Protein 3LE2 (pdb70)

Solvent-accessible surface area: 17818 Å² total; per-residue (Å²): 137,55,94,79,60,152,83,0,11,26,74,16,15,26,36,4,0,42,3,1,44,56,0,34,106,93,38,75,103,43,34,15,0,1,0,0,3,8,3,0,16,15,0,0,7,3,0,0,19,0,4,37,41,63,0,65,78,60,0,14,79,27,1,63,17,48,42,28,102,60,2,21,56,19,6,33,113,54,8,33,55,2,14,47,58,2,48,99,84,38,10,4,66,3,9,52,1,10,2,1,6,0,1,125,63,10,37,2,69,90,78,8,78,90,45,1,107,79,22,18,149,7,33,25,63,85,8,22,1,103,94,114,12,121,111,4,15,55,100,0,18,68,45,0,72,167,86,0,102,41,69,2,81,76,6,1,70,166,72,30,7,77,61,143,8,65,0,0,3,1,3,0,0,33,9,96,23,49,10,68,91,97,13,75,126,92,81,26,115,116,21,85,0,40,24,51,67,51,90,116,39,69,0,39,10,0,24,15,190,112,46,18,64,6,32,58,70,128,38,6,51,0,0,3,11,33,7,51,56,42,146,14,186,28,43,2,5,0,12,0,3,8,4,89,54,71,109,12,7,62,105,11,4,66,84,0,38,85,55,111,16,3,14,70,104,26,50,6,172,191,87,44,83,11,148,78,2,64,0,0,67,7,148,18,59,26,36,34,47,0,11,106,10,0,88,55,40,42,2,63,17,1,24,40,23,155,64,2,0,57,72,0,4,88,48,99,140,74,0,141,110,8,29,4,39,20,0,6,1,39,0,26,4,54,2,25,15,100,8,13,143,94,73,99,103,102,99,24,108,112,148,119,153,24,142,160,110,174,60,132,96,37,34,0,38,0,32,12,0,0,0,1,0,0,15,0,53,104,30,28,8,5,0,0,1,1,6,0,0,11,10,87,151

Structure (mmCIF, N/CA/C/O backbone):
data_3LE2
#
_entry.id   3LE2
#
_cell.length_a   54.196
_cell.length_b   54.196
_cell.length_c   299.342
_cell.angle_alpha   90.00
_cell.angle_beta   90.00
_cell.angle_gamma   90.00
#
_symmetry.space_group_name_H-M   'P 43 2 2'
#
loop_
_entity.id
_entity.type
_entity.pdbx_description
1 polymer Serpin-ZX
2 non-polymer 'SULFATE ION'
3 non-polymer 'ACETATE ION'
4 non-polymer GLYCEROL
5 water water
#
loop_
_atom_site.group_PDB
_atom_site.id
_atom_site.type_symbol
_atom_site.label_atom_id
_atom_site.label_alt_id
_atom_site.label_comp_id
_atom_site.label_asym_id
_atom_site.label_entity_id
_atom_site.label_seq_id
_atom_site.pdbx_PDB_ins_code
_atom_site.Cartn_x
_atom_site.Cartn_y
_atom_site.Cartn_z
_atom_site.occupancy
_atom_site.B_iso_or_equiv
_atom_site.auth_seq_id
_atom_site.auth_comp_id
_atom_site.auth_asym_id
_atom_site.auth_atom_id
_atom_site.pdbx_PDB_model_num
ATOM 1 N N . ALA A 1 1 ? 10.931 8.792 38.387 1.00 72.08 -1 ALA A N 1
ATOM 2 C CA . ALA A 1 1 ? 10.611 8.164 39.666 1.00 74.07 -1 ALA A CA 1
ATOM 3 C C . ALA A 1 1 ? 11.492 6.938 39.962 1.00 80.55 -1 ALA A C 1
ATOM 4 O O . ALA A 1 1 ? 12.707 7.060 40.141 1.00 72.93 -1 ALA A O 1
ATOM 6 N N . GLY A 1 2 ? 10.866 5.765 40.008 1.00 75.44 0 GLY A N 1
ATOM 7 C CA . GLY A 1 2 ? 11.527 4.515 40.355 1.00 69.84 0 GLY A CA 1
ATOM 8 C C . GLY A 1 2 ? 10.417 3.498 40.551 1.00 70.52 0 GLY A C 1
ATOM 9 O O . GLY A 1 2 ? 9.403 3.811 41.174 1.00 64.55 0 GLY A O 1
ATOM 10 N N . MET A 1 3 ? 10.578 2.290 40.016 1.00 74.40 1 MET A N 1
ATOM 11 C CA . MET A 1 3 ? 9.439 1.376 39.935 1.00 64.20 1 MET A CA 1
ATOM 12 C C . MET A 1 3 ? 9.807 -0.061 39.546 1.00 56.54 1 MET A C 1
ATOM 13 O O . MET A 1 3 ? 10.789 -0.296 38.842 1.00 55.79 1 MET A O 1
ATOM 18 N N . ASP A 1 4 ? 9.003 -1.017 40.004 1.00 49.15 2 ASP A N 1
ATOM 19 C CA . ASP A 1 4 ? 9.289 -2.430 39.782 1.00 53.32 2 ASP A CA 1
ATOM 20 C C . ASP A 1 4 ? 8.978 -2.850 38.353 1.00 48.28 2 ASP A C 1
ATOM 21 O O . ASP A 1 4 ? 7.971 -2.438 37.777 1.00 47.95 2 ASP A O 1
ATOM 26 N N . VAL A 1 5 ? 9.836 -3.691 37.794 1.00 46.93 3 VAL A N 1
ATOM 27 C CA . VAL A 1 5 ? 9.640 -4.172 36.433 1.00 48.63 3 VAL A CA 1
ATOM 28 C C . VAL A 1 5 ? 8.258 -4.830 36.262 1.00 46.61 3 VAL A C 1
ATOM 29 O O . VAL A 1 5 ? 7.613 -4.679 35.223 1.00 36.77 3 VAL A O 1
ATOM 33 N N . ARG A 1 6 ? 7.788 -5.522 37.293 1.00 42.65 4 ARG A N 1
ATOM 34 C CA . ARG A 1 6 ? 6.467 -6.130 37.235 1.00 41.79 4 ARG A CA 1
ATOM 35 C C . ARG A 1 6 ? 5.381 -5.096 36.983 1.00 42.47 4 ARG A C 1
ATOM 36 O O . ARG A 1 6 ? 4.458 -5.348 36.216 1.00 39.57 4 ARG A O 1
ATOM 44 N N . GLU A 1 7 ? 5.467 -3.945 37.646 1.00 41.37 5 GLU A N 1
ATOM 45 C CA . GLU A 1 7 ? 4.428 -2.936 37.479 1.00 42.67 5 GLU A CA 1
ATOM 46 C C . GLU A 1 7 ? 4.583 -2.217 36.152 1.00 35.72 5 GLU A C 1
ATOM 47 O O . GLU A 1 7 ? 3.583 -1.879 35.517 1.00 36.84 5 GLU A O 1
ATOM 53 N N . SER A 1 8 ? 5.832 -2.013 35.728 1.00 36.26 6 SER A N 1
ATOM 54 C CA . SER A 1 8 ? 6.125 -1.473 34.393 1.00 40.76 6 SER A CA 1
ATOM 55 C C . SER A 1 8 ? 5.442 -2.309 33.318 1.00 27.24 6 SER A C 1
ATOM 56 O O . SER A 1 8 ? 4.703 -1.789 32.484 1.00 30.34 6 SER A O 1
ATOM 59 N N . ILE A 1 9 ? 5.689 -3.614 33.359 1.00 31.64 7 ILE A N 1
ATOM 60 C CA . ILE A 1 9 ? 5.102 -4.553 32.413 1.00 34.33 7 ILE A CA 1
ATOM 61 C C . ILE A 1 9 ? 3.588 -4.533 32.489 1.00 30.39 7 ILE A C 1
ATOM 62 O O . ILE A 1 9 ? 2.904 -4.584 31.467 1.00 36.40 7 ILE A O 1
ATOM 67 N N . SER A 1 10 ? 3.063 -4.457 33.703 1.00 30.24 8 SER A N 1
ATOM 68 C CA . SER A 1 10 ? 1.620 -4.428 33.890 1.00 33.22 8 SER A CA 1
ATOM 69 C C . SER A 1 10 ? 1.020 -3.140 33.317 1.00 33.01 8 SER A C 1
ATOM 70 O O . SER A 1 10 ? -0.013 -3.173 32.650 1.00 31.91 8 SER A O 1
ATOM 73 N N . LEU A 1 11 ? 1.663 -2.005 33.569 1.00 31.07 9 LEU A N 1
ATOM 74 C CA . LEU A 1 11 ? 1.218 -0.758 32.951 1.00 35.65 9 LEU A CA 1
ATOM 75 C C . LEU A 1 11 ? 1.333 -0.795 31.418 1.00 28.52 9 LEU A C 1
ATOM 76 O O . LEU A 1 11 ? 0.400 -0.404 30.722 1.00 32.55 9 LEU A O 1
ATOM 81 N N . GLN A 1 12 ? 2.467 -1.278 30.902 1.00 29.32 10 GLN A N 1
ATOM 82 C CA . GLN A 1 12 ? 2.675 -1.376 29.454 1.00 29.12 10 GLN A CA 1
ATOM 83 C C . GLN A 1 12 ? 1.587 -2.177 28.767 1.00 26.78 10 GLN A C 1
ATOM 84 O O . GLN A 1 12 ? 1.091 -1.780 27.715 1.00 30.40 10 GLN A O 1
ATOM 90 N N . ASN A 1 13 ? 1.233 -3.315 29.349 1.00 25.48 11 ASN A N 1
ATOM 91 C CA . ASN A 1 13 ? 0.274 -4.201 28.707 1.00 25.78 11 ASN A CA 1
ATOM 92 C C . ASN A 1 13 ? -1.096 -3.557 28.582 1.00 28.35 11 ASN A C 1
ATOM 93 O O . ASN A 1 13 ? -1.828 -3.832 27.632 1.00 25.54 11 ASN A O 1
ATOM 98 N N A GLN A 1 14 ? -1.429 -2.687 29.530 0.49 29.46 12 GLN A N 1
ATOM 99 N N B GLN A 1 14 ? -1.448 -2.704 29.547 0.51 29.46 12 GLN A N 1
ATOM 100 C CA A GLN A 1 14 ? -2.712 -1.994 29.509 0.49 28.42 12 GLN A CA 1
ATOM 101 C CA B GLN A 1 14 ? -2.719 -1.979 29.490 0.51 28.43 12 GLN A CA 1
ATOM 102 C C A GLN A 1 14 ? -2.729 -0.938 28.395 0.49 27.66 12 GLN A C 1
ATOM 103 C C B GLN A 1 14 ? -2.708 -0.969 28.349 0.51 27.63 12 GLN A C 1
ATOM 104 O O A GLN A 1 14 ? -3.706 -0.809 27.659 0.49 28.49 12 GLN A O 1
ATOM 105 O O B GLN A 1 14 ? -3.649 -0.883 27.564 0.51 28.49 12 GLN A O 1
ATOM 116 N N . VAL A 1 15 ? -1.643 -0.182 28.285 1.00 29.15 13 VAL A N 1
ATOM 117 C CA . VAL A 1 15 ? -1.458 0.766 27.192 1.00 25.39 13 VAL A CA 1
ATOM 118 C C . VAL A 1 15 ? -1.470 0.016 25.857 1.00 30.28 13 VAL A C 1
ATOM 119 O O . VAL A 1 15 ? -2.036 0.486 24.862 1.00 31.26 13 VAL A O 1
ATOM 123 N N . SER A 1 16 ? -0.860 -1.166 25.845 1.00 27.17 14 SER A N 1
ATOM 124 C CA . SER A 1 16 ? -0.833 -1.996 24.639 1.00 29.65 14 SER A CA 1
ATOM 125 C C . SER A 1 16 ? -2.245 -2.380 24.164 1.00 26.07 14 SER A C 1
ATOM 126 O O . SER A 1 16 ? -2.513 -2.423 22.966 1.00 28.42 14 SER A O 1
ATOM 129 N N . MET A 1 17 ? -3.148 -2.663 25.097 1.00 27.26 15 MET A N 1
ATOM 130 C CA . MET A 1 17 ? -4.528 -2.977 24.717 1.00 27.44 15 MET A CA 1
ATOM 131 C C . MET A 1 17 ? -5.212 -1.765 24.101 1.00 29.54 15 MET A C 1
ATOM 132 O O . MET A 1 17 ? -6.009 -1.892 23.173 1.00 29.78 15 MET A O 1
ATOM 137 N N . ASN A 1 18 ? -4.906 -0.581 24.617 1.00 30.35 16 ASN A N 1
ATOM 138 C CA . ASN A 1 18 ? -5.464 0.627 24.029 1.00 31.13 16 ASN A CA 1
ATOM 139 C C . ASN A 1 18 ? -4.865 0.871 22.633 1.00 26.05 16 ASN A C 1
ATOM 140 O O . ASN A 1 18 ? -5.560 1.259 21.700 1.00 30.88 16 ASN A O 1
ATOM 145 N N . LEU A 1 19 ? -3.567 0.631 22.495 1.00 30.90 17 LEU A N 1
ATOM 146 C CA . LEU A 1 19 ? -2.939 0.652 21.179 1.00 32.14 17 LEU A CA 1
ATOM 147 C C . LEU A 1 19 ? -3.687 -0.305 20.246 1.00 29.53 17 LEU A C 1
ATOM 148 O O . LEU A 1 19 ? -4.070 0.077 19.140 1.00 36.18 17 LEU A O 1
ATOM 153 N N . ALA A 1 20 ? -3.934 -1.532 20.699 1.00 26.65 18 ALA A N 1
ATOM 154 C CA . ALA A 1 20 ? -4.694 -2.487 19.884 1.00 29.71 18 ALA A CA 1
ATOM 155 C C . ALA A 1 20 ? -6.069 -1.941 19.495 1.00 30.60 18 ALA A C 1
ATOM 156 O O . ALA A 1 20 ? -6.543 -2.162 18.385 1.00 31.16 18 ALA A O 1
ATOM 158 N N A LYS A 1 21 ? -6.712 -1.234 20.419 0.57 30.92 19 LYS A N 1
ATOM 159 N N B LYS A 1 21 ? -6.698 -1.229 20.423 0.43 30.91 19 LYS A N 1
ATOM 160 C CA A LYS A 1 21 ? -8.008 -0.614 20.148 0.57 29.24 19 LYS A CA 1
ATOM 161 C CA B LYS A 1 21 ? -7.991 -0.601 20.182 0.43 29.28 19 LYS A CA 1
ATOM 162 C C A LYS A 1 21 ? -7.868 0.389 19.016 0.57 30.50 19 LYS A C 1
ATOM 163 C C B LYS A 1 21 ? -7.879 0.400 19.044 0.43 30.52 19 LYS A C 1
ATOM 164 O O A LYS A 1 21 ? -8.652 0.381 18.066 0.57 31.30 19 LYS A O 1
ATOM 165 O O B LYS A 1 21 ? -8.690 0.399 18.117 0.43 31.32 19 LYS A O 1
ATOM 176 N N . HIS A 1 22 ? -6.865 1.255 19.116 1.00 32.40 20 HIS A N 1
ATOM 177 C CA . HIS A 1 22 ? -6.641 2.265 18.078 1.00 31.83 20 HIS A CA 1
ATOM 178 C C . HIS A 1 22 ? -6.267 1.661 16.724 1.00 28.76 20 HIS A C 1
ATOM 179 O O . HIS A 1 22 ? -6.680 2.174 15.701 1.00 32.19 20 HIS A O 1
ATOM 186 N N . VAL A 1 23 ? -5.476 0.592 16.713 1.00 29.42 21 VAL A N 1
ATOM 187 C CA . VAL A 1 23 ? -5.169 -0.080 15.452 1.00 28.08 21 VAL A CA 1
ATOM 188 C C . VAL A 1 23 ? -6.448 -0.625 14.824 1.00 31.28 21 VAL A C 1
ATOM 189 O O . VAL A 1 23 ? -6.720 -0.401 13.646 1.00 31.30 21 VAL A O 1
ATOM 193 N N . ILE A 1 24 ? -7.248 -1.319 15.620 1.00 31.10 22 ILE A N 1
ATOM 194 C CA . ILE A 1 24 ? -8.512 -1.847 15.133 1.00 27.42 22 ILE A CA 1
ATOM 195 C C . ILE A 1 24 ? -9.413 -0.758 14.555 1.00 28.88 22 ILE A C 1
ATOM 196 O O . ILE A 1 24 ? -10.180 -1.005 13.625 1.00 34.55 22 ILE A O 1
ATOM 201 N N . THR A 1 25 ? -9.324 0.448 15.098 1.00 33.92 23 THR A N 1
ATOM 202 C CA . THR A 1 25 ? -10.149 1.555 14.614 1.00 36.35 23 THR A CA 1
ATOM 203 C C . THR A 1 25 ? -9.797 1.921 13.167 1.00 33.81 23 THR A C 1
ATOM 204 O O . THR A 1 25 ? -10.648 2.380 12.420 1.00 35.05 23 THR A O 1
ATOM 208 N N . THR A 1 26 ? -8.547 1.677 12.779 1.00 29.46 24 THR A N 1
ATOM 209 C CA . THR A 1 26 ? -8.048 2.043 11.451 1.00 35.49 24 THR A CA 1
ATOM 210 C C . THR A 1 26 ? -8.288 0.982 10.372 1.00 33.81 24 THR A C 1
ATOM 211 O O . THR A 1 26 ? -7.952 1.199 9.211 1.00 34.74 24 THR A O 1
ATOM 215 N N . VAL A 1 27 ? -8.827 -0.178 10.739 1.00 31.54 25 VAL A N 1
ATOM 216 C CA . VAL A 1 27 ? -9.085 -1.196 9.723 1.00 32.42 25 VAL A CA 1
ATOM 217 C C . VAL A 1 27 ? -10.582 -1.382 9.528 1.00 33.34 25 VAL A C 1
ATOM 218 O O . VAL A 1 27 ? -11.381 -0.883 10.321 1.00 32.37 25 VAL A O 1
ATOM 222 N N . SER A 1 28 ? -10.960 -2.068 8.456 1.00 24.67 26 SER A N 1
ATOM 223 C CA . SER A 1 28 ? -12.372 -2.295 8.179 1.00 33.32 26 SER A CA 1
ATOM 224 C C . SER A 1 28 ? -13.011 -3.245 9.195 1.00 31.09 26 SER A C 1
ATOM 225 O O . SER A 1 28 ? -12.325 -4.005 9.885 1.00 34.10 26 SER A O 1
ATOM 228 N N . GLN A 1 29 ? -14.337 -3.216 9.246 1.00 36.38 27 GLN A N 1
ATOM 229 C CA . GLN A 1 29 ? -15.107 -4.001 10.200 1.00 37.00 27 GLN A CA 1
ATOM 230 C C . GLN A 1 29 ? -14.652 -5.453 10.304 1.00 34.29 27 GLN A C 1
ATOM 231 O O . GLN A 1 29 ? -14.513 -6.001 11.402 1.00 33.96 27 GLN A O 1
ATOM 237 N N . ASN A 1 30 ? -14.437 -6.073 9.154 1.00 31.16 28 ASN A N 1
ATOM 238 C CA . ASN A 1 30 ? -14.146 -7.496 9.093 1.00 30.67 28 ASN A CA 1
ATOM 239 C C . ASN A 1 30 ? -12.670 -7.807 8.868 1.00 24.36 28 ASN A C 1
ATOM 240 O O . ASN A 1 30 ? -12.333 -8.887 8.402 1.00 27.66 28 ASN A O 1
ATOM 245 N N . SER A 1 31 ? -11.795 -6.864 9.216 1.00 25.06 29 SER A N 1
ATOM 246 C CA . SER A 1 31 ? -10.348 -7.055 9.059 1.00 30.43 29 SER A CA 1
ATOM 247 C C . SER A 1 31 ? -9.707 -7.640 10.309 1.00 24.28 29 SER A C 1
ATOM 248 O O . SER A 1 31 ? -9.714 -7.013 11.357 1.00 31.51 29 SER A O 1
ATOM 251 N N . ASN A 1 32 ? -9.123 -8.825 10.184 1.00 25.01 30 ASN A N 1
ATOM 252 C CA . ASN A 1 32 ? -8.354 -9.412 11.265 1.00 29.78 30 ASN A CA 1
ATOM 253 C C . ASN A 1 32 ? -7.164 -8.524 11.589 1.00 34.99 30 ASN A C 1
ATOM 254 O O . ASN A 1 32 ? -6.658 -7.826 10.705 1.00 32.69 30 ASN A O 1
ATOM 259 N N . VAL A 1 33 ? -6.727 -8.553 12.848 1.00 26.02 31 VAL A N 1
ATOM 260 C CA . VAL A 1 33 ? -5.540 -7.824 13.281 1.00 26.71 31 VAL A CA 1
ATOM 261 C C . VAL A 1 33 ? -4.608 -8.745 14.083 1.00 32.21 31 VAL A C 1
ATOM 262 O O . VAL A 1 33 ? -5.074 -9.569 14.866 1.00 28.30 31 VAL A O 1
ATOM 266 N N . ILE A 1 34 ? -3.300 -8.608 13.887 1.00 28.54 32 ILE A N 1
ATOM 267 C CA . ILE A 1 34 ? -2.315 -9.212 14.796 1.00 22.43 32 ILE A CA 1
ATOM 268 C C . ILE A 1 34 ? -1.098 -8.295 14.791 1.00 25.99 32 ILE A C 1
ATOM 269 O O . ILE A 1 34 ? -0.691 -7.841 13.731 1.00 24.93 32 ILE A O 1
ATOM 274 N N . PHE A 1 35 ? -0.544 -7.988 15.967 1.00 30.40 33 PHE A N 1
ATOM 275 C CA . PHE A 1 35 ? 0.688 -7.196 16.032 1.00 26.03 33 PHE A CA 1
ATOM 276 C C . PHE A 1 35 ? 1.432 -7.454 17.333 1.00 28.08 33 PHE A C 1
ATOM 277 O O . PHE A 1 35 ? 0.852 -7.938 18.284 1.00 28.34 33 PHE A O 1
ATOM 285 N N . SER A 1 36 ? 2.717 -7.123 17.373 1.00 25.51 34 SER A N 1
ATOM 286 C CA . SER A 1 36 ? 3.513 -7.354 18.566 1.00 29.87 34 SER A CA 1
ATOM 287 C C . SER A 1 36 ? 3.829 -6.060 19.325 1.00 33.51 34 SER A C 1
ATOM 288 O O . SER A 1 36 ? 4.664 -5.265 18.893 1.00 31.75 34 SER A O 1
ATOM 291 N N . PRO A 1 37 ? 3.162 -5.851 20.467 1.00 26.83 35 PRO A N 1
ATOM 292 C CA . PRO A 1 37 ? 3.375 -4.669 21.314 1.00 24.43 35 PRO A CA 1
ATOM 293 C C . PRO A 1 37 ? 4.814 -4.615 21.829 1.00 28.01 35 PRO A C 1
ATOM 294 O O . PRO A 1 37 ? 5.399 -3.543 21.916 1.00 36.65 35 PRO A O 1
ATOM 298 N N . ALA A 1 38 ? 5.369 -5.770 22.180 1.00 23.60 36 ALA A N 1
ATOM 299 C CA . ALA A 1 38 ? 6.760 -5.864 22.585 1.00 22.18 36 ALA A CA 1
ATOM 300 C C . ALA A 1 38 ? 7.692 -5.297 21.529 1.00 29.62 36 ALA A C 1
ATOM 301 O O . ALA A 1 38 ? 8.572 -4.499 21.845 1.00 33.82 36 ALA A O 1
ATOM 303 N N . SER A 1 39 ? 7.497 -5.706 20.274 1.00 30.41 37 SER A N 1
ATOM 304 C CA . SER A 1 39 ? 8.311 -5.204 19.165 1.00 32.04 37 SER A CA 1
ATOM 305 C C . SER A 1 39 ? 8.115 -3.711 18.945 1.00 29.62 37 SER A C 1
ATOM 306 O O . SER A 1 39 ? 9.061 -2.987 18.619 1.00 30.67 37 SER A O 1
ATOM 309 N N . ILE A 1 40 ? 6.881 -3.250 19.077 1.00 24.84 38 ILE A N 1
ATOM 310 C CA . ILE A 1 40 ? 6.630 -1.828 18.914 1.00 30.14 38 ILE A CA 1
ATOM 311 C C . ILE A 1 40 ? 7.411 -1.075 19.984 1.00 30.41 38 ILE A C 1
ATOM 312 O O . ILE A 1 40 ? 8.053 -0.058 19.708 1.00 33.52 38 ILE A O 1
ATOM 317 N N . ASN A 1 41 ? 7.336 -1.579 21.212 1.00 27.82 39 ASN A N 1
ATOM 318 C CA . ASN A 1 41 ? 7.967 -0.920 22.357 1.00 30.00 39 ASN A CA 1
ATOM 319 C C . ASN A 1 41 ? 9.485 -0.984 22.286 1.00 30.54 39 ASN A C 1
ATOM 320 O O . ASN A 1 41 ? 10.169 -0.094 22.800 1.00 30.15 39 ASN A O 1
ATOM 325 N N . VAL A 1 42 ? 9.998 -2.028 21.631 1.00 30.19 40 VAL A N 1
ATOM 326 C CA . VAL A 1 42 ? 11.427 -2.120 21.304 1.00 33.63 40 VAL A CA 1
ATOM 327 C C . VAL A 1 42 ? 11.871 -0.987 20.362 1.00 35.04 40 VAL A C 1
ATOM 328 O O . VAL A 1 42 ? 12.930 -0.395 20.549 1.00 34.45 40 VAL A O 1
ATOM 332 N N . VAL A 1 43 ? 11.055 -0.684 19.357 1.00 33.42 41 VAL A N 1
ATOM 333 C CA . VAL A 1 43 ? 11.341 0.450 18.480 1.00 37.07 41 VAL A CA 1
ATOM 334 C C . VAL A 1 43 ? 11.309 1.789 19.232 1.00 35.64 41 VAL A C 1
ATOM 335 O O . VAL A 1 43 ? 12.219 2.617 19.089 1.00 28.96 41 VAL A O 1
ATOM 339 N N . LEU A 1 44 ? 10.256 1.997 20.023 1.00 34.02 42 LEU A N 1
ATOM 340 C CA . LEU A 1 44 ? 10.108 3.228 20.798 1.00 33.66 42 LEU A CA 1
ATOM 341 C C . LEU A 1 44 ? 11.264 3.418 21.789 1.00 30.83 42 LEU A C 1
ATOM 342 O O . LEU A 1 44 ? 11.715 4.543 22.005 1.00 32.47 42 LEU A O 1
ATOM 347 N N . SER A 1 45 ? 11.757 2.318 22.360 1.00 35.00 43 SER A N 1
ATOM 348 C CA . SER A 1 45 ? 12.957 2.360 23.209 1.00 35.20 43 SER A CA 1
ATOM 349 C C . SER A 1 45 ? 14.202 2.810 22.422 1.00 42.91 43 SER A C 1
ATOM 350 O O . SER A 1 45 ? 15.003 3.605 22.910 1.00 38.39 43 SER A O 1
ATOM 353 N N . ILE A 1 46 ? 14.360 2.291 21.208 1.00 36.89 44 ILE A N 1
ATOM 354 C CA . ILE A 1 46 ? 15.422 2.735 20.314 1.00 34.26 44 ILE A CA 1
ATOM 355 C C . ILE A 1 46 ? 15.322 4.235 20.001 1.00 35.31 44 ILE A C 1
ATOM 356 O O . ILE A 1 46 ? 16.316 4.949 19.993 1.00 37.21 44 ILE A O 1
ATOM 361 N N . ILE A 1 47 ? 14.108 4.715 19.772 1.00 38.62 45 ILE A N 1
ATOM 362 C CA . ILE A 1 47 ? 13.899 6.124 19.472 1.00 39.00 45 ILE A CA 1
ATOM 363 C C . ILE A 1 47 ? 14.164 7.011 20.684 1.00 44.26 45 ILE A C 1
ATOM 364 O O . ILE A 1 47 ? 14.741 8.093 20.569 1.00 40.43 45 ILE A O 1
ATOM 369 N N . ALA A 1 48 ? 13.724 6.560 21.850 1.00 37.60 46 ALA A N 1
ATOM 370 C CA . ALA A 1 48 ? 13.959 7.323 23.057 1.00 40.66 46 ALA A CA 1
ATOM 371 C C . ALA A 1 48 ? 15.458 7.524 23.222 1.00 45.70 46 ALA A C 1
ATOM 372 O O . ALA A 1 48 ? 15.913 8.610 23.587 1.00 44.47 46 ALA A O 1
ATOM 374 N N . ALA A 1 49 ? 16.219 6.475 22.922 1.00 40.34 47 ALA A N 1
ATOM 375 C CA . ALA A 1 49 ? 17.657 6.468 23.156 1.00 35.49 47 ALA A CA 1
ATOM 376 C C . ALA A 1 49 ? 18.394 7.476 22.274 1.00 44.02 47 ALA A C 1
ATOM 377 O O . ALA A 1 49 ? 19.490 7.920 22.612 1.00 42.76 47 ALA A O 1
ATOM 379 N N . GLY A 1 50 ? 17.794 7.829 21.143 1.00 39.63 48 GLY A N 1
ATOM 380 C CA . GLY A 1 50 ? 18.394 8.785 20.230 1.00 44.94 48 GLY A CA 1
ATOM 381 C C . GLY A 1 50 ? 17.784 10.168 20.365 1.00 45.01 48 GLY A C 1
ATOM 382 O O . GLY A 1 50 ? 17.962 11.021 19.510 1.00 46.20 48 GLY A O 1
ATOM 383 N N . SER A 1 51 ? 17.055 10.390 21.451 1.00 40.29 49 SER A N 1
ATOM 384 C CA . SER A 1 51 ? 16.352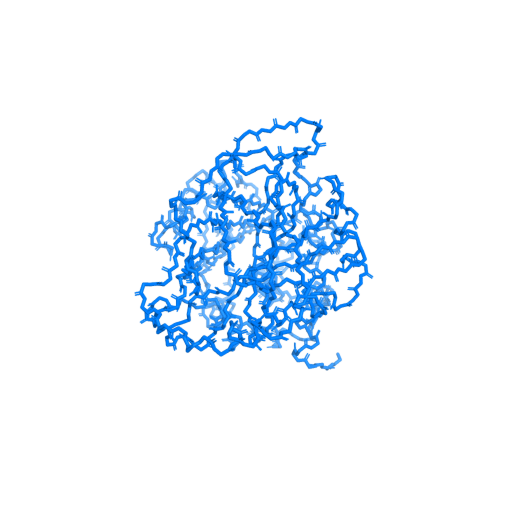 11.652 21.639 1.00 52.32 49 SER A CA 1
ATOM 385 C C . SER A 1 51 ? 16.672 12.291 22.986 1.00 45.91 49 SER A C 1
ATOM 386 O O . SER A 1 51 ? 17.439 11.749 23.794 1.00 46.70 49 SER A O 1
ATOM 389 N N . ALA A 1 52 ? 16.073 13.449 23.222 1.00 48.16 50 ALA A N 1
ATOM 390 C CA . ALA A 1 52 ? 16.156 14.078 24.533 1.00 57.16 50 ALA A CA 1
ATOM 391 C C . ALA A 1 52 ? 15.092 15.149 24.720 1.00 51.62 50 ALA A C 1
ATOM 392 O O . ALA A 1 52 ? 14.295 15.436 23.819 1.00 51.11 50 ALA A O 1
ATOM 394 N N . GLY A 1 53 ? 15.084 15.742 25.904 1.00 49.89 51 GLY A N 1
ATOM 395 C CA . GLY A 1 53 ? 14.141 16.801 26.188 1.00 50.83 51 GLY A CA 1
ATOM 396 C C . GLY A 1 53 ? 12.735 16.252 26.244 1.00 45.26 51 GLY A C 1
ATOM 397 O O . GLY A 1 53 ? 12.526 15.106 26.629 1.00 45.77 51 GLY A O 1
ATOM 398 N N . ALA A 1 54 ? 11.774 17.076 25.845 1.00 44.91 52 ALA A N 1
ATOM 399 C CA . ALA A 1 54 ? 10.367 16.727 25.947 1.00 46.50 52 ALA A CA 1
ATOM 400 C C . ALA A 1 54 ? 10.036 15.482 25.127 1.00 49.92 52 ALA A C 1
ATOM 401 O O . ALA A 1 54 ? 9.019 14.828 25.364 1.00 45.82 52 ALA A O 1
ATOM 403 N N . THR A 1 55 ? 10.898 15.151 24.172 1.00 45.89 53 THR A N 1
ATOM 404 C CA . THR A 1 55 ? 10.688 13.962 23.362 1.00 46.40 53 THR A CA 1
ATOM 405 C C . THR A 1 55 ? 11.073 12.708 24.135 1.00 44.62 53 THR A C 1
ATOM 406 O O . THR A 1 55 ? 10.264 11.778 24.266 1.00 44.60 53 THR A O 1
ATOM 410 N N . LYS A 1 56 ? 12.297 12.673 24.650 1.00 39.03 54 LYS A N 1
ATOM 411 C CA . LYS A 1 56 ? 12.693 11.550 25.486 1.00 46.50 54 LYS A CA 1
ATOM 412 C C . LYS A 1 56 ? 11.632 11.327 26.575 1.00 51.29 54 LYS A C 1
ATOM 413 O O . LYS A 1 56 ? 11.175 10.199 26.803 1.00 43.49 54 LYS A O 1
ATOM 419 N N . ASP A 1 57 ? 11.217 12.415 27.222 1.00 48.23 55 ASP A N 1
ATOM 420 C CA . ASP A 1 57 ? 10.276 12.329 28.335 1.00 46.27 55 ASP A CA 1
ATOM 421 C C . ASP A 1 57 ? 8.924 11.789 27.920 1.00 42.64 55 ASP A C 1
ATOM 422 O O . ASP A 1 57 ? 8.315 10.996 28.639 1.00 48.06 55 ASP A O 1
ATOM 427 N N . GLN A 1 58 ? 8.450 12.217 26.760 1.00 39.34 56 GLN A N 1
ATOM 428 C CA . GLN A 1 58 ? 7.138 11.786 26.306 1.00 42.13 56 GLN A CA 1
ATOM 429 C C . GLN A 1 58 ? 7.127 10.292 26.013 1.00 38.43 56 GLN A C 1
ATOM 430 O O . GLN A 1 58 ? 6.130 9.610 26.248 1.00 48.59 56 GLN A O 1
ATOM 436 N N . ILE A 1 59 ? 8.245 9.782 25.517 1.00 39.47 57 ILE A N 1
ATOM 437 C CA . ILE A 1 59 ? 8.343 8.365 25.206 1.00 43.95 57 ILE A CA 1
ATOM 438 C C . ILE A 1 59 ? 8.553 7.590 26.503 1.00 42.73 57 ILE A C 1
ATOM 439 O O . ILE A 1 59 ? 7.925 6.555 26.730 1.00 40.49 57 ILE A O 1
ATOM 444 N N . LEU A 1 60 ? 9.427 8.110 27.361 1.00 45.13 58 LEU A N 1
ATOM 445 C CA . LEU A 1 60 ? 9.684 7.485 28.656 1.00 49.98 58 LEU A CA 1
ATOM 446 C C . LEU A 1 60 ? 8.386 7.234 29.420 1.00 47.91 58 LEU A C 1
ATOM 447 O O . LEU A 1 60 ? 8.202 6.171 30.012 1.00 48.12 58 LEU A O 1
ATOM 452 N N . SER A 1 61 ? 7.492 8.218 29.408 1.00 50.12 59 SER A N 1
ATOM 453 C CA . SER A 1 61 ? 6.232 8.105 30.132 1.00 47.41 59 SER A CA 1
ATOM 454 C C . SER A 1 61 ? 5.276 7.156 29.421 1.00 47.53 59 SER A C 1
ATOM 455 O O . SER A 1 61 ? 4.463 6.490 30.061 1.00 41.14 59 SER A O 1
ATOM 458 N N . PHE A 1 62 ? 5.382 7.083 28.097 1.00 44.99 60 PHE A N 1
ATOM 459 C CA . PHE A 1 62 ? 4.531 6.183 27.334 1.00 40.66 60 PHE A CA 1
ATOM 460 C C . PHE A 1 62 ? 4.894 4.734 27.634 1.00 39.62 60 PHE A C 1
ATOM 461 O O . PHE A 1 62 ? 4.038 3.848 27.639 1.00 41.28 60 PHE A O 1
ATOM 469 N N . LEU A 1 63 ? 6.174 4.508 27.899 1.00 34.69 61 LEU A N 1
ATOM 470 C CA . LEU A 1 63 ? 6.704 3.161 28.013 1.00 30.55 61 LEU A CA 1
ATOM 471 C C . LEU A 1 63 ? 6.814 2.690 29.453 1.00 36.47 61 LEU A C 1
ATOM 472 O O . LEU A 1 63 ? 7.153 1.530 29.698 1.00 40.65 61 LEU A O 1
ATOM 477 N N . LYS A 1 64 ? 6.557 3.606 30.394 1.00 43.37 62 LYS A N 1
ATOM 478 C CA . LYS A 1 64 ? 6.446 3.307 31.838 1.00 40.60 62 LYS A CA 1
ATOM 479 C C . LYS A 1 64 ? 7.776 2.976 32.500 1.00 35.14 62 LYS A C 1
ATOM 480 O O . LYS A 1 64 ? 7.844 2.123 33.383 1.00 45.29 62 LYS A O 1
ATOM 486 N N . PHE A 1 65 ? 8.833 3.639 32.054 1.00 40.30 63 PHE A N 1
ATOM 487 C CA . PHE A 1 65 ? 10.148 3.483 32.658 1.00 38.77 63 PHE A CA 1
ATOM 488 C C . PHE A 1 65 ? 10.706 4.874 32.817 1.00 44.55 63 PHE A C 1
ATOM 489 O O . PHE A 1 65 ? 10.367 5.767 32.042 1.00 50.48 63 PHE A O 1
ATOM 497 N N . SER A 1 66 ? 11.565 5.056 33.813 1.00 59.48 64 SER A N 1
ATOM 498 C CA . SER A 1 66 ? 12.039 6.388 34.184 1.00 64.06 64 SER A CA 1
ATOM 499 C C . SER A 1 66 ? 13.206 6.916 33.351 1.00 55.22 64 SER A C 1
ATOM 500 O O . SER A 1 66 ? 13.331 8.126 33.168 1.00 60.43 64 SER A O 1
ATOM 503 N N . SER A 1 67 ? 14.059 6.024 32.852 1.00 57.60 65 SER A N 1
ATOM 504 C CA . SER A 1 67 ? 15.222 6.457 32.073 1.00 53.67 65 SER A CA 1
ATOM 505 C C . SER A 1 67 ? 15.488 5.593 30.846 1.00 54.27 65 SER A C 1
ATOM 506 O O . SER A 1 67 ? 15.016 4.454 30.748 1.00 50.16 65 SER A O 1
ATOM 509 N N . THR A 1 68 ? 16.261 6.149 29.916 1.00 53.23 66 THR A N 1
ATOM 510 C CA . THR A 1 68 ? 16.705 5.409 28.745 1.00 51.42 66 THR A CA 1
ATOM 511 C C . THR A 1 68 ? 17.528 4.191 29.151 1.00 51.47 66 THR A C 1
ATOM 512 O O . THR A 1 68 ? 17.514 3.166 28.468 1.00 50.38 66 THR A O 1
ATOM 516 N N . ASP A 1 69 ? 18.253 4.308 30.259 1.00 54.11 67 ASP A N 1
ATOM 517 C CA . ASP A 1 69 ? 19.013 3.177 30.777 1.00 53.66 67 ASP A CA 1
ATOM 518 C C . ASP A 1 69 ? 18.094 2.033 31.191 1.00 50.59 67 ASP A C 1
ATOM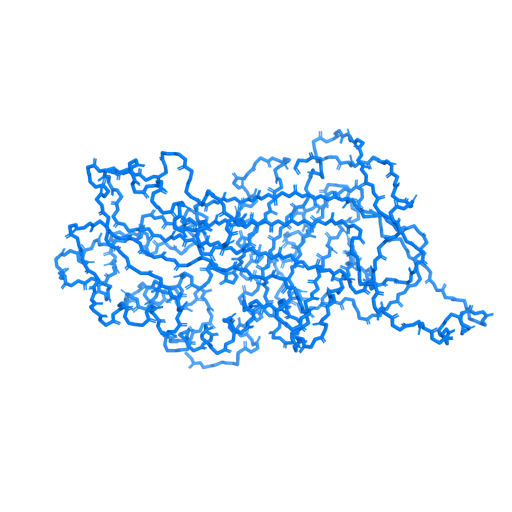 519 O O . ASP A 1 69 ? 18.372 0.869 30.906 1.00 53.70 67 ASP A O 1
ATOM 524 N N . GLN A 1 70 ? 17.002 2.369 31.867 1.00 43.92 68 GLN A N 1
ATOM 525 C CA . GLN A 1 70 ? 16.022 1.372 32.255 1.00 51.55 68 GLN A CA 1
ATOM 526 C C . GLN A 1 70 ? 15.448 0.707 31.009 1.00 49.92 68 GLN A C 1
ATOM 527 O O . GLN A 1 70 ? 15.367 -0.519 30.939 1.00 42.49 68 GLN A O 1
ATOM 533 N N . LEU A 1 71 ? 15.056 1.505 30.019 1.00 38.02 69 LEU A N 1
ATOM 534 C CA . LEU A 1 71 ? 14.542 0.914 28.792 1.00 38.81 69 LEU A CA 1
ATOM 535 C C . LEU A 1 71 ? 15.555 -0.036 28.197 1.00 38.83 69 LEU A C 1
ATOM 536 O O . LEU A 1 71 ? 15.233 -1.197 27.931 1.00 39.84 69 LEU A O 1
ATOM 541 N N . ASN A 1 72 ? 16.777 0.463 27.994 1.00 41.62 70 ASN A N 1
ATOM 542 C CA . ASN A 1 72 ? 17.840 -0.306 27.342 1.00 40.74 70 ASN A CA 1
ATOM 543 C C . ASN A 1 72 ? 18.006 -1.696 27.954 1.00 42.58 70 ASN A C 1
ATOM 544 O O . ASN A 1 72 ? 18.077 -2.695 27.238 1.00 40.96 70 ASN A O 1
ATOM 549 N N . SER A 1 73 ? 18.042 -1.739 29.286 1.00 41.07 71 SER A N 1
ATOM 550 C CA . SER A 1 73 ? 18.240 -2.968 30.039 1.00 40.38 71 SER A CA 1
ATOM 551 C C . SER A 1 73 ? 17.040 -3.891 29.976 1.00 38.02 71 SER A C 1
ATOM 552 O O . SER A 1 73 ? 17.192 -5.103 29.848 1.00 40.97 71 SER A O 1
ATOM 555 N N . PHE A 1 74 ? 15.849 -3.323 30.129 1.00 35.97 72 PHE A N 1
ATOM 556 C CA . PHE A 1 74 ? 14.628 -4.115 30.076 1.00 38.59 72 PHE A CA 1
ATOM 557 C C . PHE A 1 74 ? 14.595 -4.830 28.729 1.00 37.96 72 PHE A C 1
ATOM 558 O O . PHE A 1 74 ? 14.220 -5.997 28.631 1.00 41.64 72 PHE A O 1
ATOM 566 N N . SER A 1 75 ? 15.032 -4.132 27.692 1.00 38.19 73 SER A N 1
ATOM 567 C CA . SER A 1 75 ? 15.080 -4.729 26.372 1.00 45.70 73 SER A CA 1
ATOM 568 C C . SER A 1 75 ? 16.069 -5.896 26.309 1.00 46.53 73 SER A C 1
ATOM 569 O O . SER A 1 75 ? 15.689 -7.021 25.979 1.00 42.89 73 SER A O 1
ATOM 572 N N . SER A 1 76 ? 17.330 -5.637 26.645 1.00 43.64 74 SER A N 1
ATOM 573 C CA . SER A 1 76 ? 18.371 -6.653 26.478 1.00 50.19 74 SER A CA 1
ATOM 574 C C . SER A 1 76 ? 18.302 -7.792 27.489 1.00 46.51 74 SER A C 1
ATOM 575 O O . SER A 1 76 ? 18.669 -8.930 27.182 1.00 48.08 74 SER A O 1
ATOM 578 N N . GLU A 1 77 ? 17.844 -7.487 28.698 1.00 46.52 75 GLU A N 1
ATOM 579 C CA . GLU A 1 77 ? 17.807 -8.491 29.755 1.00 45.37 75 GLU A CA 1
ATOM 580 C C . GLU A 1 77 ? 16.525 -9.316 29.689 1.00 46.91 75 GLU A C 1
ATOM 581 O O . GLU A 1 77 ? 16.550 -10.533 29.870 1.00 40.62 75 GLU A O 1
ATOM 587 N N . ILE A 1 78 ? 15.403 -8.649 29.434 1.00 41.99 76 ILE A N 1
ATOM 588 C CA . ILE A 1 78 ? 14.103 -9.314 29.479 1.00 38.44 76 ILE A CA 1
ATOM 589 C C . ILE A 1 78 ? 13.483 -9.559 28.099 1.00 36.82 76 ILE A C 1
ATOM 590 O O . ILE A 1 78 ? 13.258 -10.703 27.715 1.00 38.01 76 ILE A O 1
ATOM 595 N N . VAL A 1 79 ? 13.217 -8.495 27.345 1.00 39.10 77 VAL A N 1
ATOM 596 C CA . VAL A 1 79 ? 12.493 -8.649 26.079 1.00 40.36 77 VAL A CA 1
ATOM 597 C C . VAL A 1 79 ? 13.203 -9.562 25.065 1.00 36.08 77 VAL A C 1
ATOM 598 O O . VAL A 1 79 ? 12.576 -10.429 24.463 1.00 36.02 77 VAL A O 1
ATOM 602 N N A SER A 1 80 ? 14.508 -9.373 24.897 0.31 39.03 78 SER A N 1
ATOM 603 N N B SER A 1 80 ? 14.503 -9.371 24.876 0.69 39.01 78 SER A N 1
ATOM 604 C CA A SER A 1 80 ? 15.276 -10.198 23.969 0.31 40.30 78 SER A CA 1
ATOM 605 C CA B SER A 1 80 ? 15.242 -10.220 23.946 0.69 40.31 78 SER A CA 1
ATOM 606 C C A SER A 1 80 ? 15.275 -11.672 24.372 0.31 39.73 78 SER A C 1
ATOM 607 C C B SER A 1 80 ? 15.225 -11.687 24.372 0.69 39.75 78 SER A C 1
ATOM 608 O O A SER A 1 80 ? 15.273 -12.553 23.514 0.31 43.71 78 SER A O 1
ATOM 609 O O B SER A 1 80 ? 15.161 -12.580 23.533 0.69 43.98 78 SER A O 1
ATOM 614 N N . ALA A 1 81 ? 15.280 -11.943 25.672 1.00 36.87 79 ALA A N 1
ATOM 615 C CA . ALA A 1 81 ? 15.233 -13.322 26.146 1.00 38.28 79 ALA A CA 1
ATOM 616 C C . ALA A 1 81 ? 13.857 -13.906 25.844 1.00 34.66 79 ALA A C 1
ATOM 617 O O . ALA A 1 81 ? 13.714 -15.104 25.593 1.00 34.41 79 ALA A O 1
ATOM 619 N N . VAL A 1 82 ? 12.844 -13.049 25.889 1.00 34.19 80 VAL A N 1
ATOM 620 C CA . VAL A 1 82 ? 11.475 -13.468 25.631 1.00 30.36 80 VAL A CA 1
ATOM 621 C C . VAL A 1 82 ? 11.279 -13.662 24.124 1.00 34.01 80 VAL A C 1
ATOM 622 O O . VAL A 1 82 ? 10.548 -14.545 23.691 1.00 31.89 80 VAL A O 1
ATOM 626 N N . LEU A 1 83 ? 11.962 -12.844 23.333 1.00 33.24 81 LEU A N 1
ATOM 627 C CA . LEU A 1 83 ? 11.800 -12.863 21.886 1.00 36.66 81 LEU A CA 1
ATOM 628 C C . LEU A 1 83 ? 12.753 -13.833 21.193 1.00 36.61 81 LEU A C 1
ATOM 629 O O . LEU A 1 83 ? 12.651 -14.036 19.997 1.00 32.54 81 LEU A O 1
ATOM 634 N N . ALA A 1 84 ? 13.666 -14.426 21.957 1.00 37.50 82 ALA A N 1
ATOM 635 C CA . ALA A 1 84 ? 14.633 -15.376 21.424 1.00 35.36 82 ALA A CA 1
ATOM 636 C C . ALA A 1 84 ? 13.928 -16.597 20.864 1.00 30.92 82 ALA A C 1
ATOM 637 O O . ALA A 1 84 ? 12.872 -16.981 21.348 1.00 36.22 82 ALA A O 1
ATOM 639 N N . ASP A 1 85 ? 14.521 -17.211 19.848 1.00 27.33 83 ASP A N 1
ATOM 640 C CA . ASP A 1 85 ? 13.996 -18.451 19.293 1.00 31.29 83 ASP A CA 1
ATOM 641 C C . ASP A 1 85 ? 14.084 -19.571 20.332 1.00 40.31 83 ASP A C 1
ATOM 642 O O . ASP A 1 85 ? 15.072 -19.692 21.060 1.00 39.92 83 ASP A O 1
ATOM 647 N N . GLY A 1 86 ? 13.054 -20.395 20.409 1.00 36.07 84 GLY A N 1
ATOM 648 C CA . GLY A 1 86 ? 13.068 -21.457 21.388 1.00 32.30 84 GLY A CA 1
ATOM 649 C C . GLY A 1 86 ? 13.192 -22.814 20.745 1.00 44.12 84 GLY A C 1
ATOM 650 O O . GLY A 1 86 ? 13.290 -23.822 21.438 1.00 48.05 84 GLY A O 1
ATOM 651 N N . SER A 1 87 ? 13.194 -22.843 19.416 1.00 45.08 85 SER A N 1
ATOM 652 C CA . SER A 1 87 ? 13.160 -24.106 18.693 1.00 47.79 85 SER A CA 1
ATOM 653 C C . SER A 1 87 ? 14.387 -24.977 18.967 1.00 45.89 85 SER A C 1
ATOM 654 O O . SER A 1 87 ? 14.269 -26.197 19.075 1.00 48.57 85 SER A O 1
ATOM 657 N N . ALA A 1 88 ? 15.558 -24.358 19.079 1.00 42.65 86 ALA A N 1
ATOM 658 C CA . ALA A 1 88 ? 16.769 -25.107 19.401 1.00 43.48 86 ALA A CA 1
ATOM 659 C C . ALA A 1 88 ? 16.561 -25.954 20.653 1.00 49.68 86 ALA A C 1
ATOM 660 O O . ALA A 1 88 ? 17.184 -26.999 20.823 1.00 49.61 86 ALA A O 1
ATOM 662 N N . ASN A 1 89 ? 15.673 -25.502 21.529 1.00 52.43 87 ASN A N 1
ATOM 663 C CA . ASN A 1 89 ? 15.428 -26.200 22.783 1.00 50.40 87 ASN A CA 1
ATOM 664 C C . ASN A 1 89 ? 14.063 -26.874 22.872 1.00 48.81 87 ASN A C 1
ATOM 665 O O . ASN A 1 89 ? 13.663 -27.317 23.945 1.00 47.45 87 ASN A O 1
ATOM 670 N N . GLY A 1 90 ? 13.351 -26.934 21.750 1.00 43.23 88 GLY A N 1
ATOM 671 C CA . GLY A 1 90 ? 12.080 -27.639 21.678 1.00 41.46 88 GLY A CA 1
ATOM 672 C C . GLY A 1 90 ? 10.877 -26.768 21.952 1.00 43.91 88 GLY A C 1
ATOM 673 O O . GLY A 1 90 ? 9.743 -27.242 21.954 1.00 45.38 88 GLY A O 1
ATOM 674 N N . GLY A 1 91 ? 11.129 -25.489 22.200 1.00 47.75 89 GLY A N 1
ATOM 675 C CA . GLY A 1 91 ? 10.060 -24.529 22.388 1.00 47.78 89 GLY A CA 1
ATOM 676 C C . GLY A 1 91 ? 9.676 -23.906 21.062 1.00 42.71 89 GLY A C 1
ATOM 677 O O . GLY A 1 91 ? 10.144 -24.331 20.014 1.00 42.20 89 GLY A O 1
ATOM 678 N N . PRO A 1 92 ? 8.827 -22.877 21.101 1.00 47.52 90 PRO A N 1
ATOM 679 C CA . PRO A 1 92 ? 8.315 -22.327 19.845 1.00 44.83 90 PRO A CA 1
ATOM 680 C C . PRO A 1 92 ? 9.421 -21.730 18.987 1.00 37.99 90 PRO A C 1
ATOM 681 O O . PRO A 1 92 ? 10.535 -21.467 19.439 1.00 36.48 90 PRO A O 1
ATOM 685 N N . LYS A 1 93 ? 9.096 -21.534 17.726 1.00 37.14 91 LYS A N 1
ATOM 686 C CA . LYS A 1 93 ? 10.006 -20.914 16.800 1.00 33.35 91 LYS A CA 1
ATOM 687 C C . LYS A 1 93 ? 9.664 -19.441 16.802 1.00 33.64 91 LYS A C 1
ATOM 688 O O . LYS A 1 93 ? 8.503 -19.070 16.618 1.00 30.33 91 LYS A O 1
ATOM 694 N N . LEU A 1 94 ? 10.673 -18.613 17.038 1.00 31.35 92 LEU A N 1
ATOM 695 C CA . LEU A 1 94 ? 10.531 -17.167 16.963 1.00 29.95 92 LEU A CA 1
ATOM 696 C C . LEU A 1 94 ? 11.658 -16.642 16.119 1.00 36.75 92 LEU A C 1
ATOM 697 O O . LEU A 1 94 ? 12.784 -17.138 16.190 1.00 29.23 92 LEU A O 1
ATOM 702 N N . SER A 1 95 ? 11.349 -15.620 15.329 1.00 36.61 93 SER A N 1
ATOM 703 C CA . SER A 1 95 ? 12.346 -14.962 14.514 1.00 34.25 93 SER A CA 1
ATOM 704 C C . SER A 1 95 ? 12.037 -13.467 14.486 1.00 38.30 93 SER A C 1
ATOM 705 O O . SER A 1 95 ? 10.886 -13.064 14.290 1.00 37.52 93 SER A O 1
ATOM 708 N N . VAL A 1 96 ? 13.065 -12.654 14.693 1.00 38.55 94 VAL A N 1
ATOM 709 C CA . VAL A 1 96 ? 12.905 -11.213 14.835 1.00 36.36 94 VAL A CA 1
ATOM 710 C C . VAL A 1 96 ? 13.662 -10.455 13.749 1.00 43.73 94 VAL A C 1
ATOM 711 O O . VAL A 1 96 ? 14.784 -10.812 13.393 1.00 43.77 94 VAL A O 1
ATOM 715 N N . ALA A 1 97 ? 13.039 -9.411 13.221 1.00 41.40 95 ALA A N 1
ATOM 716 C CA . ALA A 1 97 ? 13.708 -8.507 12.302 1.00 36.37 95 ALA A CA 1
ATOM 717 C C . ALA A 1 97 ? 13.597 -7.104 12.873 1.00 34.96 95 ALA A C 1
ATOM 718 O O . ALA A 1 97 ? 12.501 -6.613 13.140 1.00 33.40 95 ALA A O 1
ATOM 720 N N . ASN A 1 98 ? 14.738 -6.456 13.040 1.00 29.98 96 ASN A N 1
ATOM 721 C CA . ASN A 1 98 ? 14.762 -5.173 13.704 1.00 35.04 96 ASN A CA 1
ATOM 722 C C . ASN A 1 98 ? 15.835 -4.235 13.148 1.00 27.47 96 ASN A C 1
ATOM 723 O O . ASN A 1 98 ? 17.037 -4.492 13.270 1.00 32.89 96 ASN A O 1
ATOM 728 N N . GLY A 1 99 ? 15.406 -3.146 12.523 1.00 30.24 97 GLY A N 1
ATOM 729 C CA . GLY A 1 99 ? 16.357 -2.283 11.843 1.00 26.85 97 GLY A CA 1
ATOM 730 C C . GLY A 1 99 ? 15.911 -0.849 11.651 1.00 32.14 97 GLY A C 1
ATOM 731 O O . GLY A 1 99 ? 14.715 -0.542 11.686 1.00 30.83 97 GLY A O 1
ATOM 732 N N . ALA A 1 100 ? 16.891 0.031 11.453 1.00 30.62 98 ALA A N 1
ATOM 733 C CA . ALA A 1 100 ? 16.630 1.429 11.155 1.00 31.38 98 ALA A CA 1
ATOM 734 C C . ALA A 1 100 ? 17.386 1.865 9.901 1.00 28.14 98 ALA A C 1
ATOM 735 O O . ALA A 1 100 ? 18.538 1.505 9.698 1.00 31.00 98 ALA A O 1
ATOM 737 N N . TRP A 1 101 ? 16.721 2.641 9.061 1.00 34.45 99 TRP A N 1
ATOM 738 C CA . TRP A 1 101 ? 17.340 3.192 7.867 1.00 34.01 99 TRP A CA 1
ATOM 739 C C . TRP A 1 101 ? 17.134 4.693 7.860 1.00 27.53 99 TRP A C 1
ATOM 740 O O . TRP A 1 101 ? 16.052 5.192 8.170 1.00 29.74 99 TRP A O 1
ATOM 751 N N . ILE A 1 102 ? 18.164 5.417 7.469 1.00 31.73 100 ILE A N 1
ATOM 752 C CA . ILE A 1 102 ? 18.066 6.865 7.416 1.00 38.85 100 ILE A CA 1
ATOM 753 C C . ILE A 1 102 ? 18.501 7.354 6.039 1.00 40.47 100 ILE A C 1
ATOM 754 O O . ILE A 1 102 ? 19.360 6.736 5.401 1.00 42.53 100 ILE A O 1
ATOM 759 N N . ASP A 1 103 ? 17.917 8.444 5.553 1.00 38.08 101 ASP A N 1
ATOM 760 C CA . ASP A 1 103 ? 18.388 8.962 4.276 1.00 47.90 101 ASP A CA 1
ATOM 761 C C . ASP A 1 103 ? 19.879 9.259 4.351 1.00 52.67 101 ASP A C 1
ATOM 762 O O . ASP A 1 103 ? 20.346 9.871 5.317 1.00 46.08 101 ASP A O 1
ATOM 767 N N . LYS A 1 104 ? 20.615 8.839 3.320 1.00 46.61 102 LYS A N 1
ATOM 768 C CA . LYS A 1 104 ? 22.074 8.911 3.332 1.00 49.21 102 LYS A CA 1
ATOM 769 C C . LYS A 1 104 ? 22.618 10.344 3.398 1.00 48.75 102 LYS A C 1
ATOM 770 O O . LYS A 1 104 ? 23.818 10.545 3.564 1.00 45.81 102 LYS A O 1
ATOM 776 N N . SER A 1 105 ? 21.739 11.334 3.268 1.00 46.76 103 SER A N 1
ATOM 777 C CA . SER A 1 105 ? 22.116 12.713 3.546 1.00 44.63 103 SER A CA 1
ATOM 778 C C . SER A 1 105 ? 22.403 12.874 5.045 1.00 55.57 103 SER A C 1
ATOM 779 O O . SER A 1 105 ? 22.822 13.936 5.510 1.00 55.80 103 SER A O 1
ATOM 782 N N . LEU A 1 106 ? 22.170 11.805 5.797 1.00 48.38 104 LEU A N 1
ATOM 783 C CA . LEU A 1 106 ? 22.423 11.807 7.223 1.00 41.35 104 LEU A CA 1
ATOM 784 C C . LEU A 1 106 ? 23.290 10.615 7.582 1.00 52.44 104 LEU A C 1
ATOM 785 O O . LEU A 1 106 ? 23.622 9.787 6.730 1.00 52.83 104 LEU A O 1
ATOM 790 N N . SER A 1 107 ? 23.666 10.550 8.853 1.00 51.53 105 SER A N 1
ATOM 791 C CA . SER A 1 107 ? 24.466 9.459 9.378 1.00 56.35 105 SER A CA 1
ATOM 792 C C . SER A 1 107 ? 24.246 9.385 10.884 1.00 52.22 105 SER A C 1
ATOM 793 O O . SER A 1 107 ? 24.115 10.412 11.546 1.00 58.57 105 SER A O 1
ATOM 796 N N . PHE A 1 108 ? 24.176 8.169 11.414 1.00 52.42 106 PHE A N 1
ATOM 797 C CA . PHE A 1 108 ? 23.957 7.969 12.836 1.00 55.78 106 PHE A CA 1
ATOM 798 C C . PHE A 1 108 ? 25.248 8.259 13.561 1.00 54.00 106 PHE A C 1
ATOM 799 O O . PHE A 1 108 ? 26.322 8.064 13.001 1.00 59.21 106 PHE A O 1
ATOM 807 N N . LYS A 1 109 ? 25.145 8.737 14.797 1.00 57.14 107 LYS A N 1
ATOM 808 C CA . LYS A 1 109 ? 26.308 8.824 15.663 1.00 55.17 107 LYS A CA 1
ATOM 809 C C . LYS A 1 109 ? 26.816 7.415 15.835 1.00 58.21 107 LYS A C 1
ATOM 810 O O . LYS A 1 109 ? 26.045 6.525 16.180 1.00 56.01 107 LYS A O 1
ATOM 816 N N . PRO A 1 110 ? 28.116 7.203 15.599 1.00 64.28 108 PRO A N 1
ATOM 817 C CA . PRO A 1 110 ? 28.717 5.877 15.770 1.00 58.67 108 PRO A CA 1
ATOM 818 C C . PRO A 1 110 ? 28.252 5.225 17.062 1.00 58.84 108 PRO A C 1
ATOM 819 O O . PRO A 1 110 ? 27.967 4.026 17.080 1.00 58.85 108 PRO A O 1
ATOM 823 N N . SER A 1 111 ? 28.174 6.021 18.125 1.00 59.30 109 SER A N 1
ATOM 824 C CA . SER A 1 111 ? 27.767 5.537 19.438 1.00 56.15 109 SER A CA 1
ATOM 825 C C . SER A 1 111 ? 26.350 4.965 19.421 1.00 58.39 109 SER A C 1
ATOM 826 O O . SER A 1 111 ? 26.102 3.881 19.951 1.00 55.95 109 SER A O 1
ATOM 829 N N . PHE A 1 112 ? 25.427 5.707 18.815 1.00 57.30 110 PHE A N 1
ATOM 830 C CA . PHE A 1 112 ? 24.059 5.242 18.609 1.00 49.57 110 PHE A CA 1
ATOM 831 C C . PHE A 1 112 ? 24.040 3.895 17.871 1.00 52.46 110 PHE A C 1
ATOM 832 O O . PHE A 1 112 ? 23.269 2.998 18.221 1.00 50.61 110 PHE A O 1
ATOM 840 N N . LYS A 1 113 ? 24.910 3.751 16.872 1.00 50.73 111 LYS A N 1
ATOM 841 C CA . LYS A 1 113 ? 24.998 2.525 16.073 1.00 53.25 111 LYS A CA 1
ATOM 842 C C . LYS A 1 113 ? 25.404 1.311 16.896 1.00 60.29 111 LYS A C 1
ATOM 843 O O . LYS A 1 113 ? 25.019 0.178 16.583 1.00 49.42 111 LYS A O 1
ATOM 849 N N . GLN A 1 114 ? 26.207 1.549 17.930 1.00 57.25 112 GLN A N 1
ATOM 850 C CA . GLN A 1 114 ? 26.694 0.476 18.785 1.00 62.62 112 GLN A CA 1
ATOM 851 C C . GLN A 1 114 ? 25.610 0.069 19.778 1.00 59.25 112 GLN A C 1
ATOM 852 O O . GLN A 1 114 ? 25.354 -1.116 19.996 1.00 57.59 112 GLN A O 1
ATOM 858 N N . LEU A 1 115 ? 24.977 1.065 20.382 1.00 57.57 113 LEU A N 1
ATOM 859 C CA . LEU A 1 115 ? 23.855 0.824 21.274 1.00 59.24 113 LEU A CA 1
ATOM 860 C C . LEU A 1 115 ? 22.816 -0.059 20.575 1.00 58.61 113 LEU A C 1
ATOM 861 O O . LEU A 1 115 ? 22.357 -1.061 21.134 1.00 47.98 113 LEU A O 1
ATOM 866 N N . LEU A 1 116 ? 22.466 0.304 19.342 1.00 53.51 114 LEU A N 1
ATOM 867 C CA . LEU A 1 116 ? 21.518 -0.491 18.569 1.00 53.88 114 LEU A CA 1
ATOM 868 C C . LEU A 1 116 ? 22.003 -1.924 18.425 1.00 56.96 114 LEU A C 1
ATOM 869 O O . LEU A 1 116 ? 21.215 -2.863 18.510 1.00 56.10 114 LEU A O 1
ATOM 874 N N . GLU A 1 117 ? 23.306 -2.080 18.212 1.00 63.04 115 GLU A N 1
ATOM 875 C CA . GLU A 1 117 ? 23.908 -3.392 17.993 1.00 58.86 115 GLU A CA 1
ATOM 876 C C . GLU A 1 117 ? 23.941 -4.234 19.270 1.00 61.05 115 GLU A C 1
ATOM 877 O O . GLU A 1 117 ? 23.775 -5.455 19.220 1.00 58.66 115 GLU A O 1
ATOM 883 N N . ASP A 1 118 ? 24.129 -3.572 20.411 1.00 63.87 116 ASP A N 1
ATOM 884 C CA . ASP A 1 118 ? 24.385 -4.261 21.680 1.00 60.40 116 ASP A CA 1
ATOM 885 C C . ASP A 1 118 ? 23.137 -4.541 22.524 1.00 60.67 116 ASP A C 1
ATOM 886 O O . ASP A 1 118 ? 22.867 -5.687 22.909 1.00 54.31 116 ASP A O 1
ATOM 891 N N . SER A 1 119 ? 22.390 -3.492 22.838 1.00 50.98 117 SER A N 1
ATOM 892 C CA . SER A 1 119 ? 21.196 -3.667 23.658 1.00 55.32 117 SER A CA 1
ATOM 893 C C . SER A 1 119 ? 20.018 -4.210 22.846 1.00 56.28 117 SER A C 1
ATOM 894 O O . SER A 1 119 ? 19.073 -4.759 23.406 1.00 56.86 117 SER A O 1
ATOM 897 N N . TYR A 1 120 ? 20.081 -4.076 21.525 1.00 56.70 118 TYR A N 1
ATOM 898 C CA . TYR A 1 120 ? 18.896 -4.294 20.705 1.00 49.41 118 TYR A CA 1
ATOM 899 C C . TYR A 1 120 ? 19.080 -5.298 19.577 1.00 48.16 118 TYR A C 1
ATOM 900 O O . TYR A 1 120 ? 18.096 -5.783 19.018 1.00 51.05 118 TYR A O 1
ATOM 909 N N . LYS A 1 121 ? 20.331 -5.612 19.250 1.00 49.16 119 LYS A N 1
ATOM 910 C CA . LYS A 1 121 ? 20.622 -6.509 18.137 1.00 50.24 119 LYS A CA 1
ATOM 911 C C . LYS A 1 121 ? 19.912 -6.012 16.882 1.00 52.91 119 LYS A C 1
ATOM 912 O O . LYS A 1 121 ? 19.285 -6.778 16.147 1.00 63.43 119 LYS A O 1
ATOM 918 N N . ALA A 1 122 ? 20.035 -4.710 16.651 1.00 39.69 120 ALA A N 1
ATOM 919 C CA . ALA A 1 122 ? 19.281 -4.017 15.624 1.00 42.73 120 ALA A CA 1
ATOM 920 C C . ALA A 1 122 ? 20.236 -3.403 14.617 1.00 42.14 120 ALA A C 1
ATOM 921 O O . ALA A 1 122 ? 21.233 -2.793 14.992 1.00 45.40 120 ALA A O 1
ATOM 923 N N . ALA A 1 123 ? 19.938 -3.583 13.338 1.00 41.82 121 ALA A N 1
ATOM 924 C CA . ALA A 1 123 ? 20.771 -3.038 12.275 1.00 38.86 121 ALA A CA 1
ATOM 925 C C . ALA A 1 123 ? 20.513 -1.552 12.137 1.00 38.43 121 ALA A C 1
ATOM 926 O O . ALA A 1 123 ? 19.449 -1.069 12.488 1.00 42.62 121 ALA A O 1
ATOM 928 N N . SER A 1 124 ? 21.484 -0.821 11.618 1.00 35.51 122 SER A N 1
ATOM 929 C CA . SER A 1 124 ? 21.252 0.575 11.273 1.00 40.48 122 SER A CA 1
ATOM 930 C C . SER A 1 124 ? 21.998 0.842 9.989 1.00 46.29 122 SER A C 1
ATOM 931 O O . SER A 1 124 ? 23.157 0.451 9.851 1.00 53.12 122 SER A O 1
ATOM 934 N N . ASN A 1 125 ? 21.325 1.487 9.043 1.00 44.35 123 ASN A N 1
ATOM 935 C CA . ASN A 1 125 ? 21.885 1.694 7.721 1.00 35.35 123 ASN A CA 1
ATOM 936 C C . ASN A 1 125 ? 21.444 3.012 7.124 1.00 39.70 123 ASN A C 1
ATOM 937 O O . ASN A 1 125 ? 20.448 3.599 7.549 1.00 39.12 123 ASN A O 1
ATOM 942 N N . GLN A 1 126 ? 22.199 3.476 6.137 1.00 39.57 124 GLN A N 1
ATOM 943 C CA . GLN A 1 126 ? 21.768 4.600 5.324 1.00 44.40 124 GLN A CA 1
ATOM 944 C C . GLN A 1 126 ? 21.163 4.083 4.031 1.00 39.45 124 GLN A C 1
ATOM 945 O O . GLN A 1 126 ? 21.472 2.983 3.584 1.00 36.70 124 GLN A O 1
ATOM 951 N N . ALA A 1 127 ? 20.303 4.886 3.429 1.00 39.31 125 ALA A N 1
ATOM 952 C CA . ALA A 1 127 ? 19.665 4.501 2.188 1.00 39.88 125 ALA A CA 1
ATOM 953 C C . ALA A 1 127 ? 19.458 5.741 1.342 1.00 40.79 125 ALA A C 1
ATOM 954 O O . ALA A 1 127 ? 19.447 6.860 1.854 1.00 42.97 125 ALA A O 1
ATOM 956 N N . ASP A 1 128 ? 19.303 5.535 0.043 1.00 39.66 126 ASP A N 1
ATOM 957 C CA . ASP A 1 128 ? 19.106 6.629 -0.883 1.00 37.87 126 ASP A CA 1
ATOM 958 C C . ASP A 1 128 ? 17.617 6.845 -1.106 1.00 45.00 126 ASP A C 1
ATOM 959 O O . ASP A 1 128 ? 17.127 6.655 -2.217 1.00 43.97 126 ASP A O 1
ATOM 964 N N . PHE A 1 129 ? 16.889 7.222 -0.058 1.00 39.00 127 PHE A N 1
ATOM 965 C CA . PHE A 1 129 ? 15.460 7.496 -0.219 1.00 39.16 127 PHE A CA 1
ATOM 966 C C . PHE A 1 129 ? 15.243 8.594 -1.259 1.00 37.26 127 PHE A C 1
ATOM 967 O O . PHE A 1 129 ? 14.292 8.557 -2.041 1.00 41.38 127 PHE A O 1
ATOM 975 N N . GLN A 1 130 ? 16.134 9.574 -1.262 1.00 41.27 128 GLN A N 1
ATOM 976 C CA . GLN A 1 130 ? 15.982 10.755 -2.112 1.00 44.42 128 GLN A CA 1
ATOM 977 C C . GLN A 1 130 ? 15.796 10.423 -3.601 1.00 43.07 128 GLN A C 1
ATOM 978 O O . GLN A 1 130 ? 14.932 10.997 -4.266 1.00 42.01 128 GLN A O 1
ATOM 984 N N . SER A 1 131 ? 16.596 9.490 -4.112 1.00 36.86 129 SER A N 1
ATOM 985 C CA . SER A 1 131 ? 16.547 9.134 -5.528 1.00 46.33 129 SER A CA 1
ATOM 986 C C . SER A 1 131 ? 16.159 7.678 -5.813 1.00 46.99 129 SER A C 1
ATOM 987 O O . SER A 1 131 ? 15.789 7.351 -6.937 1.00 40.77 129 SER A O 1
ATOM 990 N N . LYS A 1 132 ? 16.240 6.806 -4.812 1.00 42.59 130 LYS A N 1
ATOM 991 C CA . LYS A 1 132 ? 16.043 5.372 -5.051 1.00 39.71 130 LYS A CA 1
ATOM 992 C C . LYS A 1 132 ? 15.093 4.698 -4.073 1.00 40.18 130 LYS A C 1
ATOM 993 O O . LYS A 1 132 ? 15.312 3.543 -3.686 1.00 33.32 130 LYS A O 1
ATOM 999 N N . ALA A 1 133 ? 14.037 5.410 -3.688 1.00 39.76 131 ALA A N 1
ATOM 1000 C CA . ALA A 1 133 ? 13.087 4.904 -2.707 1.00 34.44 131 ALA A CA 1
ATOM 1001 C C . ALA A 1 133 ? 12.554 3.516 -3.082 1.00 34.68 131 ALA A C 1
ATOM 1002 O O . ALA A 1 133 ? 12.432 2.635 -2.222 1.00 30.30 131 ALA A O 1
ATOM 1004 N N . VAL A 1 134 ? 12.247 3.326 -4.363 1.00 30.31 132 VAL A N 1
ATOM 1005 C CA . VAL A 1 134 ? 11.709 2.053 -4.846 1.00 33.53 132 VAL A CA 1
ATOM 1006 C C . VAL A 1 134 ? 12.685 0.915 -4.596 1.00 30.62 132 VAL A C 1
ATOM 1007 O O . VAL A 1 134 ? 12.269 -0.193 -4.261 1.00 31.83 132 VAL A O 1
ATOM 1011 N N . GLU A 1 135 ? 13.977 1.182 -4.753 1.00 28.62 133 GLU A N 1
ATOM 1012 C CA . GLU A 1 135 ? 14.982 0.151 -4.477 1.00 34.19 133 GLU A CA 1
ATOM 1013 C C . GLU A 1 135 ? 15.158 -0.095 -2.990 1.00 33.32 133 GLU A C 1
ATOM 1014 O O . GLU A 1 135 ? 15.394 -1.236 -2.568 1.00 39.25 133 GLU A O 1
ATOM 1020 N N . VAL A 1 136 ? 15.085 0.973 -2.196 1.00 28.50 134 VAL A N 1
ATOM 1021 C CA . VAL A 1 136 ? 15.271 0.851 -0.746 1.00 29.31 134 VAL A CA 1
ATOM 1022 C C . VAL A 1 136 ? 14.185 -0.035 -0.141 1.00 20.46 134 VAL A C 1
ATOM 1023 O O . VAL A 1 136 ? 14.468 -0.923 0.647 1.00 27.87 134 VAL A O 1
ATOM 1027 N N . ILE A 1 137 ? 12.942 0.192 -0.547 1.00 25.62 135 ILE A N 1
ATOM 1028 C CA . ILE A 1 137 ? 11.826 -0.660 -0.132 1.00 26.40 135 ILE A CA 1
ATOM 1029 C C . ILE A 1 137 ? 12.121 -2.146 -0.369 1.00 27.35 135 ILE A C 1
ATOM 1030 O O . ILE A 1 137 ? 11.956 -2.969 0.533 1.00 26.70 135 ILE A O 1
ATOM 1035 N N . ALA A 1 138 ? 12.570 -2.492 -1.576 1.00 28.08 136 ALA A N 1
ATOM 1036 C CA . ALA A 1 138 ? 12.865 -3.893 -1.880 1.00 30.13 136 ALA A CA 1
ATOM 1037 C C . ALA A 1 138 ? 14.024 -4.391 -1.040 1.00 25.51 136 ALA A C 1
ATOM 1038 O O . ALA A 1 138 ? 14.005 -5.526 -0.543 1.00 29.80 136 ALA A O 1
ATOM 1040 N N . GLU A 1 139 ? 15.030 -3.535 -0.886 1.00 26.09 137 GLU A N 1
ATOM 1041 C CA . GLU A 1 139 ? 16.210 -3.871 -0.094 1.00 35.72 137 GLU A CA 1
ATOM 1042 C C . GLU A 1 139 ? 15.845 -4.179 1.362 1.00 32.17 137 GLU A C 1
ATOM 1043 O O . GLU A 1 139 ? 16.320 -5.162 1.934 1.00 34.05 137 GLU A O 1
ATOM 1049 N N . VAL A 1 140 ? 14.999 -3.336 1.952 1.00 27.13 138 VAL A N 1
ATOM 1050 C CA . VAL A 1 140 ? 14.564 -3.535 3.338 1.00 31.56 138 VAL A CA 1
ATOM 1051 C C . VAL A 1 140 ? 13.753 -4.823 3.438 1.00 28.86 138 VAL A C 1
ATOM 1052 O O . VAL A 1 140 ? 13.924 -5.619 4.370 1.00 27.00 138 VAL A O 1
ATOM 1056 N N . ASN A 1 141 ? 12.888 -5.045 2.454 1.00 28.64 139 ASN A N 1
ATOM 1057 C CA . ASN A 1 141 ? 12.127 -6.288 2.422 1.00 32.50 139 ASN A CA 1
ATOM 1058 C C . ASN A 1 141 ? 13.000 -7.540 2.303 1.00 31.54 139 ASN A C 1
ATOM 1059 O O . ASN A 1 141 ? 12.787 -8.512 3.020 1.00 30.84 139 ASN A O 1
ATOM 1064 N N . SER A 1 142 ? 13.992 -7.503 1.420 1.00 26.01 140 SER A N 1
ATOM 1065 C CA . SER A 1 142 ? 14.906 -8.630 1.262 1.00 30.77 140 SER A CA 1
ATOM 1066 C C . SER A 1 142 ? 15.667 -8.867 2.557 1.00 35.57 140 SER A C 1
ATOM 1067 O O . SER A 1 142 ? 15.861 -10.006 2.990 1.00 34.55 140 SER A O 1
ATOM 1070 N N . TRP A 1 143 ? 16.110 -7.774 3.166 1.00 31.77 141 TRP A N 1
ATOM 1071 C CA . TRP A 1 143 ? 16.786 -7.845 4.451 1.00 37.63 141 TRP A CA 1
ATOM 1072 C C . TRP A 1 143 ? 15.934 -8.532 5.536 1.00 36.36 141 TRP A C 1
ATOM 1073 O O . TRP A 1 143 ? 16.407 -9.428 6.232 1.00 41.01 141 TRP A O 1
ATOM 1084 N N . ALA A 1 144 ? 14.681 -8.111 5.680 1.00 33.08 142 ALA A N 1
ATOM 1085 C CA . ALA A 1 144 ? 13.798 -8.717 6.675 1.00 26.45 142 ALA A CA 1
ATOM 1086 C C . ALA A 1 144 ? 13.572 -10.191 6.384 1.00 36.54 142 ALA A C 1
ATOM 1087 O O . ALA A 1 144 ? 13.460 -11.002 7.302 1.00 35.12 142 ALA A O 1
ATOM 1089 N N . GLU A 1 145 ? 13.499 -10.534 5.102 1.00 38.10 143 GLU A N 1
ATOM 1090 C CA . GLU A 1 145 ? 13.315 -11.921 4.697 1.00 38.49 143 GLU A CA 1
ATOM 1091 C C . GLU A 1 145 ? 14.537 -12.736 5.095 1.00 37.38 143 GLU A C 1
ATOM 1092 O O . GLU A 1 145 ? 14.420 -13.873 5.562 1.00 36.60 143 GLU A O 1
ATOM 1098 N N . LYS A 1 146 ? 15.712 -12.139 4.916 1.00 39.17 144 LYS A N 1
ATOM 1099 C CA . LYS A 1 146 ? 16.966 -12.784 5.283 1.00 42.79 144 LYS A CA 1
ATOM 1100 C C . LYS A 1 146 ? 17.049 -13.009 6.794 1.00 48.70 144 LYS A C 1
ATOM 1101 O O . LYS A 1 146 ? 17.492 -14.064 7.245 1.00 51.86 144 LYS A O 1
ATOM 1107 N N . GLU A 1 147 ? 16.613 -12.017 7.568 1.00 45.85 145 GLU A N 1
ATOM 1108 C CA . GLU A 1 147 ? 16.685 -12.093 9.023 1.00 41.94 145 GLU A CA 1
ATOM 1109 C C . GLU A 1 147 ? 15.725 -13.140 9.573 1.00 53.42 145 GLU A C 1
ATOM 1110 O O . GLU A 1 147 ? 16.004 -13.762 10.598 1.00 54.29 145 GLU A O 1
ATOM 1116 N N . THR A 1 148 ? 14.594 -13.334 8.899 1.00 48.63 146 THR A N 1
ATOM 1117 C CA . THR A 1 148 ? 13.599 -14.297 9.368 1.00 44.42 146 THR A CA 1
ATOM 1118 C C . THR A 1 148 ? 13.607 -15.582 8.555 1.00 48.43 146 THR A C 1
ATOM 1119 O O . THR A 1 148 ? 12.580 -16.253 8.444 1.00 50.71 146 THR A O 1
ATOM 1123 N N . ASN A 1 149 ? 14.755 -15.908 7.967 1.00 50.85 147 ASN A N 1
ATOM 1124 C CA . ASN A 1 149 ? 14.901 -17.163 7.237 1.00 52.07 147 ASN A CA 1
ATOM 1125 C C . ASN A 1 149 ? 13.756 -17.383 6.248 1.00 47.59 147 ASN A C 1
ATOM 1126 O O . ASN A 1 149 ? 13.270 -18.499 6.082 1.00 43.89 147 ASN A O 1
ATOM 1131 N N . GLY A 1 150 ? 13.307 -16.310 5.611 1.00 50.58 148 GLY A N 1
ATOM 1132 C CA . GLY A 1 150 ? 12.248 -16.409 4.620 1.00 50.79 148 GLY A CA 1
ATOM 1133 C C . GLY A 1 150 ? 10.832 -16.463 5.175 1.00 49.38 148 GLY A C 1
ATOM 1134 O O . GLY A 1 150 ? 9.870 -16.555 4.416 1.00 48.25 148 GLY A O 1
ATOM 1135 N N . LEU A 1 151 ? 10.692 -16.399 6.496 1.00 51.80 149 LEU A N 1
ATOM 1136 C CA . LEU A 1 151 ? 9.376 -16.544 7.111 1.00 56.69 149 LEU A CA 1
ATOM 1137 C C . LEU A 1 151 ? 8.508 -15.305 6.872 1.00 55.14 149 LEU A C 1
ATOM 1138 O O . LEU A 1 151 ? 7.333 -15.407 6.495 1.00 50.48 149 LEU A O 1
ATOM 1143 N N . ILE A 1 152 ? 9.102 -14.132 7.074 1.00 52.63 150 ILE A N 1
ATOM 1144 C CA . ILE A 1 152 ? 8.416 -12.878 6.789 1.00 50.98 150 ILE A CA 1
ATOM 1145 C C . ILE A 1 152 ? 9.029 -12.210 5.561 1.00 44.04 150 ILE A C 1
ATOM 1146 O O . ILE A 1 152 ? 10.250 -12.154 5.407 1.00 40.43 150 ILE A O 1
ATOM 1151 N N . THR A 1 153 ? 8.171 -11.698 4.691 1.00 45.23 151 THR A N 1
ATOM 1152 C CA . THR A 1 153 ? 8.563 -11.502 3.312 1.00 48.95 151 THR A CA 1
ATOM 1153 C C . THR A 1 153 ? 8.452 -10.055 2.823 1.00 47.59 151 THR A C 1
ATOM 1154 O O . THR A 1 153 ? 9.218 -9.626 1.954 1.00 55.26 151 THR A O 1
ATOM 1158 N N . GLU A 1 154 ? 7.522 -9.300 3.396 1.00 40.30 152 GLU A N 1
ATOM 1159 C CA . GLU A 1 154 ? 7.219 -7.966 2.888 1.00 44.90 152 GLU A CA 1
ATOM 1160 C C . GLU A 1 154 ? 6.790 -6.959 3.964 1.00 46.05 152 GLU A C 1
ATOM 1161 O O . GLU A 1 154 ? 5.633 -6.534 3.998 1.00 49.93 152 GLU A O 1
ATOM 1167 N N . VAL A 1 155 ? 7.726 -6.558 4.819 1.00 33.01 153 VAL A N 1
ATOM 1168 C CA . VAL A 1 155 ? 7.429 -5.563 5.849 1.00 31.36 153 VAL A CA 1
ATOM 1169 C C . VAL A 1 155 ? 6.979 -4.204 5.296 1.00 32.30 153 VAL A C 1
ATOM 1170 O O . VAL A 1 155 ? 6.019 -3.637 5.796 1.00 32.19 153 VAL A O 1
ATOM 1174 N N . LEU A 1 156 ? 7.651 -3.682 4.269 1.00 30.64 154 LEU A N 1
ATOM 1175 C CA . LEU A 1 156 ? 7.224 -2.414 3.660 1.00 28.37 154 LEU A CA 1
ATOM 1176 C C . LEU A 1 156 ? 6.336 -2.656 2.436 1.00 29.56 154 LEU A C 1
ATOM 1177 O O . LEU A 1 156 ? 6.731 -3.383 1.535 1.00 37.14 154 LEU A O 1
ATOM 1182 N N . PRO A 1 157 ? 5.121 -2.069 2.416 1.00 32.26 155 PRO A N 1
ATOM 1183 C CA . PRO A 1 157 ? 4.239 -2.202 1.253 1.00 28.86 155 PRO A CA 1
ATOM 1184 C C . PRO A 1 157 ? 4.748 -1.361 0.093 1.00 36.84 155 PRO A C 1
ATOM 1185 O O . PRO A 1 157 ? 5.465 -0.382 0.313 1.00 32.03 155 PRO A O 1
ATOM 1189 N N . GLU A 1 158 ? 4.373 -1.731 -1.126 1.00 34.62 156 GLU A N 1
ATOM 1190 C CA . GLU A 1 158 ? 4.728 -0.932 -2.278 1.00 37.56 156 GLU A CA 1
ATOM 1191 C C . GLU A 1 158 ? 4.339 0.528 -2.036 1.00 31.37 156 GLU A C 1
ATOM 1192 O O . GLU A 1 158 ? 3.287 0.813 -1.465 1.00 33.88 156 GLU A O 1
ATOM 1198 N N . GLY A 1 159 ? 5.219 1.443 -2.441 1.00 30.50 157 GLY A N 1
ATOM 1199 C CA . GLY A 1 159 ? 4.948 2.865 -2.358 1.00 28.15 157 GLY A CA 1
ATOM 1200 C C . GLY A 1 159 ? 4.954 3.433 -0.951 1.00 36.69 157 GLY A C 1
ATOM 1201 O O . GLY A 1 159 ? 4.490 4.548 -0.734 1.00 38.83 157 GLY A O 1
ATOM 1202 N N . SER A 1 160 ? 5.480 2.686 0.011 1.00 33.33 158 SER A N 1
ATOM 1203 C CA . SER A 1 160 ? 5.401 3.123 1.403 1.00 32.50 158 SER A CA 1
ATOM 1204 C C . SER A 1 160 ? 6.487 4.139 1.790 1.00 35.37 158 SER A C 1
ATOM 1205 O O . SER A 1 160 ? 6.300 4.909 2.729 1.00 47.45 158 SER A O 1
ATOM 1208 N N . ALA A 1 161 ? 7.606 4.158 1.070 1.00 33.54 159 ALA A N 1
ATOM 1209 C CA . ALA A 1 161 ? 8.640 5.178 1.301 1.00 36.88 159 ALA A CA 1
ATOM 1210 C C . ALA A 1 161 ? 8.922 5.961 0.016 1.00 36.54 159 ALA A C 1
ATOM 1211 O O . ALA A 1 161 ? 8.823 5.409 -1.069 1.00 37.08 159 ALA A O 1
ATOM 1213 N N . ASP A 1 162 ? 9.272 7.240 0.130 1.00 41.62 160 ASP A N 1
ATOM 1214 C CA . ASP A 1 162 ? 9.444 8.074 -1.069 1.00 38.96 160 ASP A CA 1
ATOM 1215 C C . ASP A 1 162 ? 10.641 9.025 -0.986 1.00 37.40 160 ASP A C 1
ATOM 1216 O O . ASP A 1 162 ? 11.530 8.836 -0.159 1.00 34.72 160 ASP A O 1
ATOM 1221 N N . SER A 1 163 ? 10.654 10.051 -1.834 1.00 36.49 161 SER A N 1
ATOM 1222 C CA . SER A 1 163 ? 11.815 10.931 -1.913 1.00 41.16 161 SER A CA 1
ATOM 1223 C C . SER A 1 163 ? 11.903 11.834 -0.684 1.00 41.85 161 SER A C 1
ATOM 1224 O O . SER A 1 163 ? 12.962 12.405 -0.396 1.00 35.06 161 SER A O 1
ATOM 1227 N N . MET A 1 164 ? 10.797 11.945 0.049 1.00 35.43 162 MET A N 1
ATOM 1228 C CA . MET A 1 164 ? 10.785 12.735 1.283 1.00 39.06 162 MET A CA 1
ATOM 1229 C C . MET A 1 164 ? 11.109 11.916 2.538 1.00 39.09 162 MET A C 1
ATOM 1230 O O . MET A 1 164 ? 11.228 12.466 3.635 1.00 49.44 162 MET A O 1
ATOM 1235 N N . THR A 1 165 ? 11.247 10.606 2.385 1.00 37.81 163 THR A N 1
ATOM 1236 C CA . THR A 1 165 ? 11.481 9.742 3.540 1.00 36.18 163 THR A CA 1
ATOM 1237 C C . THR A 1 165 ? 12.863 9.984 4.127 1.00 36.88 163 THR A C 1
ATOM 1238 O O . THR A 1 165 ? 13.855 9.983 3.408 1.00 37.57 163 THR A O 1
ATOM 1242 N N . LYS A 1 166 ? 12.920 10.199 5.436 1.00 42.18 164 LYS A N 1
ATOM 1243 C CA . LYS A 1 166 ? 14.183 10.517 6.097 1.00 37.55 164 LYS A CA 1
ATOM 1244 C C . LYS A 1 166 ? 14.620 9.433 7.052 1.00 33.47 164 LYS A C 1
ATOM 1245 O O . LYS A 1 166 ? 15.782 9.035 7.038 1.00 41.12 164 LYS A O 1
ATOM 1251 N N . LEU A 1 167 ? 13.689 8.957 7.882 1.00 37.52 165 LEU A N 1
ATOM 1252 C CA . LEU A 1 167 ? 14.015 7.969 8.912 1.00 35.52 165 LEU A CA 1
ATOM 1253 C C . LEU A 1 167 ? 12.895 6.964 9.125 1.00 28.40 165 LEU A C 1
ATOM 1254 O O . LEU A 1 167 ? 11.767 7.331 9.459 1.00 33.91 165 LEU A O 1
ATOM 1259 N N A ILE A 1 168 ? 13.213 5.690 8.938 0.43 29.12 166 ILE A N 1
ATOM 1260 N N B ILE A 1 168 ? 13.212 5.689 8.932 0.57 29.07 166 ILE A N 1
ATOM 1261 C CA A ILE A 1 168 ? 12.226 4.635 9.123 0.43 30.56 166 ILE A CA 1
ATOM 1262 C CA B ILE A 1 168 ? 12.233 4.626 9.120 0.57 30.56 166 ILE A CA 1
ATOM 1263 C C A ILE A 1 168 ? 12.736 3.498 10.004 0.43 31.01 166 ILE A C 1
ATOM 1264 C C B ILE A 1 168 ? 12.741 3.504 10.021 0.57 31.00 166 ILE A C 1
ATOM 1265 O O A ILE A 1 168 ? 13.943 3.261 10.115 0.43 33.24 166 ILE A O 1
ATOM 1266 O O B ILE A 1 168 ? 13.950 3.278 10.152 0.57 33.28 166 ILE A O 1
ATOM 1275 N N . PHE A 1 169 ? 11.803 2.802 10.639 1.00 28.38 167 PHE A N 1
ATOM 1276 C CA . PHE A 1 169 ? 12.126 1.601 11.370 1.00 26.48 167 PHE A CA 1
ATOM 1277 C C . PHE A 1 169 ? 11.341 0.455 10.753 1.00 29.72 167 PHE A C 1
ATOM 1278 O O . PHE A 1 169 ? 10.184 0.616 10.376 1.00 28.25 167 PHE A O 1
ATOM 1286 N N . ALA A 1 170 ? 11.978 -0.693 10.608 1.00 25.20 168 ALA A N 1
ATOM 1287 C CA . ALA A 1 170 ? 11.274 -1.838 10.078 1.00 30.57 168 ALA A CA 1
ATOM 1288 C C . ALA A 1 170 ? 11.419 -2.942 11.088 1.00 30.95 168 ALA A C 1
ATOM 1289 O O . ALA A 1 170 ? 12.532 -3.277 11.493 1.00 32.87 168 ALA A O 1
ATOM 1291 N N . ASN A 1 171 ? 10.286 -3.489 11.509 1.00 28.96 169 ASN A N 1
ATOM 1292 C CA . ASN A 1 171 ? 10.281 -4.478 12.566 1.00 31.65 169 ASN A CA 1
ATOM 1293 C C . ASN A 1 171 ? 9.305 -5.604 12.254 1.00 35.46 169 ASN A C 1
ATOM 1294 O O . ASN A 1 171 ? 8.203 -5.371 11.754 1.00 33.19 169 ASN A O 1
ATOM 1299 N N . ALA A 1 172 ? 9.716 -6.833 12.535 1.00 32.00 170 ALA A N 1
ATOM 1300 C CA . ALA A 1 172 ? 8.849 -7.977 12.290 1.00 35.92 170 ALA A CA 1
ATOM 1301 C C . ALA A 1 172 ? 9.054 -9.024 13.373 1.00 32.50 170 ALA A C 1
ATOM 1302 O O . ALA A 1 172 ? 10.149 -9.179 13.900 1.00 31.77 170 ALA A O 1
ATOM 1304 N N . LEU A 1 173 ? 7.992 -9.734 13.718 1.00 36.91 171 LEU A N 1
ATOM 1305 C CA . LEU A 1 173 ? 8.108 -10.831 14.663 1.00 36.84 171 LEU A CA 1
ATOM 1306 C C . LEU A 1 173 ? 7.356 -12.025 14.104 1.00 33.27 171 LEU A C 1
ATOM 1307 O O . LEU A 1 173 ? 6.144 -11.956 13.878 1.00 34.56 171 LEU A O 1
ATOM 1312 N N . TYR A 1 174 ? 8.086 -13.111 13.862 1.00 34.82 172 TYR A N 1
ATOM 1313 C CA . TYR A 1 174 ? 7.469 -14.380 13.493 1.00 37.00 172 TYR A CA 1
ATOM 1314 C C . TYR A 1 174 ? 7.453 -15.312 14.701 1.00 28.90 172 TYR A C 1
ATOM 1315 O O . TYR A 1 174 ? 8.435 -15.421 15.433 1.00 29.27 172 TYR A O 1
ATOM 1324 N N . PHE A 1 175 ? 6.330 -15.983 14.902 1.00 29.50 173 PHE A N 1
ATOM 1325 C CA . PHE A 1 175 ? 6.188 -16.951 15.979 1.00 35.49 173 PHE A CA 1
ATOM 1326 C C . PHE A 1 175 ? 5.407 -18.131 15.445 1.00 34.01 173 PHE A C 1
ATOM 1327 O O . PHE A 1 175 ? 4.412 -17.963 14.738 1.00 34.61 173 PHE A O 1
ATOM 1335 N N . LYS A 1 176 ? 5.876 -19.326 15.762 1.00 30.20 174 LYS A N 1
ATOM 1336 C CA . LYS A 1 176 ? 5.098 -20.521 15.482 1.00 38.90 174 LYS A CA 1
ATOM 1337 C C . LYS A 1 176 ? 5.359 -21.521 16.580 1.00 35.83 174 LYS A C 1
ATOM 1338 O O . LYS A 1 176 ? 6.509 -21.861 16.855 1.00 40.73 174 LYS A O 1
ATOM 1344 N N . GLY A 1 177 ? 4.289 -21.978 17.218 1.00 36.34 175 GLY A N 1
ATOM 1345 C CA . GLY A 1 177 ? 4.417 -22.894 18.330 1.00 35.47 175 GLY A CA 1
ATOM 1346 C C . GLY A 1 177 ? 3.515 -24.100 18.177 1.00 33.89 175 GLY A C 1
ATOM 1347 O O . GLY A 1 177 ? 2.466 -24.032 17.540 1.00 34.89 175 GLY A O 1
ATOM 1348 N N . THR A 1 178 ? 3.945 -25.207 18.766 1.00 40.61 176 THR A N 1
ATOM 1349 C CA . THR A 1 178 ? 3.142 -26.417 18.864 1.00 44.38 176 THR A CA 1
ATOM 1350 C C . THR A 1 178 ? 2.406 -26.409 20.204 1.00 41.58 176 THR A C 1
ATOM 1351 O O . THR A 1 178 ? 3.010 -26.096 21.226 1.00 35.91 176 THR A O 1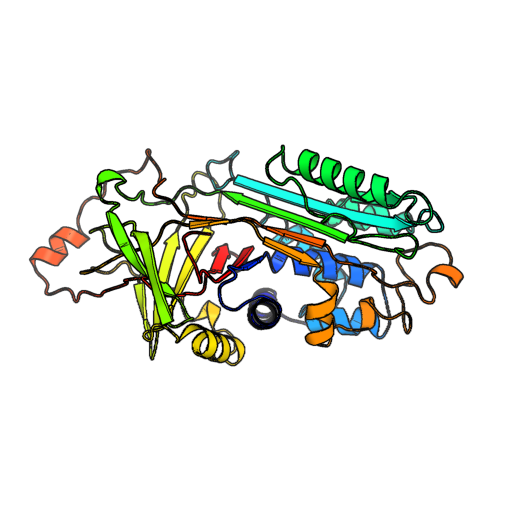
ATOM 1355 N N . TRP A 1 179 ? 1.115 -26.747 20.193 1.00 38.04 177 TRP A N 1
ATOM 1356 C CA . TRP A 1 179 ? 0.322 -26.834 21.420 1.00 31.42 177 TRP A CA 1
ATOM 1357 C C . TRP A 1 179 ? 0.857 -27.920 22.340 1.00 40.60 177 TRP A C 1
ATOM 1358 O O . TRP A 1 179 ? 1.401 -28.931 21.885 1.00 40.88 177 TRP A O 1
ATOM 1369 N N . ASN A 1 180 ? 0.700 -27.697 23.640 1.00 40.50 178 ASN A N 1
ATOM 1370 C CA . ASN A 1 180 ? 0.955 -28.726 24.647 1.00 45.35 178 ASN A CA 1
ATOM 1371 C C . ASN A 1 180 ? -0.015 -29.914 24.503 1.00 39.08 178 ASN A C 1
ATOM 1372 O O . ASN A 1 180 ? 0.331 -31.049 24.801 1.00 42.08 178 ASN A O 1
ATOM 1377 N N . GLU A 1 181 ? -1.226 -29.636 24.034 1.00 36.12 179 GLU A N 1
ATOM 1378 C CA . GLU A 1 181 ? -2.227 -30.658 23.770 1.00 35.94 179 GLU A CA 1
ATOM 1379 C C . GLU A 1 181 ? -2.750 -30.528 22.346 1.00 39.26 179 GLU A C 1
ATOM 1380 O O . GLU A 1 181 ? -3.480 -29.590 22.038 1.00 40.05 179 GLU A O 1
ATOM 1386 N N . LYS A 1 182 ? -2.405 -31.469 21.477 1.00 39.15 180 LYS A N 1
ATOM 1387 C CA . LYS A 1 182 ? -2.919 -31.424 20.115 1.00 36.02 180 LYS A CA 1
ATOM 1388 C C . LYS A 1 182 ? -4.438 -31.547 20.102 1.00 35.46 180 LYS A C 1
ATOM 1389 O O . LYS A 1 182 ? -5.039 -32.042 21.058 1.00 44.67 180 LYS A O 1
ATOM 1395 N N . PHE A 1 183 ? -5.057 -31.064 19.029 1.00 33.18 181 PHE A N 1
ATOM 1396 C CA . PHE A 1 183 ? -6.462 -31.339 18.758 1.00 42.30 181 PHE A CA 1
ATOM 1397 C C . PHE A 1 183 ? -6.500 -32.506 17.790 1.00 43.03 181 PHE A C 1
ATOM 1398 O O . PHE A 1 183 ? -5.583 -32.672 16.993 1.00 37.59 181 PHE A O 1
ATOM 1406 N N . ASP A 1 184 ? -7.556 -33.311 17.858 1.00 48.75 182 ASP A N 1
ATOM 1407 C CA . ASP A 1 184 ? -7.727 -34.411 16.916 1.00 47.69 182 ASP A CA 1
ATOM 1408 C C . ASP A 1 184 ? -8.297 -33.863 15.613 1.00 47.52 182 ASP A C 1
ATOM 1409 O O . ASP A 1 184 ? -9.467 -33.469 15.542 1.00 51.52 182 ASP A O 1
ATOM 1414 N N . GLU A 1 185 ? -7.459 -33.825 14.587 1.00 45.11 183 GLU A N 1
ATOM 1415 C CA . GLU A 1 185 ? -7.859 -33.262 13.306 1.00 45.82 183 GLU A CA 1
ATOM 1416 C C . GLU A 1 185 ? -9.055 -34.003 12.704 1.00 46.25 183 GLU A C 1
ATOM 1417 O O . GLU A 1 185 ? -9.810 -33.439 11.912 1.00 45.99 183 GLU A O 1
ATOM 1423 N N . SER A 1 186 ? -9.239 -35.261 13.093 1.00 44.94 184 SER A N 1
ATOM 1424 C CA . SER A 1 186 ? -10.397 -36.024 12.633 1.00 56.04 184 SER A CA 1
ATOM 1425 C C . SER A 1 186 ? -11.695 -35.395 13.122 1.00 51.86 184 SER A C 1
ATOM 1426 O O . SER A 1 186 ? -12.758 -35.637 12.543 1.00 49.79 184 SER A O 1
ATOM 1429 N N . LEU A 1 187 ? -11.598 -34.600 14.191 1.00 44.90 185 LEU A N 1
ATOM 1430 C CA . LEU A 1 187 ? -12.766 -34.004 14.843 1.00 40.42 185 LEU A CA 1
ATOM 1431 C C . LEU A 1 187 ? -13.136 -32.626 14.302 1.00 43.29 185 LEU A C 1
ATOM 1432 O O . LEU A 1 187 ? -14.252 -32.145 14.501 1.00 42.96 185 LEU A O 1
ATOM 1437 N N . THR A 1 188 ? -12.195 -31.986 13.628 1.00 42.83 186 THR A N 1
ATOM 1438 C CA . THR A 1 188 ? -12.469 -30.705 13.001 1.00 41.22 186 THR A CA 1
ATOM 1439 C C . THR A 1 188 ? -13.639 -30.845 12.028 1.00 45.82 186 THR A C 1
ATOM 1440 O O . THR A 1 188 ? -13.663 -31.764 11.213 1.00 48.26 186 THR A O 1
ATOM 1444 N N . GLN A 1 189 ? -14.608 -29.939 12.120 1.00 32.02 187 GLN A N 1
ATOM 1445 C CA . GLN A 1 189 ? -15.792 -29.992 11.270 1.00 45.91 187 GLN A CA 1
ATOM 1446 C C . GLN A 1 189 ? -16.175 -28.581 10.847 1.00 50.18 187 GLN A C 1
ATOM 1447 O O . GLN A 1 189 ? -15.819 -27.615 11.518 1.00 47.07 187 GLN A O 1
ATOM 1453 N N . GLU A 1 190 ? -16.890 -28.458 9.734 1.00 41.39 188 GLU A N 1
ATOM 1454 C CA . GLU A 1 190 ? -17.371 -27.154 9.285 1.00 44.52 188 GLU A CA 1
ATOM 1455 C C . GLU A 1 190 ? -18.446 -26.639 10.240 1.00 47.45 188 GLU A C 1
ATOM 1456 O O . GLU A 1 190 ? -19.131 -27.427 10.896 1.00 55.50 188 GLU A O 1
ATOM 1462 N N . GLY A 1 191 ? -18.580 -25.315 10.324 1.00 47.34 189 GLY A N 1
ATOM 1463 C CA . GLY A 1 191 ? -19.525 -24.683 11.235 1.00 32.63 189 GLY A CA 1
ATOM 1464 C C . GLY A 1 191 ? -19.705 -23.206 10.922 1.00 34.36 189 GLY A C 1
ATOM 1465 O O . GLY A 1 191 ? -18.920 -22.629 10.185 1.00 38.03 189 GLY A O 1
ATOM 1466 N N . GLU A 1 192 ? -20.735 -22.589 11.484 1.00 35.56 190 GLU A N 1
ATOM 1467 C CA . GLU A 1 192 ? -21.036 -21.191 11.191 1.00 40.64 190 GLU A CA 1
ATOM 1468 C C . GLU A 1 192 ? -20.301 -20.200 12.099 1.00 42.77 190 GLU A C 1
ATOM 1469 O O . GLU A 1 192 ? -20.377 -20.284 13.327 1.00 41.47 190 GLU A O 1
ATOM 1475 N N . PHE A 1 193 ? -19.590 -19.261 11.485 1.00 36.89 191 PHE A N 1
ATOM 1476 C CA . PHE A 1 193 ? -19.011 -18.141 12.216 1.00 33.02 191 PHE A CA 1
ATOM 1477 C C . PHE A 1 193 ? -19.877 -16.908 11.952 1.00 40.68 191 PHE A C 1
ATOM 1478 O O . PHE A 1 193 ? -20.254 -16.634 10.810 1.00 36.42 191 PHE A O 1
ATOM 1486 N N . HIS A 1 194 ? -20.206 -16.172 13.002 1.00 29.00 192 HIS A N 1
ATOM 1487 C CA . HIS A 1 194 ? -21.095 -15.026 12.855 1.00 39.00 192 HIS A CA 1
ATOM 1488 C C . HIS A 1 194 ? -20.285 -13.745 12.731 1.00 41.30 192 HIS A C 1
ATOM 1489 O O . HIS A 1 194 ? -19.657 -13.295 13.701 1.00 39.00 192 HIS A O 1
ATOM 1496 N N . LEU A 1 195 ? -20.301 -13.170 11.531 1.00 35.09 193 LEU A N 1
ATOM 1497 C CA . LEU A 1 195 ? -19.581 -11.936 11.232 1.00 37.90 193 LEU A CA 1
ATOM 1498 C C . LEU A 1 195 ? -20.245 -10.724 11.891 1.00 39.32 193 LEU A C 1
ATOM 1499 O O . LEU A 1 195 ? -21.445 -10.728 12.150 1.00 43.83 193 LEU A O 1
ATOM 1504 N N . LEU A 1 196 ? -19.461 -9.687 12.161 1.00 36.51 194 LEU A N 1
ATOM 1505 C CA . LEU A 1 196 ? -19.995 -8.461 12.752 1.00 43.16 194 LEU A CA 1
ATOM 1506 C C . LEU A 1 196 ? -21.002 -7.744 11.830 1.00 46.87 194 LEU A C 1
ATOM 1507 O O . LEU A 1 196 ? -21.894 -7.033 12.300 1.00 44.45 194 LEU A O 1
ATOM 1512 N N . ASP A 1 197 ? -20.854 -7.918 10.522 1.00 45.88 195 ASP A N 1
ATOM 1513 C CA . ASP A 1 197 ? -21.773 -7.276 9.579 1.00 59.57 195 ASP A CA 1
ATOM 1514 C C . ASP A 1 197 ? -23.150 -7.953 9.532 1.00 56.21 195 ASP A C 1
ATOM 1515 O O . ASP A 1 197 ? -23.984 -7.609 8.697 1.00 58.45 195 ASP A O 1
ATOM 1520 N N . GLY A 1 198 ? -23.383 -8.913 10.422 1.00 45.25 196 GLY A N 1
ATOM 1521 C CA . GLY A 1 198 ? -24.676 -9.572 10.494 1.00 43.39 196 GLY A CA 1
ATOM 1522 C C . GLY A 1 198 ? -24.776 -10.894 9.744 1.00 52.19 196 GLY A C 1
ATOM 1523 O O . GLY A 1 198 ? -25.653 -11.707 10.033 1.00 59.27 196 GLY A O 1
ATOM 1524 N N . ASN A 1 199 ? -23.889 -11.115 8.780 1.00 40.85 197 ASN A N 1
ATOM 1525 C CA . ASN A 1 199 ? -23.882 -12.364 8.034 1.00 36.44 197 ASN A CA 1
ATOM 1526 C C . ASN A 1 199 ? -23.103 -13.477 8.733 1.00 50.60 197 ASN A C 1
ATOM 1527 O O . ASN A 1 199 ? -22.382 -13.237 9.704 1.00 44.33 197 ASN A O 1
ATOM 1532 N N . LYS A 1 200 ? -23.259 -14.694 8.220 1.00 44.59 198 LYS A N 1
ATOM 1533 C CA . LYS A 1 200 ? -22.557 -15.868 8.717 1.00 40.38 198 LYS A CA 1
ATOM 1534 C C . LYS A 1 200 ? -21.707 -16.445 7.579 1.00 48.85 198 LYS A C 1
ATOM 1535 O O . LYS A 1 200 ? -21.973 -16.173 6.406 1.00 47.30 198 LYS A O 1
ATOM 1541 N N . VAL A 1 201 ? -20.699 -17.243 7.932 1.00 40.58 199 VAL A N 1
ATOM 1542 C CA . VAL A 1 201 ? -19.843 -17.932 6.964 1.00 40.97 199 VAL A CA 1
ATOM 1543 C C . VAL A 1 201 ? -19.460 -19.307 7.499 1.00 46.83 199 VAL A C 1
ATOM 1544 O O . VAL A 1 201 ? -19.388 -19.502 8.712 1.00 51.34 199 VAL A O 1
ATOM 1548 N N . THR A 1 202 ? -19.219 -20.260 6.602 1.00 37.60 200 THR A N 1
ATOM 1549 C CA . THR A 1 202 ? -18.892 -21.625 7.010 1.00 36.98 200 THR A CA 1
ATOM 1550 C C . THR A 1 202 ? -17.384 -21.809 7.116 1.00 41.85 200 THR A C 1
ATOM 1551 O O . THR A 1 202 ? -16.645 -21.493 6.184 1.00 40.43 200 THR A O 1
ATOM 1555 N N . ALA A 1 203 ? -16.927 -22.328 8.248 1.00 29.25 201 ALA A N 1
ATOM 1556 C CA . ALA A 1 203 ? -15.499 -22.413 8.517 1.00 31.90 201 ALA A CA 1
ATOM 1557 C C . ALA A 1 203 ? -15.144 -23.644 9.366 1.00 34.69 201 ALA A C 1
ATOM 1558 O O . ALA A 1 203 ? -15.991 -24.168 10.094 1.00 34.42 201 ALA A O 1
ATOM 1560 N N . PRO A 1 204 ? -13.892 -24.119 9.259 1.00 33.42 202 PRO A N 1
ATOM 1561 C CA . PRO A 1 204 ? -13.413 -25.244 10.075 1.00 35.88 202 PRO A CA 1
ATOM 1562 C C . PRO A 1 204 ? -13.261 -24.867 11.562 1.00 38.01 202 PRO A C 1
ATOM 1563 O O . PRO A 1 204 ? -12.484 -23.972 11.903 1.00 34.34 202 PRO A O 1
ATOM 1567 N N . PHE A 1 205 ? -14.006 -25.544 12.429 1.00 34.81 203 PHE A N 1
ATOM 1568 C CA . PHE A 1 205 ? -13.864 -25.397 13.869 1.00 31.22 203 PHE A CA 1
ATOM 1569 C C . PHE A 1 205 ? -13.221 -26.640 14.474 1.00 40.84 203 PHE A C 1
ATOM 1570 O O . PHE A 1 205 ? -13.715 -27.753 14.281 1.00 38.26 203 PHE A O 1
ATOM 1578 N N . MET A 1 206 ? -12.130 -26.449 15.212 1.00 35.67 204 MET A N 1
ATOM 1579 C CA . MET A 1 206 ? -11.520 -27.533 15.966 1.00 34.11 204 MET A CA 1
ATOM 1580 C C . MET A 1 206 ? -12.337 -27.796 17.226 1.00 38.54 204 MET A C 1
ATOM 1581 O O . MET A 1 206 ? -12.994 -26.895 17.748 1.00 34.41 204 MET A O 1
ATOM 1586 N N . THR A 1 207 ? -12.300 -29.032 17.712 1.00 39.35 205 THR A N 1
ATOM 1587 C CA . THR A 1 207 ? -12.996 -29.374 18.947 1.00 38.94 205 THR A CA 1
ATOM 1588 C C . THR A 1 207 ? -12.202 -30.356 19.788 1.00 38.56 205 THR A C 1
ATOM 1589 O O . THR A 1 207 ? -11.191 -30.904 19.339 1.00 41.84 205 THR A O 1
ATOM 1593 N N . SER A 1 208 ? -12.659 -30.554 21.019 1.00 39.66 206 SER A N 1
ATOM 1594 C CA . SER A 1 208 ? -12.006 -31.457 21.960 1.00 38.82 206 SER A CA 1
ATOM 1595 C C . SER A 1 208 ? -12.937 -31.814 23.108 1.00 43.14 206 SER A C 1
ATOM 1596 O O . SER A 1 208 ? -13.877 -31.079 23.424 1.00 40.51 206 SER A O 1
ATOM 1599 N N . LYS A 1 209 ? -12.678 -32.957 23.730 1.00 44.89 207 LYS A N 1
ATOM 1600 C CA . LYS A 1 209 ? -13.468 -33.367 24.880 1.00 52.82 207 LYS A CA 1
ATOM 1601 C C . LYS A 1 209 ? -12.601 -33.372 26.120 1.00 41.06 207 LYS A C 1
ATOM 1602 O O . LYS A 1 209 ? -13.089 -33.612 27.214 1.00 47.16 207 LYS A O 1
ATOM 1608 N N . LYS A 1 210 ? -11.312 -33.091 25.936 1.00 42.26 208 LYS A N 1
ATOM 1609 C CA . LYS A 1 210 ? -10.405 -32.916 27.058 1.00 38.42 208 LYS A CA 1
ATOM 1610 C C . LYS A 1 210 ? -10.789 -31.688 27.880 1.00 40.49 208 LYS A C 1
ATOM 1611 O O . LYS A 1 210 ? -11.548 -30.832 27.433 1.00 46.83 208 LYS A O 1
ATOM 1617 N N . LYS A 1 211 ? -10.254 -31.593 29.087 1.00 43.41 209 LYS A N 1
ATOM 1618 C CA . LYS A 1 211 ? -10.545 -30.446 29.926 1.00 37.29 209 LYS A CA 1
ATOM 1619 C C . LYS A 1 211 ? -9.756 -29.238 29.425 1.00 36.47 209 LYS A C 1
ATOM 1620 O O . LYS A 1 211 ? -8.665 -29.388 28.880 1.00 41.14 209 LYS A O 1
ATOM 1626 N N . GLN A 1 212 ? -10.307 -28.041 29.588 1.00 32.52 210 GLN A N 1
ATOM 1627 C CA . GLN A 1 212 ? -9.616 -26.835 29.125 1.00 36.39 210 GLN A CA 1
ATOM 1628 C C . GLN A 1 212 ? -9.458 -25.765 30.225 1.00 33.34 210 GLN A C 1
ATOM 1629 O O . GLN A 1 212 ? -10.253 -25.704 31.160 1.00 35.61 210 GLN A O 1
ATOM 1635 N N . TYR A 1 213 ? -8.427 -24.930 30.105 1.00 29.65 211 TYR A N 1
ATOM 1636 C CA . TYR A 1 213 ? -8.295 -23.725 30.930 1.00 30.16 211 TYR A CA 1
ATOM 1637 C C . TYR A 1 213 ? -9.321 -22.668 30.505 1.00 31.68 211 TYR A C 1
ATOM 1638 O O . TYR A 1 213 ? -9.034 -21.810 29.660 1.00 33.24 211 TYR A O 1
ATOM 1647 N N . VAL A 1 214 ? -10.518 -22.732 31.075 1.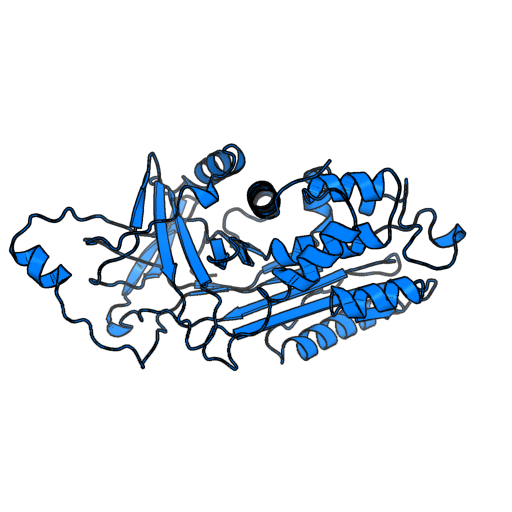00 27.45 212 VAL A N 1
ATOM 1648 C CA . VAL A 1 214 ? -11.540 -21.735 30.775 1.00 32.97 212 VAL A CA 1
ATOM 1649 C C . VAL A 1 214 ? -12.128 -21.122 32.055 1.00 36.75 212 VAL A C 1
ATOM 1650 O O . VAL A 1 214 ? -12.466 -21.844 32.994 1.00 39.16 212 VAL A O 1
ATOM 1654 N N . SER A 1 215 ? -12.228 -19.794 32.092 1.00 32.32 213 SER A N 1
ATOM 1655 C CA . SER A 1 215 ? -12.956 -19.096 33.151 1.00 32.36 213 SER A CA 1
ATOM 1656 C C . SER A 1 215 ? -14.045 -18.221 32.525 1.00 37.76 213 SER A C 1
ATOM 1657 O O . SER A 1 215 ? -13.848 -17.629 31.462 1.00 31.63 213 SER A O 1
ATOM 1660 N N . ALA A 1 216 ? -15.184 -18.130 33.203 1.00 31.89 214 ALA A N 1
ATOM 1661 C CA . ALA A 1 216 ? -16.247 -17.232 32.799 1.00 26.73 214 ALA A CA 1
ATOM 1662 C C . ALA A 1 216 ? -16.290 -16.012 33.705 1.00 33.59 214 ALA A C 1
ATOM 1663 O O . ALA A 1 216 ? -16.042 -16.093 34.907 1.00 34.37 214 ALA A O 1
ATOM 1665 N N . TYR A 1 217 ? -16.606 -14.878 33.104 1.00 27.14 215 TYR A N 1
ATOM 1666 C CA . TYR A 1 217 ? -16.711 -13.625 33.804 1.00 29.58 215 TYR A CA 1
ATOM 1667 C C . TYR A 1 217 ? -18.026 -12.942 33.392 1.00 35.87 215 TYR A C 1
ATOM 1668 O O . TYR A 1 217 ? -18.821 -13.499 32.637 1.00 33.37 215 TYR A O 1
ATOM 1677 N N . ASP A 1 218 ? -18.259 -11.740 33.898 1.00 29.73 216 ASP A N 1
ATOM 1678 C CA . ASP A 1 218 ? -19.476 -11.026 33.584 1.00 34.21 216 ASP A CA 1
ATOM 1679 C C . ASP A 1 218 ? -19.406 -10.496 32.141 1.00 30.95 216 ASP A C 1
ATOM 1680 O O . ASP A 1 218 ? -18.759 -9.485 31.869 1.00 33.20 216 ASP A O 1
ATOM 1685 N N . GLY A 1 219 ? -20.046 -11.205 31.219 1.00 28.96 217 GLY A N 1
ATOM 1686 C CA . GLY A 1 219 ? -20.135 -10.763 29.838 1.00 31.85 217 GLY A CA 1
ATOM 1687 C C . GLY A 1 219 ? -19.191 -11.422 28.844 1.00 31.81 217 GLY A C 1
ATOM 1688 O O . GLY A 1 219 ? -19.268 -11.149 27.640 1.00 30.11 217 GLY A O 1
ATOM 1689 N N . PHE A 1 220 ? -18.290 -12.271 29.334 1.00 29.31 218 PHE A N 1
ATOM 1690 C CA . PHE A 1 220 ? -17.300 -12.899 28.465 1.00 26.01 218 PHE A CA 1
ATOM 1691 C C . PHE A 1 220 ? -16.660 -14.110 29.097 1.00 25.71 218 PHE A C 1
ATOM 1692 O O . PHE A 1 220 ? -16.863 -14.392 30.269 1.00 33.03 218 PHE A O 1
ATOM 1700 N N . LYS A 1 221 ? -15.885 -14.829 28.299 1.00 26.80 219 LYS A N 1
ATOM 1701 C CA . LYS A 1 221 ? -15.117 -15.953 28.792 1.00 29.18 219 LYS A CA 1
ATOM 1702 C C . LYS A 1 221 ? -13.680 -15.875 28.303 1.00 28.88 219 LYS A C 1
ATOM 1703 O O . LYS A 1 221 ? -13.382 -15.196 27.316 1.00 22.99 219 LYS A O 1
ATOM 1709 N N . VAL A 1 222 ? -12.785 -16.550 29.015 1.00 25.52 220 VAL A N 1
ATOM 1710 C CA . VAL A 1 222 ? -11.397 -16.625 28.590 1.00 27.98 220 VAL A CA 1
ATOM 1711 C C . VAL A 1 222 ? -10.903 -18.064 28.518 1.00 30.55 220 VAL A C 1
ATOM 1712 O O . VAL A 1 222 ? -11.150 -18.866 29.426 1.00 27.98 220 VAL A O 1
ATOM 1716 N N . LEU A 1 223 ? -10.229 -18.385 27.413 1.00 28.82 221 LEU A N 1
ATOM 1717 C CA . LEU A 1 223 ? -9.609 -19.694 27.230 1.00 27.09 221 LEU A CA 1
ATOM 1718 C C . LEU A 1 223 ? -8.102 -19.518 27.112 1.00 29.32 221 LEU A C 1
ATOM 1719 O O . LEU A 1 223 ? -7.640 -18.629 26.407 1.00 27.34 221 LEU A O 1
ATOM 1724 N N . GLY A 1 224 ? -7.336 -20.330 27.839 1.00 25.70 222 GLY A N 1
ATOM 1725 C CA . GLY A 1 224 ? -5.891 -20.326 27.694 1.00 23.02 222 GLY A CA 1
ATOM 1726 C C . GLY A 1 224 ? -5.440 -21.613 27.026 1.00 24.46 222 GLY A C 1
ATOM 1727 O O . GLY A 1 224 ? -5.886 -22.693 27.414 1.00 27.28 222 GLY A O 1
ATOM 1728 N N . LEU A 1 225 ? -4.584 -21.502 26.012 1.00 29.60 223 LEU A N 1
ATOM 1729 C CA . LEU A 1 225 ? -3.978 -22.679 25.352 1.00 28.29 223 LEU A CA 1
ATOM 1730 C C . LEU A 1 225 ? -2.458 -22.601 25.400 1.00 26.49 223 LEU A C 1
ATOM 1731 O O . LEU A 1 225 ? -1.852 -21.904 24.586 1.00 27.81 223 LEU A O 1
ATOM 1736 N N . PRO A 1 226 ? -1.836 -23.317 26.349 1.00 23.58 224 PRO A N 1
ATOM 1737 C CA . PRO A 1 226 ? -0.374 -23.342 26.510 1.00 27.82 224 PRO A CA 1
ATOM 1738 C C . PRO A 1 226 ? 0.348 -23.980 25.316 1.00 34.93 224 PRO A C 1
ATOM 1739 O O . PRO A 1 226 ? -0.147 -24.959 24.736 1.00 25.76 224 PRO A O 1
ATOM 1743 N N . TYR A 1 227 ? 1.519 -23.432 24.985 1.00 29.72 225 TYR A N 1
ATOM 1744 C CA . TYR A 1 227 ? 2.393 -23.976 23.951 1.00 35.74 225 TYR A CA 1
ATOM 1745 C C . TYR A 1 227 ? 3.398 -24.937 24.566 1.00 38.59 225 TYR A C 1
ATOM 1746 O O . TYR A 1 227 ? 3.903 -24.696 25.669 1.00 36.49 225 TYR A O 1
ATOM 1755 N N . LEU A 1 228 ? 3.678 -26.017 23.839 1.00 37.43 226 LEU A N 1
ATOM 1756 C CA . LEU A 1 228 ? 4.749 -26.952 24.166 1.00 43.69 226 LEU A CA 1
ATOM 1757 C C . LEU A 1 228 ? 6.046 -26.220 24.510 1.00 38.48 226 LEU A C 1
ATOM 1758 O O . LEU A 1 228 ? 6.445 -25.278 23.829 1.00 39.91 226 LEU A O 1
ATOM 1763 N N . GLN A 1 229 ? 6.719 -26.688 25.551 1.00 43.26 227 GLN A N 1
ATOM 1764 C CA . GLN A 1 229 ? 7.860 -25.975 26.111 1.00 44.26 227 GLN A CA 1
ATOM 1765 C C . GLN A 1 229 ? 9.190 -26.633 25.759 1.00 45.40 227 GLN A C 1
ATOM 1766 O O . GLN A 1 229 ? 10.173 -25.949 25.451 1.00 44.52 227 GLN A O 1
ATOM 1772 N N . GLY A 1 230 ? 9.217 -27.964 25.799 1.00 44.59 228 GLY A N 1
ATOM 1773 C CA . GLY A 1 230 ? 10.473 -28.689 25.723 1.00 45.16 228 GLY A CA 1
ATOM 1774 C C . GLY A 1 230 ? 11.425 -28.233 26.820 1.00 47.66 228 GLY A C 1
ATOM 1775 O O . GLY A 1 230 ? 11.060 -28.206 28.004 1.00 49.19 228 GLY A O 1
ATOM 1776 N N . GLN A 1 231 ? 12.639 -27.858 26.426 1.00 45.01 229 GLN A N 1
ATOM 1777 C CA . GLN A 1 231 ? 13.675 -27.447 27.373 1.00 52.96 229 GLN A CA 1
ATOM 1778 C C . GLN A 1 231 ? 13.730 -25.936 27.501 1.00 54.58 229 GLN A C 1
ATOM 1779 O O . GLN A 1 231 ? 14.561 -25.384 28.227 1.00 54.55 229 GLN A O 1
ATOM 1785 N N . ASP A 1 232 ? 12.845 -25.271 26.774 1.00 51.99 230 ASP A N 1
ATOM 1786 C CA . ASP A 1 232 ? 12.721 -23.830 26.868 1.00 52.47 230 ASP A CA 1
ATOM 1787 C C . ASP A 1 232 ? 12.151 -23.496 28.245 1.00 46.77 230 ASP A C 1
ATOM 1788 O O . ASP A 1 232 ? 11.175 -24.108 28.686 1.00 48.95 230 ASP A O 1
ATOM 1793 N N . LYS A 1 233 ? 12.774 -22.541 28.930 1.00 56.68 231 LYS A N 1
ATOM 1794 C CA . LYS A 1 233 ? 12.314 -22.105 30.252 1.00 42.03 231 LYS A CA 1
ATOM 1795 C C . LYS A 1 233 ? 11.056 -21.237 30.155 1.00 46.94 231 LYS A C 1
ATOM 1796 O O . LYS A 1 233 ? 10.246 -21.178 31.084 1.00 43.03 231 LYS A O 1
ATOM 1802 N N . ARG A 1 234 ? 10.907 -20.544 29.033 1.00 36.75 232 ARG A N 1
ATOM 1803 C CA . ARG A 1 234 ? 9.750 -19.688 28.843 1.00 38.11 232 ARG A CA 1
ATOM 1804 C C . ARG A 1 234 ? 8.483 -20.516 28.715 1.00 30.69 232 ARG A C 1
ATOM 1805 O O . ARG A 1 234 ? 8.512 -21.649 28.237 1.00 32.92 232 ARG A O 1
ATOM 1813 N N . GLN A 1 235 ? 7.378 -19.962 29.188 1.00 25.55 233 GLN A N 1
ATOM 1814 C CA . GLN A 1 235 ? 6.090 -20.612 29.032 1.00 32.56 233 GLN A CA 1
ATOM 1815 C C . GLN A 1 235 ? 5.148 -19.702 28.250 1.00 29.13 233 GLN A C 1
ATOM 1816 O O . GLN A 1 235 ? 4.651 -18.702 28.774 1.00 30.50 233 GLN A O 1
ATOM 1822 N N . PHE A 1 236 ? 4.899 -20.051 26.995 1.00 29.78 234 PHE A N 1
ATOM 1823 C CA . PHE A 1 236 ? 4.014 -19.247 26.167 1.00 30.89 234 PHE A CA 1
ATOM 1824 C C . PHE A 1 236 ? 2.619 -19.832 26.206 1.00 29.19 234 PHE A C 1
ATOM 1825 O O . PHE A 1 236 ? 2.453 -21.042 26.305 1.00 26.71 234 PHE A O 1
ATOM 1833 N N . SER A 1 237 ? 1.618 -18.966 26.133 1.00 31.52 235 SER A N 1
ATOM 1834 C CA . SER A 1 237 ? 0.232 -19.397 25.958 1.00 26.32 235 SER A CA 1
ATOM 1835 C C . SER A 1 237 ? -0.502 -18.417 25.049 1.00 24.05 235 SER A C 1
ATOM 1836 O O . SER A 1 237 ? -0.076 -17.271 24.862 1.00 23.83 235 SER A O 1
ATOM 1839 N N . MET A 1 238 ? -1.607 -18.874 24.485 1.00 24.74 236 MET A N 1
ATOM 1840 C CA . MET A 1 238 ? -2.484 -17.992 23.731 1.00 26.06 236 MET A CA 1
ATOM 1841 C C . MET A 1 238 ? -3.790 -17.908 24.488 1.00 24.52 236 MET A C 1
ATOM 1842 O O . MET A 1 238 ? -4.318 -18.915 24.961 1.00 28.43 236 MET A O 1
ATOM 1847 N N . TYR A 1 239 ? -4.296 -16.695 24.626 1.00 21.49 237 TYR A N 1
ATOM 1848 C CA . TYR A 1 239 ? -5.534 -16.483 25.333 1.00 22.26 237 TYR A CA 1
ATOM 1849 C C . TYR A 1 239 ? -6.587 -15.967 24.373 1.00 26.37 237 TYR A C 1
ATOM 1850 O O . TYR A 1 239 ? -6.295 -15.138 23.488 1.00 25.41 237 TYR A O 1
ATOM 1859 N N . PHE A 1 240 ? -7.802 -16.486 24.546 1.00 25.02 238 PHE A N 1
ATOM 1860 C CA . PHE A 1 240 ? -8.956 -16.106 23.738 1.00 31.54 238 PHE A CA 1
ATOM 1861 C C . PHE A 1 240 ? -9.959 -15.419 24.644 1.00 29.98 238 PHE A C 1
ATOM 1862 O O . PHE A 1 240 ? -10.353 -15.984 25.660 1.00 22.99 238 PHE A O 1
ATOM 1870 N N . TYR A 1 241 ? -10.349 -14.200 24.274 1.00 28.37 239 TYR A N 1
ATOM 1871 C CA . TYR A 1 241 ? -11.321 -13.435 25.031 1.00 26.03 239 TYR A CA 1
ATOM 1872 C C . TYR A 1 241 ? -12.595 -13.330 24.220 1.00 28.00 239 TYR A C 1
ATOM 1873 O O . TYR A 1 241 ? -12.662 -12.585 23.236 1.00 29.78 239 TYR A O 1
ATOM 1882 N N . LEU A 1 242 ? -13.602 -14.078 24.663 1.00 26.76 240 LEU A N 1
ATOM 1883 C CA . LEU A 1 242 ? -14.829 -14.293 23.916 1.00 26.19 240 LEU A CA 1
ATOM 1884 C C . LEU A 1 242 ? -16.050 -13.622 24.561 1.00 27.02 240 LEU A C 1
ATOM 1885 O O . LEU A 1 242 ? -16.554 -14.085 25.574 1.00 27.89 240 LEU A O 1
ATOM 1890 N N . PRO A 1 243 ? -16.542 -12.528 23.960 1.00 29.94 241 PRO A N 1
ATOM 1891 C CA . PRO A 1 243 ? -17.759 -11.882 24.462 1.00 22.38 241 PRO A CA 1
ATOM 1892 C C . PRO A 1 243 ? -18.917 -12.865 24.430 1.00 27.40 241 PRO A C 1
ATOM 1893 O O . PRO A 1 243 ? -18.924 -13.743 23.570 1.00 27.74 241 PRO A O 1
ATOM 1897 N N . ASP A 1 244 ? -19.873 -12.730 25.344 1.00 26.19 242 ASP A N 1
ATOM 1898 C CA . ASP A 1 244 ? -21.079 -13.548 25.284 1.00 31.67 242 ASP A CA 1
ATOM 1899 C C . ASP A 1 244 ? -21.859 -13.219 24.013 1.00 33.67 242 ASP A C 1
ATOM 1900 O O . ASP A 1 244 ? -22.346 -14.117 23.330 1.00 34.43 242 ASP A O 1
ATOM 1905 N N . ALA A 1 245 ? -21.968 -11.928 23.699 1.00 29.47 243 ALA A N 1
ATOM 1906 C CA . ALA A 1 245 ? -22.717 -11.477 22.519 1.00 35.35 243 ALA A CA 1
ATOM 1907 C C . ALA A 1 245 ? -21.905 -11.552 21.210 1.00 34.22 243 ALA A C 1
ATOM 1908 O O . ALA A 1 245 ? -20.713 -11.218 21.174 1.00 32.02 243 ALA A O 1
ATOM 1910 N N . ASN A 1 246 ? -22.564 -11.988 20.138 1.00 32.18 244 ASN A N 1
ATOM 1911 C CA . ASN A 1 246 ? -21.922 -12.116 18.833 1.00 32.74 244 ASN A CA 1
ATOM 1912 C C . ASN A 1 246 ? -21.203 -10.830 18.406 1.00 27.87 244 ASN A C 1
ATOM 1913 O O . ASN A 1 246 ? -20.138 -10.871 17.805 1.00 32.06 244 ASN A O 1
ATOM 1918 N N . ASN A 1 247 ? -21.781 -9.688 18.741 1.00 28.13 245 ASN A N 1
ATOM 1919 C CA . ASN A 1 247 ? -21.179 -8.415 18.391 1.00 33.90 245 ASN A CA 1
ATOM 1920 C C . ASN A 1 247 ? -20.529 -7.736 19.591 1.00 33.93 245 ASN A C 1
ATOM 1921 O O . ASN A 1 247 ? -20.398 -6.514 19.602 1.00 38.03 245 ASN A O 1
ATOM 1926 N N . GLY A 1 248 ? -20.116 -8.515 20.596 1.00 30.31 246 GLY A N 1
ATOM 1927 C CA . GLY A 1 248 ? -19.679 -7.922 21.847 1.00 28.02 246 GLY A CA 1
ATOM 1928 C C . GLY A 1 248 ? -18.248 -7.420 21.858 1.00 32.06 246 GLY A C 1
ATOM 1929 O O . GLY A 1 248 ? -17.811 -6.780 22.825 1.00 32.37 246 GLY A O 1
ATOM 1930 N N . LEU A 1 249 ? -17.513 -7.707 20.788 1.00 27.83 247 LEU A N 1
ATOM 1931 C CA . LEU A 1 249 ? -16.074 -7.473 20.783 1.00 27.20 247 LEU A CA 1
ATOM 1932 C C . LEU A 1 249 ? -15.703 -6.060 21.208 1.00 25.25 247 LEU A C 1
ATOM 1933 O O . LEU A 1 249 ? -14.878 -5.861 22.093 1.00 27.98 247 LEU A O 1
ATOM 1938 N N . SER A 1 250 ? -16.311 -5.077 20.569 1.00 29.02 248 SER A N 1
ATOM 1939 C CA . SER A 1 250 ? -15.922 -3.702 20.798 1.00 29.33 248 SER A CA 1
ATOM 1940 C C . SER A 1 250 ? -16.080 -3.309 22.262 1.00 28.09 248 SER A C 1
ATOM 1941 O O . SER A 1 250 ? -15.219 -2.646 22.829 1.00 33.87 248 SER A O 1
ATOM 1944 N N . ASP A 1 251 ? -17.183 -3.720 22.870 1.00 27.31 249 ASP A N 1
ATOM 1945 C CA . ASP A 1 251 ? -17.439 -3.363 24.255 1.00 32.01 249 ASP A CA 1
ATOM 1946 C C . ASP A 1 251 ? -16.461 -4.070 25.196 1.00 34.88 249 ASP A C 1
ATOM 1947 O O . ASP A 1 251 ? -15.980 -3.483 26.175 1.00 27.58 249 ASP A O 1
ATOM 1952 N N . LEU A 1 252 ? -16.163 -5.327 24.891 1.00 27.54 250 LEU A N 1
ATOM 1953 C CA . LEU A 1 252 ? -15.203 -6.070 25.682 1.00 25.97 250 LEU A CA 1
ATOM 1954 C C . LEU A 1 252 ? -13.853 -5.383 25.655 1.00 26.81 250 LEU A C 1
ATOM 1955 O O . LEU A 1 252 ? -13.181 -5.293 26.675 1.00 30.25 250 LEU A O 1
ATOM 1960 N N . LEU A 1 253 ? -13.459 -4.886 24.487 1.00 29.14 251 LEU A N 1
ATOM 1961 C CA . LEU A 1 253 ? -12.169 -4.216 24.369 1.00 30.44 251 LEU A CA 1
ATOM 1962 C C . LEU A 1 253 ? -12.203 -2.870 25.118 1.00 32.32 251 LEU A C 1
ATOM 1963 O O . LEU A 1 253 ? -11.217 -2.460 25.736 1.00 34.07 251 LEU A O 1
ATOM 1968 N N . ASP A 1 254 ? -13.347 -2.198 25.098 1.00 28.69 252 ASP A N 1
ATOM 1969 C CA . ASP A 1 254 ? -13.503 -0.990 25.914 1.00 38.62 252 ASP A CA 1
ATOM 1970 C C . ASP A 1 254 ? -13.305 -1.272 27.410 1.00 34.53 252 ASP A C 1
ATOM 1971 O O . ASP A 1 254 ? -12.593 -0.537 28.095 1.00 36.01 252 ASP A O 1
ATOM 1976 N N . LYS A 1 255 ? -13.937 -2.334 27.903 1.00 29.94 253 LYS A N 1
ATOM 1977 C CA . LYS A 1 255 ? -13.745 -2.782 29.286 1.00 34.66 253 LYS A CA 1
ATOM 1978 C C . LYS A 1 255 ? -12.282 -3.073 29.592 1.00 28.71 253 LYS A C 1
ATOM 1979 O O . LYS A 1 255 ? -11.733 -2.591 30.579 1.00 36.48 253 LYS A O 1
ATOM 1985 N N . ILE A 1 256 ? -11.652 -3.865 28.737 1.00 28.88 254 ILE A N 1
ATOM 1986 C CA . ILE A 1 256 ? -10.241 -4.171 28.906 1.00 29.48 254 ILE A CA 1
ATOM 1987 C C . ILE A 1 256 ? -9.408 -2.893 28.986 1.00 30.84 254 ILE A C 1
ATOM 1988 O O . ILE A 1 256 ? -8.629 -2.721 29.904 1.00 28.83 254 ILE A O 1
ATOM 1993 N N . VAL A 1 257 ? -9.612 -1.981 28.046 1.00 33.60 255 VAL A N 1
ATOM 1994 C CA . VAL A 1 257 ? -8.828 -0.753 27.989 1.00 29.30 255 VAL A CA 1
ATOM 1995 C C . VAL A 1 257 ? -8.986 0.125 29.234 1.00 35.75 255 VAL A C 1
ATOM 1996 O O . VAL A 1 257 ? -8.045 0.792 29.651 1.00 34.55 255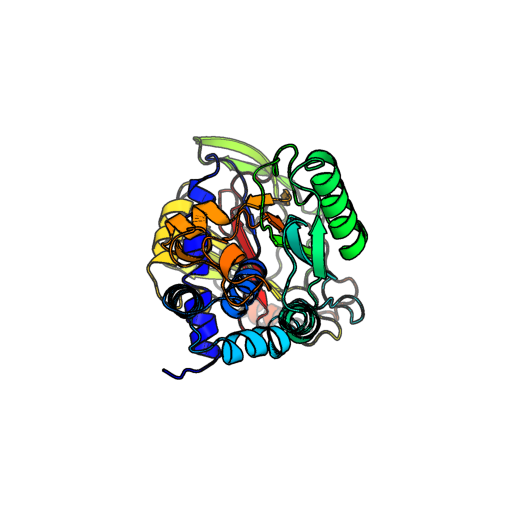 VAL A O 1
ATOM 2000 N N . SER A 1 258 ? -10.169 0.100 29.839 1.00 38.28 256 SER A N 1
ATOM 2001 C CA . SER A 1 258 ? -10.476 0.954 30.987 1.00 34.06 256 SER A CA 1
ATOM 2002 C C . SER A 1 258 ? -10.187 0.328 32.365 1.00 34.87 256 SER A C 1
ATOM 2003 O O . SER A 1 258 ? -10.341 0.987 33.387 1.00 36.62 256 SER A O 1
ATOM 2006 N N . THR A 1 259 ? -9.757 -0.929 32.394 1.00 32.27 257 THR A N 1
ATOM 2007 C CA . THR A 1 259 ? -9.513 -1.629 33.658 1.00 28.96 257 THR A CA 1
ATOM 2008 C C . THR A 1 259 ? -8.030 -1.960 33.880 1.00 28.77 257 THR A C 1
ATOM 2009 O O . THR A 1 259 ? -7.496 -2.887 33.270 1.00 31.56 257 THR A O 1
ATOM 2013 N N . PRO A 1 260 ? -7.359 -1.206 34.756 1.00 28.43 258 PRO A N 1
ATOM 2014 C CA . PRO A 1 260 ? -5.947 -1.471 35.059 1.00 33.20 258 PRO A CA 1
ATOM 2015 C C . PRO A 1 260 ? -5.706 -2.932 35.453 1.00 30.64 258 PRO A C 1
ATOM 2016 O O . PRO A 1 260 ? -6.547 -3.541 36.128 1.00 22.78 258 PRO A O 1
ATOM 2020 N N . GLY A 1 261 ? -4.578 -3.493 35.018 1.00 22.88 259 GLY A N 1
ATOM 2021 C CA . GLY A 1 261 ? -4.260 -4.886 35.306 1.00 23.63 259 GLY A CA 1
ATOM 2022 C C . GLY A 1 261 ? -5.222 -5.928 34.745 1.00 26.53 259 GLY A C 1
ATOM 2023 O O . GLY A 1 261 ? -5.187 -7.085 35.150 1.00 25.55 259 GLY A O 1
ATOM 2024 N N . PHE A 1 262 ? -6.079 -5.544 33.802 1.00 25.25 260 PHE A N 1
ATOM 2025 C CA . PHE A 1 262 ? -7.057 -6.505 33.280 1.00 29.11 260 PHE A CA 1
ATOM 2026 C C . PHE A 1 262 ? -6.452 -7.852 32.871 1.00 32.19 260 PHE A C 1
ATOM 2027 O O . PHE A 1 262 ? -6.983 -8.909 33.224 1.00 24.77 260 PHE A O 1
ATOM 2035 N N . LEU A 1 263 ? -5.364 -7.815 32.102 1.00 28.89 261 LEU A N 1
ATOM 2036 C CA . LEU A 1 263 ? -4.734 -9.054 31.651 1.00 24.68 261 LEU A CA 1
ATOM 2037 C C . LEU A 1 263 ? -4.221 -9.919 32.806 1.00 28.20 261 LEU A C 1
ATOM 2038 O O . LEU A 1 263 ? -4.393 -11.128 32.791 1.00 26.75 261 LEU A O 1
ATOM 2043 N N . ASP A 1 264 ? -3.579 -9.302 33.792 1.00 23.15 262 ASP A N 1
ATOM 2044 C CA . ASP A 1 264 ? -3.053 -10.035 34.935 1.00 26.71 262 ASP A CA 1
ATOM 2045 C C . ASP A 1 264 ? -4.169 -10.777 35.668 1.00 31.20 262 ASP A C 1
ATOM 2046 O O . ASP A 1 264 ? -3.921 -11.753 36.384 1.00 27.69 262 ASP A O 1
ATOM 2051 N N . ASN A 1 265 ? -5.399 -10.304 35.506 1.00 28.59 263 ASN A N 1
ATOM 2052 C CA . ASN A 1 265 ? -6.493 -10.792 36.347 1.00 28.70 263 ASN A CA 1
ATOM 2053 C C . ASN A 1 265 ? -7.466 -11.743 35.656 1.00 32.35 263 ASN A C 1
ATOM 2054 O O . ASN A 1 265 ? -8.441 -12.183 36.266 1.00 30.29 263 ASN A O 1
ATOM 2059 N N . HIS A 1 266 ? -7.193 -12.060 34.391 1.00 30.34 264 HIS A N 1
ATOM 2060 C CA . HIS A 1 266 ? -8.071 -12.924 33.592 1.00 32.09 264 HIS A CA 1
ATOM 2061 C C . HIS A 1 266 ? -7.288 -14.047 32.916 1.00 29.65 264 HIS A C 1
ATOM 2062 O O . HIS A 1 266 ? -7.328 -14.205 31.692 1.00 29.59 264 HIS A O 1
ATOM 2069 N N . ILE A 1 267 ? -6.560 -14.794 33.747 1.00 26.93 265 ILE A N 1
ATOM 2070 C CA . ILE A 1 267 ? -5.753 -15.937 33.342 1.00 29.08 265 ILE A CA 1
ATOM 2071 C C . ILE A 1 267 ? -6.355 -17.194 33.979 1.00 32.85 265 ILE A C 1
ATOM 2072 O O . ILE A 1 267 ? -6.261 -17.395 35.198 1.00 32.61 265 ILE A O 1
ATOM 2077 N N . PRO A 1 268 ? -7.008 -18.033 33.161 1.00 32.52 266 PRO A N 1
ATOM 2078 C CA . PRO A 1 268 ? -7.663 -19.218 33.724 1.00 28.88 266 PRO A CA 1
ATOM 2079 C C . PRO A 1 268 ? -6.594 -20.202 34.135 1.00 31.48 266 PRO A C 1
ATOM 2080 O O . PRO A 1 268 ? -5.786 -20.579 33.293 1.00 37.95 266 PRO A O 1
ATOM 2084 N N . ARG A 1 269 ? -6.584 -20.633 35.387 1.00 31.33 267 ARG A N 1
ATOM 2085 C CA . ARG A 1 269 ? -5.498 -21.487 35.854 1.00 31.08 267 ARG A CA 1
ATOM 2086 C C . ARG A 1 269 ? -5.918 -22.925 36.126 1.00 31.76 267 ARG A C 1
ATOM 2087 O O . ARG A 1 269 ? -5.071 -23.773 36.399 1.00 35.13 267 ARG A O 1
ATOM 2095 N N . ARG A 1 270 ? -7.217 -23.196 36.054 1.00 30.34 268 ARG A N 1
ATOM 2096 C CA . ARG A 1 270 ? -7.724 -24.558 36.221 1.00 36.33 268 ARG A CA 1
ATOM 2097 C C . ARG A 1 270 ? -8.290 -25.123 34.918 1.00 36.37 268 ARG A C 1
ATOM 2098 O O . ARG A 1 270 ? -9.075 -24.461 34.228 1.00 34.26 268 ARG A O 1
ATOM 2106 N N . GLN A 1 271 ? -7.904 -26.350 34.593 1.00 27.31 269 GLN A N 1
ATOM 2107 C CA . GLN A 1 271 ? -8.561 -27.069 33.510 1.00 37.41 269 GLN A CA 1
ATOM 2108 C C . GLN A 1 271 ? -9.890 -27.576 34.007 1.00 39.83 269 GLN A C 1
ATOM 2109 O O . GLN A 1 271 ? -9.953 -28.274 35.015 1.00 39.70 269 GLN A O 1
ATOM 2115 N N . VAL A 1 272 ? -10.954 -27.213 33.304 1.00 36.55 270 VAL A N 1
ATOM 2116 C CA . VAL A 1 272 ? -12.290 -27.613 33.698 1.00 35.33 270 VAL A CA 1
ATOM 2117 C C . VAL A 1 272 ? -12.975 -28.406 32.599 1.0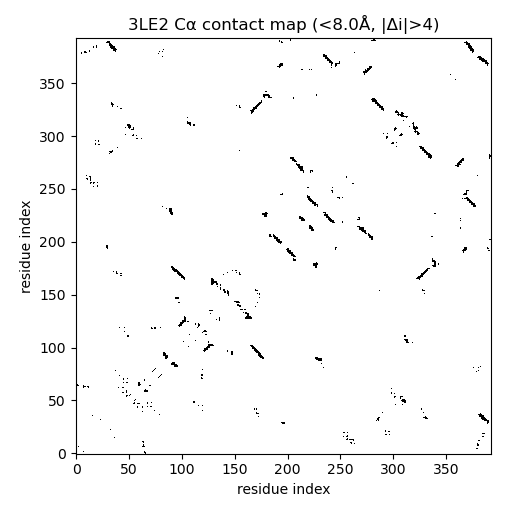0 39.01 270 VAL A C 1
ATOM 2118 O O . VAL A 1 272 ? -12.516 -28.453 31.459 1.00 38.49 270 VAL A O 1
ATOM 2122 N N . LYS A 1 273 ? -14.073 -29.048 32.967 1.00 47.65 271 LYS A N 1
ATOM 2123 C CA . LYS A 1 273 ? -14.839 -29.865 32.046 1.00 50.87 271 LYS A CA 1
ATOM 2124 C C . LYS A 1 273 ? -15.564 -28.953 31.069 1.00 47.68 271 LYS A C 1
ATOM 2125 O O . LYS A 1 273 ? -16.220 -27.987 31.478 1.00 44.36 271 LYS A O 1
ATOM 2131 N N . VAL A 1 274 ? -15.446 -29.254 29.779 1.00 42.78 272 VAL A N 1
ATOM 2132 C CA . VAL A 1 274 ? -16.180 -28.511 28.759 1.00 40.44 272 VAL A CA 1
ATOM 2133 C C . VAL A 1 274 ? -17.287 -29.392 28.199 1.00 48.50 272 VAL A C 1
ATOM 2134 O O . VAL A 1 274 ? -17.102 -30.596 28.036 1.00 58.25 272 VAL A O 1
ATOM 2138 N N . ARG A 1 275 ? -18.443 -28.808 27.920 1.00 45.10 273 ARG A N 1
ATOM 2139 C CA . ARG A 1 275 ? -19.466 -29.550 27.201 1.00 49.03 273 ARG A CA 1
ATOM 2140 C C . ARG A 1 275 ? -19.319 -29.278 25.698 1.00 45.93 273 ARG A C 1
ATOM 2141 O O . ARG A 1 275 ? -18.835 -30.120 24.942 1.00 42.47 273 ARG A O 1
ATOM 2149 N N . GLU A 1 276 ? -19.722 -28.092 25.270 1.00 44.83 274 GLU A N 1
ATOM 2150 C CA . GLU A 1 276 ? -19.458 -27.664 23.905 1.00 46.29 274 GLU A CA 1
ATOM 2151 C C . GLU A 1 276 ? -18.192 -26.823 23.837 1.00 39.89 274 GLU A C 1
ATOM 2152 O O . GLU A 1 276 ? -18.045 -25.849 24.579 1.00 38.37 274 GLU A O 1
ATOM 2158 N N . PHE A 1 277 ? -17.287 -27.210 22.943 1.00 31.51 275 PHE A N 1
ATOM 2159 C CA . PHE A 1 277 ? -15.981 -26.567 22.820 1.00 39.91 275 PHE A CA 1
ATOM 2160 C C . PHE A 1 277 ? -15.546 -26.435 21.363 1.00 39.94 275 PHE A C 1
ATOM 2161 O O . PHE A 1 277 ? -15.157 -27.421 20.740 1.00 38.23 275 PHE A O 1
ATOM 2169 N N . LYS A 1 278 ? -15.605 -25.219 20.824 1.00 40.56 276 LYS A N 1
ATOM 2170 C CA . LYS A 1 278 ? -15.307 -25.014 19.407 1.00 35.76 276 LYS A CA 1
ATOM 2171 C C . LYS A 1 278 ? -14.363 -23.845 19.155 1.00 35.30 276 LYS A C 1
ATOM 2172 O O . LYS A 1 278 ? -14.652 -22.709 19.534 1.00 32.43 276 LYS A O 1
ATOM 2178 N N . ILE A 1 279 ? -13.253 -24.135 18.483 1.00 32.13 277 ILE A N 1
ATOM 2179 C CA . ILE A 1 279 ? -12.252 -23.127 18.144 1.00 30.77 277 ILE A CA 1
ATOM 2180 C C . ILE A 1 279 ? -12.028 -23.050 16.622 1.00 32.89 277 ILE A C 1
ATOM 2181 O O . ILE A 1 279 ? -11.599 -24.028 16.001 1.00 30.77 277 ILE A O 1
ATOM 2186 N N . PRO A 1 280 ? -12.302 -21.884 16.010 1.00 25.93 278 PRO A N 1
ATOM 2187 C CA . PRO A 1 280 ? -12.053 -21.810 14.564 1.00 26.97 278 PRO A CA 1
ATOM 2188 C C . PRO A 1 280 ? -10.572 -21.841 14.246 1.00 30.26 278 PRO A C 1
ATOM 2189 O O . PRO A 1 280 ? -9.780 -21.227 14.973 1.00 30.50 278 PRO A O 1
ATOM 2193 N N . LYS A 1 281 ? -10.194 -22.541 13.178 1.00 29.50 279 LYS A N 1
ATOM 2194 C CA . LYS A 1 281 ? -8.835 -22.416 12.663 1.00 29.12 279 LYS A CA 1
ATOM 2195 C C . LYS A 1 281 ? -8.719 -21.026 12.070 1.00 27.93 279 LYS A C 1
ATOM 2196 O O . LYS A 1 281 ? -9.728 -20.448 11.659 1.00 31.96 279 LYS A O 1
ATOM 2202 N N . PHE A 1 282 ? -7.506 -20.486 12.018 1.00 30.51 280 PHE A N 1
ATOM 2203 C CA . PHE A 1 282 ? -7.244 -19.279 11.228 1.00 28.85 280 PHE A CA 1
ATOM 2204 C C . PHE A 1 282 ? -5.751 -19.109 10.960 1.00 30.12 280 PHE A C 1
ATOM 2205 O O . PHE A 1 282 ? -4.916 -19.644 11.677 1.00 27.81 280 PHE A O 1
ATOM 2213 N N . LYS A 1 283 ? -5.422 -18.370 9.910 1.00 32.95 281 LYS A N 1
ATOM 2214 C CA . LYS A 1 283 ? -4.030 -18.124 9.563 1.00 36.42 281 LYS A CA 1
ATOM 2215 C C . LYS A 1 283 ? -3.960 -16.821 8.797 1.00 38.78 281 LYS A C 1
ATOM 2216 O O . LYS A 1 283 ? -4.584 -16.688 7.748 1.00 32.07 281 LYS A O 1
ATOM 2222 N N . PHE A 1 284 ? -3.214 -15.853 9.324 1.00 28.42 282 PHE A N 1
ATOM 2223 C CA . PHE A 1 284 ? -3.076 -14.586 8.632 1.00 25.99 282 PHE A CA 1
ATOM 2224 C C . PHE A 1 284 ? -1.876 -13.770 9.085 1.00 32.34 282 PHE A C 1
ATOM 2225 O O . PHE A 1 284 ? -1.298 -14.017 10.145 1.00 40.25 282 PHE A O 1
ATOM 2233 N N . SER A 1 285 ? -1.500 -12.798 8.264 1.00 25.87 283 SER A N 1
ATOM 2234 C CA . SER A 1 285 ? -0.461 -11.864 8.635 1.00 30.72 283 SER A CA 1
ATOM 2235 C C . SER A 1 285 ? -1.073 -10.466 8.662 1.00 34.10 283 SER A C 1
ATOM 2236 O O . SER A 1 285 ? -2.179 -10.244 8.169 1.00 25.61 283 SER A O 1
ATOM 2239 N N . PHE A 1 286 ? -0.356 -9.520 9.246 1.00 27.69 284 PHE A N 1
ATOM 2240 C CA . PHE A 1 286 ? -0.884 -8.178 9.362 1.00 28.59 284 PHE A CA 1
ATOM 2241 C C . PHE A 1 286 ? 0.271 -7.209 9.499 1.00 28.50 284 PHE A C 1
ATOM 2242 O O . PHE A 1 286 ? 1.237 -7.473 10.211 1.00 23.78 284 PHE A O 1
ATOM 2250 N N . GLY A 1 287 ? 0.181 -6.096 8.793 1.00 23.97 285 GLY A N 1
ATOM 2251 C CA . GLY A 1 287 ? 1.254 -5.130 8.806 1.00 25.28 285 GLY A CA 1
ATOM 2252 C C . GLY A 1 287 ? 0.694 -3.729 8.808 1.00 28.62 285 GLY A C 1
ATOM 2253 O O . GLY A 1 287 ? -0.400 -3.461 8.275 1.00 20.96 285 GLY A O 1
ATOM 2254 N N . PHE A 1 288 ? 1.444 -2.817 9.409 1.00 25.07 286 PHE A N 1
ATOM 2255 C CA . PHE A 1 288 ? 1.005 -1.441 9.435 1.00 24.28 286 PHE A CA 1
ATOM 2256 C C . PHE A 1 288 ? 2.161 -0.536 9.768 1.00 24.38 286 PHE A C 1
ATOM 2257 O O . PHE A 1 288 ? 3.201 -0.987 10.265 1.00 24.39 286 PHE A O 1
ATOM 2265 N N . ASP A 1 289 ? 1.985 0.738 9.450 1.00 30.59 287 ASP A N 1
ATOM 2266 C CA . ASP A 1 289 ? 2.901 1.782 9.874 1.00 33.51 287 ASP A CA 1
ATOM 2267 C C . ASP A 1 289 ? 2.363 2.333 11.194 1.00 30.50 287 ASP A C 1
ATOM 2268 O O . ASP A 1 289 ? 1.304 2.961 11.224 1.00 37.63 287 ASP A O 1
ATOM 2273 N N . ALA A 1 290 ? 3.078 2.093 12.286 1.00 32.30 288 ALA A N 1
ATOM 2274 C CA . ALA A 1 290 ? 2.568 2.451 13.621 1.00 34.38 288 ALA A CA 1
ATOM 2275 C C . ALA A 1 290 ? 2.471 3.952 13.859 1.00 36.46 288 ALA A C 1
ATOM 2276 O O . ALA A 1 290 ? 1.865 4.386 14.831 1.00 33.59 288 ALA A O 1
ATOM 2278 N N . SER A 1 291 ? 3.082 4.739 12.978 1.00 33.13 289 SER A N 1
ATOM 2279 C CA . SER A 1 291 ? 3.315 6.151 13.265 1.00 40.73 289 SER A CA 1
ATOM 2280 C C . SER A 1 291 ? 2.017 6.911 13.571 1.00 43.52 289 SER A C 1
ATOM 2281 O O . SER A 1 291 ? 1.940 7.656 14.553 1.00 40.86 289 SER A O 1
ATOM 2284 N N . ASN A 1 292 ? 0.992 6.689 12.758 1.00 42.83 290 ASN A N 1
ATOM 2285 C CA . ASN A 1 292 ? -0.284 7.365 12.962 1.00 36.45 290 ASN A CA 1
ATOM 2286 C C . ASN A 1 292 ? -1.075 6.954 14.210 1.00 42.86 290 ASN A C 1
ATOM 2287 O O . ASN A 1 292 ? -1.563 7.824 14.928 1.00 42.92 290 ASN A O 1
ATOM 2292 N N . VAL A 1 293 ? -1.219 5.658 14.488 1.00 40.50 291 VAL A N 1
ATOM 2293 C CA . VAL A 1 293 ? -1.983 5.288 15.679 1.00 40.04 291 VAL A CA 1
ATOM 2294 C C . VAL A 1 293 ? -1.288 5.787 16.928 1.00 31.93 291 VAL A C 1
ATOM 2295 O O . VAL A 1 293 ? -1.952 6.156 17.888 1.00 35.23 291 VAL A O 1
ATOM 2299 N N . LEU A 1 294 ? 0.044 5.788 16.917 1.00 31.86 292 LEU A N 1
ATOM 2300 C CA . LEU A 1 294 ? 0.794 6.256 18.072 1.00 30.09 292 LEU A CA 1
ATOM 2301 C C . LEU A 1 294 ? 0.562 7.747 18.300 1.00 41.69 292 LEU A C 1
ATOM 2302 O O . LEU A 1 294 ? 0.311 8.160 19.428 1.00 39.48 292 LEU A O 1
ATOM 2307 N N . LYS A 1 295 ? 0.636 8.546 17.234 1.00 39.34 293 LYS A N 1
ATOM 2308 C CA . LYS A 1 295 ? 0.270 9.959 17.320 1.00 39.42 293 LYS A CA 1
ATOM 2309 C C . LYS A 1 295 ? -1.126 10.107 17.918 1.00 39.01 293 LYS A C 1
ATOM 2310 O O . LYS A 1 295 ? -1.374 10.982 18.750 1.00 39.54 293 LYS A O 1
ATOM 2316 N N . GLY A 1 296 ? -2.025 9.225 17.500 1.00 34.63 294 GLY A N 1
ATOM 2317 C CA . GLY A 1 296 ? -3.373 9.185 18.037 1.00 39.31 294 GLY A CA 1
ATOM 2318 C C . GLY A 1 296 ? -3.432 9.007 19.542 1.00 38.33 294 GLY A C 1
ATOM 2319 O O . GLY A 1 296 ? -4.272 9.613 20.198 1.00 46.60 294 GLY A O 1
ATOM 2320 N N . LEU A 1 297 ? -2.554 8.169 20.092 1.00 37.18 295 LEU A N 1
ATOM 2321 C CA . LEU A 1 297 ? -2.475 7.974 21.546 1.00 38.98 295 LEU A CA 1
ATOM 2322 C C . LEU A 1 297 ? -1.682 9.082 22.218 1.00 43.40 295 LEU A C 1
ATOM 2323 O O . LEU A 1 297 ? -1.329 8.973 23.394 1.00 42.60 295 LEU A O 1
ATOM 2328 N N . GLY A 1 298 ? -1.370 10.130 21.461 1.00 39.13 296 GLY A N 1
ATOM 2329 C CA . GLY A 1 298 ? -0.659 11.272 22.001 1.00 41.14 296 GLY A CA 1
ATOM 2330 C C . GLY A 1 298 ? 0.857 11.193 21.981 1.00 43.48 296 GLY A C 1
ATOM 2331 O O . GLY A 1 298 ? 1.525 12.104 22.475 1.00 36.43 296 GLY A O 1
ATOM 2332 N N . LEU A 1 299 ? 1.411 10.118 21.419 1.00 46.29 297 LEU A N 1
ATOM 2333 C CA . LEU A 1 299 ? 2.864 10.006 21.289 1.00 38.43 297 LEU A CA 1
ATOM 2334 C C . LEU A 1 299 ? 3.266 10.677 19.995 1.00 37.25 297 LEU A C 1
ATOM 2335 O O . LEU A 1 299 ? 3.593 10.015 19.014 1.00 33.22 297 LEU A O 1
ATOM 2340 N N . THR A 1 300 ? 3.233 12.008 20.021 1.00 41.32 298 THR A N 1
ATOM 2341 C CA . THR A 1 300 ? 3.377 12.845 18.833 1.00 38.98 298 THR A CA 1
ATOM 2342 C C . THR A 1 300 ? 4.803 13.321 18.596 1.00 34.29 298 THR A C 1
ATOM 2343 O O . THR A 1 300 ? 5.192 13.553 17.458 1.00 37.07 298 THR A O 1
ATOM 2347 N N . SER A 1 301 ? 5.578 13.477 19.668 1.00 39.04 299 SER A N 1
ATOM 2348 C CA . SER A 1 301 ? 6.880 14.148 19.557 1.00 41.79 299 SER A CA 1
ATOM 2349 C C . SER A 1 301 ? 7.921 13.461 18.656 1.00 40.65 299 SER A C 1
ATOM 2350 O O . SER A 1 301 ? 8.662 14.137 17.938 1.00 39.98 299 SER A O 1
ATOM 2353 N N . PRO A 1 302 ? 7.998 12.125 18.698 1.00 38.65 300 PRO A N 1
ATOM 2354 C CA . PRO A 1 302 ? 8.961 11.456 17.808 1.00 40.14 300 PRO A CA 1
ATOM 2355 C C . PRO A 1 302 ? 8.725 11.725 16.321 1.00 34.29 300 PRO A C 1
ATOM 2356 O O . PRO A 1 302 ? 9.673 11.633 15.550 1.00 38.69 300 PRO A O 1
ATOM 2360 N N . PHE A 1 303 ? 7.495 12.070 15.942 1.00 32.58 301 PHE A N 1
ATOM 2361 C CA . PHE A 1 303 ? 7.111 12.250 14.538 1.00 37.73 301 PHE A CA 1
ATOM 2362 C C . PHE A 1 303 ? 6.953 13.713 14.120 1.00 44.13 301 PHE A C 1
ATOM 2363 O O . PHE A 1 303 ? 6.520 14.007 13.008 1.00 40.78 301 PHE A O 1
ATOM 2371 N N . SER A 1 304 ? 7.305 14.624 15.019 1.00 48.70 302 SER A N 1
ATOM 2372 C CA . SER A 1 304 ? 7.209 16.050 14.745 1.00 51.57 302 SER A CA 1
ATOM 2373 C C . SER A 1 304 ? 8.602 16.645 14.650 1.00 57.30 302 SER A C 1
ATOM 2374 O O . SER A 1 304 ? 9.509 16.242 15.380 1.00 54.22 302 SER A O 1
ATOM 2377 N N . GLY A 1 305 ? 8.776 17.600 13.745 1.00 67.34 303 GLY A N 1
ATOM 2378 C CA . GLY A 1 305 ? 10.061 18.251 13.595 1.00 65.97 303 GLY A CA 1
ATOM 2379 C C . GLY A 1 305 ? 10.348 19.113 14.802 1.00 67.94 303 GLY A C 1
ATOM 2380 O O . GLY A 1 305 ? 11.498 19.452 15.074 1.00 74.29 303 GLY A O 1
ATOM 2381 N N . GLU A 1 306 ? 9.290 19.449 15.535 1.00 73.35 304 GLU A N 1
ATOM 2382 C CA . GLU A 1 306 ? 9.375 20.392 16.650 1.00 66.54 304 GLU A CA 1
ATOM 2383 C C . GLU A 1 306 ? 10.606 20.185 17.535 1.00 68.18 304 GLU A C 1
ATOM 2384 O O . GLU A 1 306 ? 11.507 21.018 17.551 1.00 72.82 304 GLU A O 1
ATOM 2390 N N . GLU A 1 307 ? 10.636 19.088 18.283 1.00 69.74 305 GLU A N 1
ATOM 2391 C CA . GLU A 1 307 ? 11.804 18.753 19.093 1.00 75.05 305 GLU A CA 1
ATOM 2392 C C . GLU A 1 307 ? 12.881 18.140 18.208 1.00 78.09 305 GLU A C 1
ATOM 2393 O O . GLU A 1 307 ? 13.944 18.726 17.980 1.00 71.25 305 GLU A O 1
ATOM 2399 N N . GLY A 1 308 ? 12.589 16.945 17.710 1.00 82.26 306 GLY A N 1
ATOM 2400 C CA . GLY A 1 308 ? 13.529 16.229 16.878 1.00 80.53 306 GLY A CA 1
ATOM 2401 C C . GLY A 1 308 ? 14.324 15.198 17.654 1.00 76.99 306 GLY A C 1
ATOM 2402 O O . GLY A 1 308 ? 14.156 15.013 18.868 1.00 66.83 306 GLY A O 1
ATOM 2403 N N . LEU A 1 309 ? 15.206 14.528 16.925 1.00 72.03 307 LEU A N 1
ATOM 2404 C CA . LEU A 1 309 ? 16.026 13.466 17.471 1.00 59.22 307 LEU A CA 1
ATOM 2405 C C . LEU A 1 309 ? 17.479 13.901 17.372 1.00 62.48 307 LEU A C 1
ATOM 2406 O O . LEU A 1 309 ? 18.193 13.579 16.411 1.00 54.14 307 LEU A O 1
ATOM 2411 N N . THR A 1 310 ? 17.898 14.650 18.385 1.00 59.19 308 THR A N 1
ATOM 2412 C CA . THR A 1 310 ? 19.190 15.314 18.384 1.00 63.92 308 THR A CA 1
ATOM 2413 C C . THR A 1 310 ? 20.310 14.400 18.867 1.00 64.51 308 THR A C 1
ATOM 2414 O O . THR A 1 310 ? 21.488 14.726 18.728 1.00 72.65 308 THR A O 1
ATOM 2418 N N . GLU A 1 311 ? 19.940 13.250 19.418 1.00 51.46 309 GLU A N 1
ATOM 2419 C CA . GLU A 1 311 ? 20.930 12.282 19.883 1.00 56.19 309 GLU A CA 1
ATOM 2420 C C . GLU A 1 311 ? 21.107 11.102 18.926 1.00 51.64 309 GLU A C 1
ATOM 2421 O O . GLU A 1 311 ? 21.726 10.099 19.267 1.00 48.89 309 GLU A O 1
ATOM 2427 N N . MET A 1 312 ? 20.572 11.214 17.723 1.00 48.32 310 MET A N 1
ATOM 2428 C CA . MET A 1 312 ? 20.581 10.067 16.832 1.00 50.80 310 MET A CA 1
ATOM 2429 C C . MET A 1 312 ? 21.596 10.219 15.687 1.00 51.69 310 MET A C 1
ATOM 2430 O O . MET A 1 312 ? 22.299 9.267 15.323 1.00 44.35 310 MET A O 1
ATOM 2435 N N . VAL A 1 313 ? 21.679 11.425 15.135 1.00 56.46 311 VAL A N 1
ATOM 2436 C CA . VAL A 1 313 ? 22.583 11.701 14.019 1.00 56.37 311 VAL A CA 1
ATOM 2437 C C . VAL A 1 313 ? 23.798 12.515 14.449 1.00 66.33 311 VAL A C 1
ATOM 2438 O O . VAL A 1 313 ? 24.040 12.706 15.643 1.00 72.78 311 VAL A O 1
ATOM 2442 N N . GLU A 1 314 ? 24.561 12.999 13.474 1.00 67.73 312 GLU A N 1
ATOM 2443 C CA . GLU A 1 314 ? 25.807 13.699 13.777 1.00 75.48 312 GLU A CA 1
ATOM 2444 C C . GLU A 1 314 ? 25.724 15.217 13.592 1.00 83.29 312 GLU A C 1
ATOM 2445 O O . GLU A 1 314 ? 26.305 15.974 14.374 1.00 84.44 312 GLU A O 1
ATOM 2451 N N . SER A 1 315 ? 24.991 15.654 12.573 1.00 82.05 313 SER A N 1
ATOM 2452 C CA . SER A 1 315 ? 24.847 17.079 12.287 1.00 90.92 313 SER A CA 1
ATOM 2453 C C . SER A 1 315 ? 23.721 17.710 13.117 1.00 92.04 313 SER A C 1
ATOM 2454 O O . SER A 1 315 ? 22.547 17.422 12.890 1.00 89.26 313 SER A O 1
ATOM 2457 N N . PRO A 1 316 ? 24.080 18.567 14.092 1.00 93.80 314 PRO A N 1
ATOM 2458 C CA . PRO A 1 316 ? 23.094 19.251 14.939 1.00 89.88 314 PRO A CA 1
ATOM 2459 C C . PRO A 1 316 ? 22.126 20.089 14.116 1.00 94.47 314 PRO A C 1
ATOM 2460 O O . PRO A 1 316 ? 21.017 20.368 14.567 1.00 96.16 314 PRO A O 1
ATOM 2464 N N . GLU A 1 317 ? 22.551 20.491 12.924 1.00 101.87 315 GLU A N 1
ATOM 2465 C CA . GLU A 1 317 ? 21.682 21.220 12.009 1.00 108.29 315 GLU A CA 1
ATOM 2466 C C . GLU A 1 317 ? 20.702 20.258 11.351 1.00 96.90 315 GLU A C 1
ATOM 2467 O O . GLU A 1 317 ? 19.563 20.617 11.048 1.00 103.02 315 GLU A O 1
ATOM 2473 N N . MET A 1 318 ? 21.158 19.031 11.129 1.00 85.31 316 MET A N 1
ATOM 2474 C CA . MET A 1 318 ? 20.313 17.991 10.562 1.00 86.52 316 MET A CA 1
ATOM 2475 C C . MET A 1 318 ? 19.420 17.366 11.632 1.00 83.28 316 MET A C 1
ATOM 2476 O O . MET A 1 318 ? 18.254 17.066 11.376 1.00 77.80 316 MET A O 1
ATOM 2481 N N . GLY A 1 319 ? 19.978 17.175 12.826 1.00 87.23 317 GLY A N 1
ATOM 2482 C CA . GLY A 1 319 ? 19.250 16.612 13.954 1.00 80.88 317 GLY A CA 1
ATOM 2483 C C . GLY A 1 319 ? 18.108 17.498 14.411 1.00 78.30 317 GLY A C 1
ATOM 2484 O O . GLY A 1 319 ? 17.097 17.017 14.928 1.00 79.37 317 GLY A O 1
ATOM 2485 N N . LYS A 1 320 ? 18.278 18.805 14.229 1.00 89.53 318 LYS A N 1
ATOM 2486 C CA . LYS A 1 320 ? 17.193 19.754 14.434 1.00 94.86 318 LYS A CA 1
ATOM 2487 C C . LYS A 1 320 ? 16.159 19.572 13.332 1.00 88.04 318 LYS A C 1
ATOM 2488 O O . LYS A 1 320 ? 16.461 19.765 12.148 1.00 82.17 318 LYS A O 1
ATOM 2494 N N . ASN A 1 321 ? 14.948 19.190 13.729 1.00 80.40 319 ASN A N 1
ATOM 2495 C CA . ASN A 1 321 ? 13.856 18.983 12.782 1.00 81.69 319 ASN A CA 1
ATOM 2496 C C . ASN A 1 321 ? 13.853 17.561 12.198 1.00 76.63 319 ASN A C 1
ATOM 2497 O O . ASN A 1 321 ? 13.035 17.228 11.334 1.00 76.45 319 ASN A O 1
ATOM 2502 N N . LEU A 1 322 ? 14.771 16.723 12.672 1.00 65.95 320 LEU A N 1
ATOM 2503 C CA . LEU A 1 322 ? 14.788 15.321 12.269 1.00 63.11 320 LEU A CA 1
ATOM 2504 C C . LEU A 1 322 ? 13.782 14.557 13.096 1.00 60.95 320 LEU A C 1
ATOM 2505 O O . LEU A 1 322 ? 13.804 14.622 14.326 1.00 61.61 320 LEU A O 1
ATOM 2510 N N . CYS A 1 323 ? 12.905 13.826 12.431 1.00 42.32 321 CYS A N 1
ATOM 2511 C CA . CYS A 1 323 ? 11.950 13.013 13.150 1.00 45.33 321 CYS A CA 1
ATOM 2512 C C . CYS A 1 323 ? 11.755 11.682 12.446 1.00 44.88 321 CYS A C 1
ATOM 2513 O O . CYS A 1 323 ? 12.278 11.467 11.358 1.00 42.65 321 CYS A O 1
ATOM 2516 N N . VAL A 1 324 ? 10.999 10.792 13.074 1.00 43.34 322 VAL A N 1
ATOM 2517 C CA . VAL A 1 324 ? 10.706 9.494 12.487 1.00 36.18 322 VAL A CA 1
ATOM 2518 C C . VAL A 1 324 ? 9.642 9.635 11.403 1.00 36.76 322 VAL A C 1
ATOM 2519 O O . VAL A 1 324 ? 8.578 10.222 11.631 1.00 39.62 322 VAL A O 1
ATOM 2523 N N . SER A 1 325 ? 9.939 9.103 10.222 1.00 32.00 323 SER A N 1
ATOM 2524 C CA . SER A 1 325 ? 9.005 9.132 9.101 1.00 32.79 323 SER A CA 1
ATOM 2525 C C . SER A 1 325 ? 7.967 8.012 9.232 1.00 37.06 323 SER A C 1
ATOM 2526 O O . SER A 1 325 ? 6.765 8.227 9.037 1.00 33.38 323 SER A O 1
ATOM 2529 N N . ASN A 1 326 ? 8.441 6.813 9.558 1.00 29.43 324 ASN A N 1
ATOM 2530 C CA . ASN A 1 326 ? 7.578 5.647 9.601 1.00 25.12 324 ASN A CA 1
ATOM 2531 C C . ASN A 1 326 ? 8.105 4.624 10.573 1.00 30.59 324 ASN A C 1
ATOM 2532 O O . ASN A 1 326 ? 9.322 4.503 10.795 1.00 27.29 324 ASN A O 1
ATOM 2537 N N . ILE A 1 327 ? 7.177 3.855 11.122 1.00 26.59 325 ILE A N 1
ATOM 2538 C CA . ILE A 1 327 ? 7.532 2.668 11.876 1.00 33.07 325 ILE A CA 1
ATOM 2539 C C . ILE A 1 327 ? 6.751 1.510 11.282 1.00 27.66 325 ILE A C 1
ATOM 2540 O O . ILE A 1 327 ? 5.573 1.306 11.592 1.00 26.53 325 ILE A O 1
ATOM 2545 N N . PHE A 1 328 ? 7.430 0.764 10.414 1.00 25.56 326 PHE A N 1
ATOM 2546 C CA . PHE A 1 328 ? 6.831 -0.363 9.698 1.00 28.81 326 PHE A CA 1
ATOM 2547 C C . PHE A 1 328 ? 6.888 -1.647 10.519 1.00 26.91 326 PHE A C 1
ATOM 2548 O O . PHE A 1 328 ? 7.969 -2.087 10.927 1.00 26.75 326 PHE A O 1
ATOM 2556 N N . HIS A 1 329 ? 5.724 -2.242 10.767 1.00 23.50 327 HIS A N 1
ATOM 2557 C CA . HIS A 1 329 ? 5.651 -3.462 11.570 1.00 28.22 327 HIS A CA 1
ATOM 2558 C C . HIS A 1 329 ? 4.867 -4.565 10.875 1.00 27.81 327 HIS A C 1
ATOM 2559 O O . HIS A 1 329 ? 3.821 -4.328 10.268 1.00 27.70 327 HIS A O 1
ATOM 2566 N N . LYS A 1 330 ? 5.377 -5.781 10.986 1.00 25.12 328 LYS A N 1
ATOM 2567 C CA . LYS A 1 330 ? 4.695 -6.928 10.434 1.00 27.23 328 LYS A CA 1
ATOM 2568 C C . LYS A 1 330 ? 4.719 -8.095 11.416 1.00 27.85 328 LYS A C 1
ATOM 2569 O O . LYS A 1 330 ? 5.736 -8.360 12.075 1.00 28.45 328 LYS A O 1
ATOM 2575 N N . ALA A 1 331 ? 3.588 -8.791 11.478 1.00 21.11 329 ALA A N 1
ATOM 2576 C CA . ALA A 1 331 ? 3.399 -9.928 12.339 1.00 25.56 329 ALA A CA 1
ATOM 2577 C C . ALA A 1 331 ? 2.516 -10.935 11.616 1.00 31.65 329 ALA A C 1
ATOM 2578 O O . ALA A 1 331 ? 1.767 -10.577 10.707 1.00 28.88 329 ALA A O 1
ATOM 2580 N N A CYS A 1 332 ? 2.622 -12.198 12.018 0.40 30.83 330 CYS A N 1
ATOM 2581 N N B CYS A 1 332 ? 2.593 -12.198 12.013 0.60 30.79 330 CYS A N 1
ATOM 2582 C CA A CYS A 1 332 ? 1.726 -13.237 11.522 0.40 36.39 330 CYS A CA 1
ATOM 2583 C CA B CYS A 1 332 ? 1.658 -13.192 11.489 0.60 36.47 330 CYS A CA 1
ATOM 2584 C C A CYS A 1 332 ? 1.109 -13.968 12.709 0.40 33.63 330 CYS A C 1
ATOM 2585 C C B CYS A 1 332 ? 1.282 -14.175 12.594 0.60 33.71 330 CYS A C 1
ATOM 2586 O O A CYS A 1 332 ? 1.494 -13.740 13.857 0.40 32.03 330 CYS A O 1
ATOM 2587 O O B CYS A 1 332 ? 2.010 -14.330 13.572 0.60 34.68 330 CYS A O 1
ATOM 2592 N N . ILE A 1 333 ? 0.141 -14.832 12.432 1.00 28.61 331 ILE A N 1
ATOM 2593 C CA . ILE A 1 333 ? -0.364 -15.746 13.443 1.00 31.80 331 ILE A CA 1
ATOM 2594 C C . ILE A 1 333 ? -1.059 -16.905 12.763 1.00 32.61 331 ILE A C 1
ATOM 2595 O O . ILE A 1 333 ? -1.504 -16.802 11.614 1.00 28.44 331 ILE A O 1
ATOM 2600 N N . GLU A 1 334 ? -1.118 -18.026 13.463 1.00 33.85 332 GLU A N 1
ATOM 2601 C CA . GLU A 1 334 ? -1.773 -19.202 12.925 1.00 34.73 332 GLU A CA 1
ATOM 2602 C C . GLU A 1 334 ? -2.289 -20.075 14.043 1.00 35.11 332 GLU A C 1
ATOM 2603 O O . GLU A 1 334 ? -1.613 -20.272 15.057 1.00 37.20 332 GLU A O 1
ATOM 2609 N N . VAL A 1 335 ? -3.493 -20.592 13.850 1.00 31.15 333 VAL A N 1
ATOM 2610 C CA . VAL A 1 335 ? -4.067 -21.549 14.777 1.00 31.29 333 VAL A CA 1
ATOM 2611 C C . VAL A 1 335 ? -4.544 -22.795 14.028 1.00 35.15 333 VAL A C 1
ATOM 2612 O O . VAL A 1 335 ? -5.419 -22.718 13.163 1.00 30.05 333 VAL A O 1
ATOM 2616 N N . ASN A 1 336 ? -3.947 -23.939 14.358 1.00 30.24 334 ASN A N 1
ATOM 2617 C CA . ASN A 1 336 ? -4.399 -25.220 13.820 1.00 35.37 334 ASN A CA 1
ATOM 2618 C C . ASN A 1 336 ? -4.328 -26.326 14.885 1.00 39.34 334 ASN A C 1
ATOM 2619 O O . ASN A 1 336 ? -4.199 -26.037 16.089 1.00 37.28 334 ASN A O 1
ATOM 2624 N N . GLU A 1 337 ? -4.406 -27.580 14.449 1.00 37.26 335 GLU A N 1
ATOM 2625 C CA . GLU A 1 337 ? -4.509 -28.714 15.379 1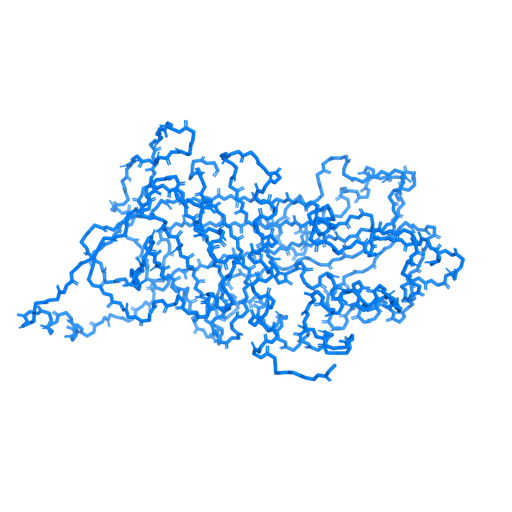.00 39.73 335 GLU A CA 1
ATOM 2626 C C . GLU A 1 337 ? -3.197 -29.169 15.994 1.00 37.44 335 GLU A C 1
ATOM 2627 O O . GLU A 1 337 ? -3.201 -29.863 17.006 1.00 37.85 335 GLU A O 1
ATOM 2633 N N A GLU A 1 338 ? -2.084 -28.772 15.389 0.56 35.57 336 GLU A N 1
ATOM 2634 N N B GLU A 1 338 ? -2.083 -28.787 15.375 0.44 35.61 336 GLU A N 1
ATOM 2635 C CA A GLU A 1 338 ? -0.776 -29.350 15.698 0.56 39.47 336 GLU A CA 1
ATOM 2636 C CA B GLU A 1 338 ? -0.777 -29.358 15.705 0.44 39.46 336 GLU A CA 1
ATOM 2637 C C A GLU A 1 338 ? -0.325 -29.221 17.161 0.56 40.09 336 GLU A C 1
ATOM 2638 C C B GLU A 1 338 ? -0.375 -29.224 17.176 0.44 40.08 336 GLU A C 1
ATOM 2639 O O A GLU A 1 338 ? -0.130 -28.114 17.677 0.56 38.37 336 GLU A O 1
ATOM 2640 O O B GLU A 1 338 ? -0.261 -28.116 17.711 0.44 38.40 336 GLU A O 1
ATOM 2651 N N . GLY A 1 339 ? -0.150 -30.373 17.810 1.00 44.97 337 GLY A N 1
ATOM 2652 C CA . GLY A 1 339 ? 0.275 -30.437 19.202 1.00 42.27 337 GLY A CA 1
ATOM 2653 C C . GLY A 1 339 ? 1.423 -31.425 19.360 1.00 41.92 337 GLY A C 1
ATOM 2654 O O . GLY A 1 339 ? 1.790 -32.122 18.411 1.00 40.04 337 GLY A O 1
ATOM 2655 N N . THR A 1 340 ? 2.004 -31.487 20.553 1.00 37.04 338 THR A N 1
ATOM 2656 C CA . THR A 1 340 ? 3.144 -32.370 20.787 1.00 44.09 338 THR A CA 1
ATOM 2657 C C . THR A 1 340 ? 2.813 -33.859 20.601 1.00 50.47 338 THR A C 1
ATOM 2658 O O . THR A 1 340 ? 1.725 -34.321 20.969 1.00 43.76 338 THR A O 1
ATOM 2662 N N . GLU A 1 341 ? 3.762 -34.592 20.020 1.00 43.98 339 GLU A N 1
ATOM 2663 C CA . GLU A 1 341 ? 3.636 -36.037 19.818 1.00 39.72 339 GLU A CA 1
ATOM 2664 C C . GLU A 1 341 ? 4.395 -36.794 20.898 1.00 45.30 339 GLU A C 1
ATOM 2665 O O . GLU A 1 341 ? 4.453 -38.022 20.868 1.00 47.92 339 GLU A O 1
ATOM 2671 N N . ALA A 1 342 ? 4.978 -36.061 21.846 1.00 45.20 340 ALA A N 1
ATOM 2672 C CA . ALA A 1 342 ? 5.880 -36.659 22.825 1.00 45.26 340 ALA A CA 1
ATOM 2673 C C . ALA A 1 342 ? 5.349 -36.592 24.259 1.00 47.33 340 ALA A C 1
ATOM 2674 O O . ALA A 1 342 ? 6.100 -36.808 25.213 1.00 44.03 340 ALA A O 1
ATOM 2676 N N . ALA A 1 343 ? 4.056 -36.323 24.410 1.00 42.80 341 ALA A N 1
ATOM 2677 C CA . ALA A 1 343 ? 3.461 -36.211 25.749 1.00 55.48 341 ALA A CA 1
ATOM 2678 C C . ALA A 1 343 ? 3.427 -37.535 26.534 1.00 57.98 341 ALA A C 1
ATOM 2679 O O . ALA A 1 343 ? 3.070 -38.587 25.990 1.00 47.19 341 ALA A O 1
ATOM 2681 N N . ALA A 1 344 ? 3.789 -37.481 27.816 1.00 54.27 342 ALA A N 1
ATOM 2682 C CA . ALA A 1 344 ? 3.544 -38.613 28.706 1.00 55.71 342 ALA A CA 1
ATOM 2683 C C . ALA A 1 344 ? 2.045 -38.684 28.940 1.00 57.51 342 ALA A C 1
ATOM 2684 O O . ALA A 1 344 ? 1.402 -37.656 29.146 1.00 60.16 342 ALA A O 1
ATOM 2686 N N . ALA A 1 345 ? 1.483 -39.888 28.884 1.00 62.18 343 ALA A N 1
ATOM 2687 C CA . ALA A 1 345 ? 0.059 -40.077 29.161 1.00 61.53 343 ALA A CA 1
ATOM 2688 C C . ALA A 1 345 ? -0.286 -39.682 30.602 1.00 58.42 343 ALA A C 1
ATOM 2689 O O . ALA A 1 345 ? 0.571 -39.728 31.500 1.00 42.53 343 ALA A O 1
ATOM 2691 N N . SER A 1 346 ? -1.537 -39.283 30.817 1.00 55.81 344 SER A N 1
ATOM 2692 C CA . SER A 1 346 ? -1.984 -38.873 32.146 1.00 64.88 344 SER A CA 1
ATOM 2693 C C . SER A 1 346 ? -2.357 -40.085 33.005 1.00 53.45 344 SER A C 1
ATOM 2694 O O . SER A 1 346 ? -2.797 -41.118 32.485 1.00 47.59 344 SER A O 1
ATOM 2697 N N . ALA A 1 347 ? -2.161 -39.958 34.315 1.00 52.35 345 ALA A N 1
ATOM 2698 C CA . ALA A 1 347 ? -2.511 -41.026 35.252 1.00 56.80 345 ALA A CA 1
ATOM 2699 C C . ALA A 1 347 ? -4.017 -41.224 35.255 1.00 53.76 345 ALA A C 1
ATOM 2700 O O . ALA A 1 347 ? -4.504 -42.355 35.287 1.00 52.84 345 ALA A O 1
ATOM 2702 N N . GLY A 1 348 ? -4.747 -40.111 35.218 1.00 48.90 346 GLY A N 1
ATOM 2703 C CA . GLY A 1 348 ? -6.191 -40.141 35.098 1.00 46.95 346 GLY A CA 1
ATOM 2704 C C . GLY A 1 348 ? -6.853 -39.913 36.436 1.00 47.37 346 GLY A C 1
ATOM 2705 O O . GLY A 1 348 ? -8.019 -40.250 36.640 1.00 49.24 346 GLY A O 1
ATOM 2706 N N . VAL A 1 349 ? -6.100 -39.330 37.355 1.00 49.24 347 VAL A N 1
ATOM 2707 C CA . VAL A 1 349 ? -6.587 -39.138 38.705 1.00 44.02 347 VAL A CA 1
ATOM 2708 C C . VAL A 1 349 ? -7.822 -38.252 38.706 1.00 43.88 347 VAL A C 1
ATOM 2709 O O . VAL A 1 349 ? -8.844 -38.589 39.317 1.00 40.89 347 VAL A O 1
ATOM 2713 N N . ILE A 1 350 ? -7.726 -37.125 38.006 1.00 45.72 348 ILE A N 1
ATOM 2714 C CA . ILE A 1 350 ? -8.804 -36.141 37.989 1.00 47.14 348 ILE A CA 1
ATOM 2715 C C . ILE A 1 350 ? -10.025 -36.672 37.264 1.00 38.81 348 ILE A C 1
ATOM 2716 O O . ILE A 1 350 ? -11.162 -36.364 37.627 1.00 48.95 348 ILE A O 1
ATOM 2721 N N . LYS A 1 351 ? -9.776 -37.491 36.249 1.00 49.15 349 LYS A N 1
ATOM 2722 C CA . LYS A 1 351 ? -10.834 -38.169 35.519 1.00 42.44 349 LYS A CA 1
ATOM 2723 C C . LYS A 1 351 ? -11.563 -39.134 36.449 1.00 46.40 349 LYS A C 1
ATOM 2724 O O . LYS A 1 351 ? -12.790 -39.180 36.466 1.00 51.20 349 LYS A O 1
ATOM 2730 N N . LEU A 1 352 ? -10.800 -39.894 37.232 1.00 48.54 350 LEU A N 1
ATOM 2731 C CA . LEU A 1 352 ? -11.372 -40.816 38.205 1.00 37.75 350 LEU A CA 1
ATOM 2732 C C . LEU A 1 352 ? -12.190 -40.045 39.229 1.00 46.54 350 LEU A C 1
ATOM 2733 O O . LEU A 1 352 ? -13.344 -40.387 39.493 1.00 39.72 350 LEU A O 1
ATOM 2738 N N . ARG A 1 353 ? -11.588 -39.005 39.803 1.00 40.73 351 ARG A N 1
ATOM 2739 C CA . ARG A 1 353 ? -12.288 -38.176 40.770 1.00 40.12 351 ARG A CA 1
ATOM 2740 C C . ARG A 1 353 ? -13.644 -37.752 40.229 1.00 52.81 351 ARG A C 1
ATOM 2741 O O . ARG A 1 353 ? -14.630 -37.682 40.971 1.00 51.42 351 ARG A O 1
ATOM 2749 N N . GLY A 1 354 ? -13.690 -37.485 38.925 1.00 51.53 352 GLY A N 1
ATOM 2750 C CA . GLY A 1 354 ? -14.923 -37.095 38.269 1.00 50.87 352 GLY A CA 1
ATOM 2751 C C . GLY A 1 354 ? -15.996 -38.172 38.254 1.00 53.81 352 GLY A C 1
ATOM 2752 O O . GLY A 1 354 ? -17.173 -37.874 38.054 1.00 49.62 352 GLY A O 1
ATOM 2753 N N . LEU A 1 355 ? -15.608 -39.428 38.449 1.00 57.81 353 LEU A N 1
ATOM 2754 C CA . LEU A 1 355 ? -16.601 -40.496 38.530 1.00 53.25 353 LEU A CA 1
ATOM 2755 C C . LEU A 1 355 ? -17.306 -40.496 39.883 1.00 48.52 353 LEU A C 1
ATOM 2756 O O . LEU A 1 355 ? -18.285 -41.210 40.066 1.00 47.88 353 LEU A O 1
ATOM 2761 N N . LEU A 1 356 ? -16.817 -39.686 40.818 1.00 47.43 354 LEU A N 1
ATOM 2762 C CA . LEU A 1 356 ? -17.417 -39.615 42.152 1.00 51.35 354 LEU A CA 1
ATOM 2763 C C . LEU A 1 356 ? -18.018 -38.249 42.485 1.00 63.84 354 LEU A C 1
ATOM 2764 O O . LEU A 1 356 ? -18.801 -38.133 43.424 1.00 71.04 354 LEU A O 1
ATOM 2769 N N . MET A 1 357 ? -17.636 -37.214 41.743 1.00 64.82 355 MET A N 1
ATOM 2770 C CA . MET A 1 357 ? -18.155 -35.871 41.993 1.00 67.98 355 MET A CA 1
ATOM 2771 C C . MET A 1 357 ? -19.060 -35.423 40.851 1.00 73.39 355 MET A C 1
ATOM 2772 O O . MET A 1 357 ? -19.047 -36.009 39.770 1.00 64.45 355 MET A O 1
ATOM 2777 N N . GLU A 1 358 ? -19.850 -34.384 41.103 1.00 84.92 356 GLU A N 1
ATOM 2778 C CA . GLU A 1 358 ? -20.633 -33.739 40.055 1.00 84.53 356 GLU A CA 1
ATOM 2779 C C . GLU A 1 358 ? -19.871 -32.513 39.561 1.00 80.94 356 GLU A C 1
ATOM 2780 O O . GLU A 1 358 ? -20.071 -31.414 40.073 1.00 87.61 356 GLU A O 1
ATOM 2786 N N . GLU A 1 359 ? -18.999 -32.691 38.573 1.00 73.58 357 GLU A N 1
ATOM 2787 C CA . GLU A 1 359 ? -18.195 -31.575 38.089 1.00 72.19 357 GLU A CA 1
ATOM 2788 C C . GLU A 1 359 ? -18.989 -30.675 37.145 1.00 67.43 357 GLU A C 1
ATOM 2789 O O . GLU A 1 359 ? -19.604 -31.149 36.194 1.00 67.10 357 GLU A O 1
ATOM 2795 N N . ASP A 1 360 ? -18.993 -29.376 37.427 1.00 67.80 358 ASP A N 1
ATOM 2796 C CA . ASP A 1 360 ? -19.719 -28.427 36.590 1.00 68.70 358 ASP A CA 1
ATOM 2797 C C . ASP A 1 360 ? -19.066 -28.286 35.227 1.00 61.25 358 ASP A C 1
ATOM 2798 O O . ASP A 1 360 ? -17.844 -28.207 35.116 1.00 59.38 358 ASP A O 1
ATOM 2803 N N . GLU A 1 361 ? -19.885 -28.267 34.185 1.00 60.63 359 GLU A N 1
ATOM 2804 C CA . GLU A 1 361 ? -19.353 -28.150 32.839 1.00 58.23 359 GLU A CA 1
ATOM 2805 C C . GLU A 1 361 ? -19.642 -26.790 32.218 1.00 56.04 359 GLU A C 1
ATOM 2806 O O . GLU A 1 361 ? -20.540 -26.066 32.653 1.00 52.36 359 GLU A O 1
ATOM 2812 N N . ILE A 1 362 ? -18.853 -26.445 31.207 1.00 44.55 360 ILE A N 1
ATOM 2813 C CA . ILE A 1 362 ? -18.874 -25.104 30.660 1.00 42.09 360 ILE A CA 1
ATOM 2814 C C . ILE A 1 362 ? -18.710 -25.167 29.147 1.00 40.66 360 ILE A C 1
ATOM 2815 O O . ILE A 1 362 ? -18.113 -26.105 28.619 1.00 37.75 360 ILE A O 1
ATOM 2820 N N . ASP A 1 363 ? -19.271 -24.184 28.452 1.00 41.09 361 ASP A N 1
ATOM 2821 C CA . ASP A 1 363 ? -19.094 -24.079 27.005 1.00 43.66 361 ASP A CA 1
ATOM 2822 C C . ASP A 1 363 ? -18.128 -22.957 26.657 1.00 39.79 361 ASP A C 1
ATOM 2823 O O . ASP A 1 363 ? -18.100 -21.905 27.306 1.00 31.73 361 ASP A O 1
ATOM 2828 N N . PHE A 1 364 ? -17.325 -23.202 25.633 1.00 34.88 362 PHE A N 1
ATOM 2829 C CA . PHE A 1 364 ? -16.542 -22.154 25.029 1.00 30.75 362 PHE A CA 1
ATOM 2830 C C . PHE A 1 364 ? -16.644 -22.379 23.518 1.00 34.58 362 PHE A C 1
ATOM 2831 O O . PHE A 1 364 ? -15.926 -23.198 22.946 1.00 32.30 362 PHE A O 1
ATOM 2839 N N . VAL A 1 365 ? -17.575 -21.679 22.883 1.00 30.67 363 VAL A N 1
ATOM 2840 C CA . VAL A 1 365 ? -17.815 -21.857 21.452 1.00 36.64 363 VAL A CA 1
ATOM 2841 C C . VAL A 1 365 ? -17.526 -20.556 20.715 1.00 31.74 363 VAL A C 1
ATOM 2842 O O . VAL A 1 365 ? -18.307 -19.612 20.770 1.00 30.80 363 VAL A O 1
ATOM 2846 N N . ALA A 1 366 ? -16.382 -20.502 20.051 1.00 28.62 364 ALA A N 1
ATOM 2847 C CA . ALA A 1 366 ? -15.907 -19.245 19.500 1.00 30.31 364 ALA A CA 1
ATOM 2848 C C . ALA A 1 366 ? -16.393 -19.078 18.067 1.00 35.71 364 ALA A C 1
ATOM 2849 O O . ALA A 1 366 ? -15.600 -19.022 17.124 1.00 33.39 364 ALA A O 1
ATOM 2851 N N . ASP A 1 367 ? -17.708 -19.007 17.911 1.00 34.02 365 ASP A N 1
ATOM 2852 C CA . ASP A 1 367 ? -18.306 -18.879 16.599 1.00 30.94 365 ASP A CA 1
ATOM 2853 C C . ASP A 1 367 ? -18.621 -17.425 16.301 1.00 31.96 365 ASP A C 1
ATOM 2854 O O . ASP A 1 367 ? -19.510 -17.122 15.509 1.00 29.06 365 ASP A O 1
ATOM 2859 N N . HIS A 1 368 ? -17.901 -16.524 16.958 1.00 32.86 366 HIS A N 1
ATOM 2860 C CA . HIS A 1 368 ? -18.038 -15.100 16.692 1.00 29.87 366 HIS A CA 1
ATOM 2861 C C . HIS A 1 368 ? -16.750 -14.408 17.127 1.00 30.35 366 HIS A C 1
ATOM 2862 O O . HIS A 1 368 ? -15.895 -15.045 17.731 1.00 28.25 366 HIS A O 1
ATOM 2869 N N . PRO A 1 369 ? -16.586 -13.119 16.783 1.00 30.97 367 PRO A N 1
ATOM 2870 C CA . PRO A 1 369 ? -15.311 -12.424 17.023 1.00 31.62 367 PRO A CA 1
ATOM 2871 C C . PRO A 1 369 ? -14.827 -12.395 18.472 1.00 29.41 367 PRO A C 1
ATOM 2872 O O . PRO A 1 369 ? -15.589 -12.151 19.404 1.00 29.41 367 PRO A O 1
ATOM 2876 N N . PHE A 1 370 ? -13.531 -12.636 18.629 1.00 30.95 368 PHE A N 1
ATOM 2877 C CA . PHE A 1 370 ? -12.893 -12.695 19.928 1.00 30.51 368 PHE A CA 1
ATOM 2878 C C . PHE A 1 370 ? -11.543 -12.003 19.859 1.00 32.51 368 PHE A C 1
ATOM 2879 O O . PHE A 1 370 ? -11.007 -11.797 18.766 1.00 27.31 368 PHE A O 1
ATOM 2887 N N . LEU A 1 371 ? -11.013 -11.623 21.020 1.00 25.75 369 LEU A N 1
ATOM 2888 C CA . LEU A 1 371 ? -9.671 -11.074 21.089 1.00 23.53 369 LEU A CA 1
ATOM 2889 C C . LEU A 1 371 ? -8.679 -12.186 21.302 1.00 25.21 369 LEU A C 1
ATOM 2890 O O . LEU A 1 371 ? -9.035 -13.272 21.755 1.00 24.64 369 LEU A O 1
ATOM 2895 N N A LEU A 1 372 ? -7.427 -11.903 20.952 0.59 26.46 370 LEU A N 1
ATOM 2896 N N B LEU A 1 372 ? -7.419 -11.876 21.018 0.41 26.37 370 LEU A N 1
ATOM 2897 C CA A LEU A 1 372 ? -6.323 -12.841 21.083 0.59 26.55 370 LEU A CA 1
ATOM 2898 C CA B LEU A 1 372 ? -6.333 -12.836 21.064 0.41 26.61 370 LEU A CA 1
ATOM 2899 C C A LEU A 1 372 ? -5.174 -12.159 21.791 0.59 24.89 370 LEU A C 1
ATOM 2900 C C B LEU A 1 372 ? -5.132 -12.184 21.738 0.41 24.90 370 LEU A C 1
ATOM 2901 O O A LEU A 1 372 ? -4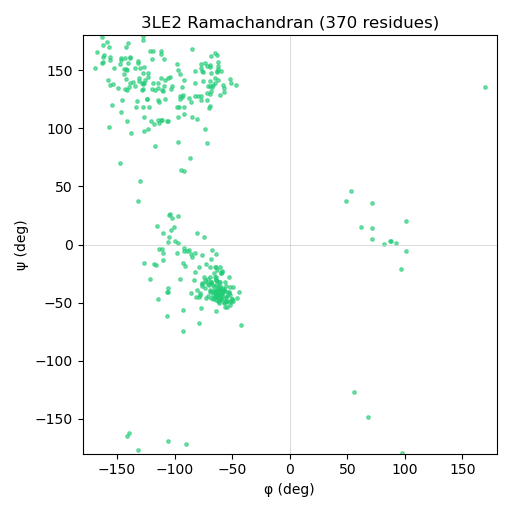.870 -10.997 21.512 0.59 25.16 370 LEU A O 1
ATOM 2902 O O B LEU A 1 372 ? -4.771 -11.053 21.406 0.41 25.20 370 LEU A O 1
ATOM 2911 N N . VAL A 1 373 ? -4.516 -12.893 22.683 1.00 23.79 371 VAL A N 1
ATOM 2912 C CA . VAL A 1 373 ? -3.303 -12.407 23.337 1.00 23.95 371 VAL A CA 1
ATOM 2913 C C . VAL A 1 373 ? -2.295 -13.559 23.499 1.00 26.35 371 VAL A C 1
ATOM 2914 O O . VAL A 1 373 ? -2.647 -14.644 23.954 1.00 24.73 371 VAL A O 1
ATOM 2918 N N . VAL A 1 374 ? -1.053 -13.332 23.089 1.00 24.43 372 VAL A N 1
ATOM 2919 C CA . VAL A 1 374 ? -0.009 -14.328 23.274 1.00 26.68 372 VAL A CA 1
ATOM 2920 C C . VAL A 1 374 ? 0.987 -13.748 24.253 1.00 26.39 372 VAL A C 1
ATOM 2921 O O . VAL A 1 374 ? 1.526 -12.673 24.027 1.00 27.19 372 VAL A O 1
ATOM 2925 N N . THR A 1 375 ? 1.213 -14.456 25.354 1.00 24.91 373 THR A N 1
ATOM 2926 C CA . THR A 1 375 ? 2.080 -13.942 26.393 1.00 33.03 373 THR A CA 1
ATOM 2927 C C . THR A 1 375 ? 3.081 -14.974 26.833 1.00 33.57 373 THR A C 1
ATOM 2928 O O . THR A 1 375 ? 2.864 -16.184 26.716 1.00 24.63 373 THR A O 1
ATOM 2932 N N . GLU A 1 376 ? 4.177 -14.470 27.375 1.00 30.30 374 GLU A N 1
ATOM 2933 C CA . GLU A 1 376 ? 5.143 -15.314 28.017 1.00 24.92 374 GLU A CA 1
ATOM 2934 C C . GLU A 1 376 ? 4.800 -15.191 29.502 1.00 31.08 374 GLU A C 1
ATOM 2935 O O . GLU A 1 376 ? 4.823 -14.095 30.078 1.00 30.20 374 GLU A O 1
ATOM 2941 N N . ASN A 1 377 ? 4.429 -16.318 30.101 1.00 38.42 375 ASN A N 1
ATOM 2942 C CA . ASN A 1 377 ? 3.865 -16.335 31.454 1.00 35.30 375 ASN A CA 1
ATOM 2943 C C . ASN A 1 377 ? 4.841 -16.033 32.604 1.00 31.55 375 ASN A C 1
ATOM 2944 O O . ASN A 1 377 ? 4.431 -15.496 33.626 1.00 35.22 375 ASN A O 1
ATOM 2949 N N . ILE A 1 378 ? 6.121 -16.363 32.448 1.00 34.90 376 ILE A N 1
ATOM 2950 C CA . ILE A 1 378 ? 7.094 -16.090 33.510 1.00 32.42 376 ILE A CA 1
ATOM 2951 C C . ILE A 1 378 ? 7.295 -14.589 33.725 1.00 40.64 376 ILE A C 1
ATOM 2952 O O . ILE A 1 378 ? 7.289 -14.100 34.862 1.00 32.45 376 ILE A O 1
ATOM 2957 N N . THR A 1 379 ? 7.477 -13.857 32.631 1.00 32.22 377 THR A N 1
ATOM 2958 C CA . THR A 1 379 ? 7.717 -12.421 32.717 1.00 35.54 377 THR A CA 1
ATOM 2959 C C . THR A 1 379 ? 6.425 -11.620 32.613 1.00 31.26 377 THR A C 1
ATOM 2960 O O . THR A 1 379 ? 6.404 -10.428 32.922 1.00 32.04 377 THR A O 1
ATOM 2964 N N . GLY A 1 380 ? 5.356 -12.262 32.153 1.00 28.09 378 GLY A N 1
ATOM 2965 C CA . GLY A 1 380 ? 4.128 -11.547 31.841 1.00 26.11 378 GLY A CA 1
ATOM 2966 C C . GLY A 1 380 ? 4.202 -10.672 30.589 1.00 34.02 378 GLY A C 1
ATOM 2967 O O . GLY A 1 380 ? 3.256 -9.963 30.278 1.00 31.26 378 GLY A O 1
ATOM 2968 N N . VAL A 1 381 ? 5.319 -10.711 29.867 1.00 24.57 379 VAL A N 1
ATOM 2969 C CA . VAL A 1 381 ? 5.454 -9.931 28.637 1.00 25.51 379 VAL A CA 1
ATOM 2970 C C . VAL A 1 381 ? 4.493 -10.432 27.531 1.00 30.52 379 VAL A C 1
ATOM 2971 O O . VAL A 1 381 ? 4.329 -11.637 27.328 1.00 25.39 379 VAL A O 1
ATOM 2975 N N . VAL A 1 382 ? 3.853 -9.500 26.827 1.00 28.78 380 VAL A N 1
ATOM 2976 C CA . VAL A 1 382 ? 2.912 -9.850 25.752 1.00 29.94 380 VAL A CA 1
ATOM 2977 C C . VAL A 1 382 ? 3.580 -9.821 24.371 1.00 26.76 380 VAL A C 1
ATOM 2978 O O . VAL A 1 382 ? 4.048 -8.772 23.943 1.00 24.31 380 VAL A O 1
ATOM 2982 N N . LEU A 1 383 ? 3.627 -10.963 23.678 1.00 26.02 381 LEU A N 1
ATOM 2983 C CA . LEU A 1 383 ? 4.179 -11.013 22.310 1.00 30.72 381 LEU A CA 1
ATOM 2984 C C . LEU A 1 383 ? 3.231 -10.488 21.245 1.00 24.49 381 LEU A C 1
ATOM 2985 O O . LEU A 1 383 ? 3.661 -9.814 20.315 1.00 29.77 381 LEU A O 1
ATOM 2990 N N . PHE A 1 384 ? 1.952 -10.840 21.357 1.00 24.28 382 PHE A N 1
ATOM 2991 C CA . PHE A 1 384 ? 0.975 -10.501 20.320 1.00 26.14 382 PHE A CA 1
ATOM 2992 C C . PHE A 1 384 ? -0.355 -10.135 20.937 1.00 26.29 382 PHE A C 1
ATOM 2993 O O . PHE A 1 384 ? -0.774 -10.748 21.919 1.00 20.72 382 PHE A O 1
ATOM 3001 N N . ILE A 1 385 ? -1.014 -9.146 20.342 1.00 24.20 383 ILE A N 1
ATOM 3002 C CA . ILE A 1 385 ? -2.429 -8.880 20.575 1.00 26.78 383 ILE A CA 1
ATOM 3003 C C . ILE A 1 385 ? -3.123 -8.877 19.213 1.00 28.37 383 ILE A C 1
ATOM 3004 O O . ILE A 1 385 ? -2.566 -8.398 18.227 1.00 26.78 383 ILE A O 1
ATOM 3009 N N . GLY A 1 386 ? -4.332 -9.421 19.147 1.00 28.08 384 GLY A N 1
ATOM 3010 C CA . GLY A 1 386 ? -5.034 -9.473 17.877 1.00 25.21 384 GLY A CA 1
ATOM 3011 C C . GLY A 1 386 ? -6.534 -9.637 18.031 1.00 29.19 384 GLY A C 1
ATOM 3012 O O . GLY A 1 386 ? -7.057 -9.823 19.136 1.00 25.87 384 GLY A O 1
ATOM 3013 N N . GLN A 1 387 ? -7.230 -9.565 16.910 1.00 23.65 385 GLN A N 1
ATOM 3014 C CA . GLN A 1 387 ? -8.647 -9.867 16.883 1.00 23.53 385 GLN A CA 1
ATOM 3015 C C . GLN A 1 387 ? -8.916 -10.754 15.683 1.00 31.03 385 GLN A C 1
ATOM 3016 O O . GLN A 1 387 ? -8.378 -10.517 14.602 1.00 30.14 385 GLN A O 1
ATOM 3022 N N . VAL A 1 388 ? -9.726 -11.787 15.892 1.00 31.98 386 VAL A N 1
ATOM 3023 C CA . VAL A 1 388 ? -10.198 -12.650 14.816 1.00 27.20 386 VAL A CA 1
ATOM 3024 C C . VAL A 1 388 ? -11.650 -12.281 14.570 1.00 29.19 386 VAL A C 1
ATOM 3025 O O . VAL A 1 388 ? -12.523 -12.568 15.397 1.00 28.54 386 VAL A O 1
ATOM 3029 N N . VAL A 1 389 ? -11.900 -11.589 13.461 1.00 35.35 387 VAL A N 1
ATOM 3030 C CA . VAL A 1 389 ? -13.258 -11.179 13.103 1.00 30.94 387 VAL A CA 1
ATOM 3031 C C . VAL A 1 389 ? -13.756 -11.958 11.899 1.00 26.17 387 VAL A C 1
ATOM 3032 O O . VAL A 1 389 ? -14.944 -11.947 11.601 1.00 37.95 387 VAL A O 1
ATOM 3036 N N . ASP A 1 390 ? -12.845 -12.642 11.218 1.00 29.47 388 ASP A N 1
ATOM 3037 C CA . ASP A 1 390 ? -13.196 -13.468 10.067 1.00 27.25 388 ASP A CA 1
ATOM 3038 C C . ASP A 1 390 ? -12.127 -14.531 9.843 1.00 28.43 388 ASP A C 1
ATOM 3039 O O . ASP A 1 390 ? -11.083 -14.243 9.269 1.00 30.03 388 ASP A O 1
ATOM 3044 N N . PRO A 1 391 ? -12.402 -15.769 10.286 1.00 27.62 389 PRO A N 1
ATOM 3045 C CA . PRO A 1 391 ? -11.476 -16.905 10.250 1.00 26.35 389 PRO A CA 1
ATOM 3046 C C . PRO A 1 391 ? -11.123 -17.315 8.830 1.00 33.03 389 PRO A C 1
ATOM 3047 O O . PRO A 1 391 ? -10.124 -18.008 8.641 1.00 31.02 389 PRO A O 1
ATOM 3051 N N . LEU A 1 392 ? -11.933 -16.915 7.851 1.00 31.79 390 LEU A N 1
ATOM 3052 C CA . LEU A 1 392 ? -11.731 -17.376 6.478 1.00 37.36 390 LEU A CA 1
ATOM 3053 C C . LEU A 1 392 ? -10.728 -16.524 5.721 1.00 41.54 390 LEU A C 1
ATOM 3054 O O . LEU A 1 392 ? -10.338 -16.846 4.593 1.00 42.67 390 LEU A O 1
ATOM 3059 N N . HIS A 1 393 ? -10.320 -15.423 6.333 1.00 33.23 391 HIS A N 1
ATOM 3060 C CA . HIS A 1 393 ? -9.335 -14.573 5.701 1.00 34.81 391 HIS A CA 1
ATOM 3061 C C . HIS A 1 393 ? -8.190 -14.304 6.650 1.00 37.29 391 HIS A C 1
ATOM 3062 O O . HIS A 1 393 ? -8.108 -14.897 7.723 1.00 35.72 391 HIS A O 1
#

Foldseek 3Di:
DDDDLLVLQLVLVLLVLVLQLLVVVPDDQQDWDKFFSLQVLLVLLLLLQLADDPQVVLSCVNSRHDDSVVSLCCQQVPVCLVQPAQVVQPWKGKFKAKEKEFAPVFAWDVVSQVSCCPSPVYHYYYDNQQPPVQVVQQVSQVRRCVRRVNPRGHLDDPPRGHNPAGMEMTIEMEIDFAFQAFFDPVQWDWDWFQFLVGDIDIATKTDDQWFFLKDDDVFWIKTKTWTDQRRNPWTKIKMKIGGPDQNCASVVSVVSSPDRSSVVPRGRDDGAGADAEIHTWAKWKDKDWSQVSCVVVVSPVQAFLCRFRCRTTDDNVCRRRHHYPTYGYMYIDTDDRGHDPDDDDDPCVVVVVVVVDPGDYHYDHNSHKIKMWMAGPVSRRTGMIIINNDRVD

InterPro domains:
  IPR000215 Serpin family [PTHR11461] (8-390)
  IPR023795 Serpin, conserved site [PS00284] (362-372)
  IPR023796 Serpin domain [PF00079] (10-389)
  IPR023796 Serpin domain [SM00093] (15-389)
  IPR036186 Serpin superfamily [SSF56574] (6-389)
  IPR042178 Serpin superfamily, domain 1 [G3DSA:3.30.497.10] (28-335)
  IPR042185 Serpin superfamily, domain 2 [G3DSA:2.30.39.10] (177-384)

Nearest PDB structures (foldseek):
  3le2-assembly1_A  TM=1.003E+00  e=2.957E-91  Arabidopsis thaliana
  1nq9-assembly1_I  TM=8.716E-01  e=6.706E-37  Homo sapiens
  4ga7-assembly1_A  TM=9.011E-01  e=2.481E-34  Homo sapiens
  4ga7-assembly2_B  TM=8.875E-01  e=1.368E-33  Homo sapiens
  4eb1-assembly2_L  TM=8.370E-01  e=3.610E-29  Homo sapiens

CATH classification: 3.30.497.10 (+1 more: 2.30.39.10)

Organism: Arabidopsis thaliana (NCBI:txid3702)

Sequence (393 aa):
AGMDVRESISLQNQQVSMNLAKKHVITTVSQNSNVIFSPASINVVLSIIAAGSAGATKDQILSFLKFSSTDQLNSFSSEIVSSAVLADGSANGGPKLSVANGAWIDKSLSFKPSFKQLLEDSYKAASNQADFQSKAVEVIAEVNSWAEKETNGLITEVLPEGSADSMTKLIIFANALYFKGTWNEKFDESLTQEGEFHLLDGNKVTAPFMTSKKKQYVSAYDGFKVLGLPYLQGQDKRQFSMYFYLPDANNGLSDLLDKIVSTPGFLDNHIPRRQVKVREFKIPKFKFSFGFDASNVLKGLGLTSPFSGEEGLTEMVESPEMGKNLCVSNIFHKACCIEVNEEEGTEAAAASAGVIKLRGLLMEEDEIDFVADHPFLLLVVTENITGVVLFIGQVVDPLH

GO terms:
  GO:0005737 cytoplasm (C, IDA)
  GO:0005515 protein binding (F, IPI)
  GO:0004869 cysteine-type endopeptidase inhibitor activity (F, IDA)
  GO:0048046 apoplast (C, IDA)

Secondary structure (DSSP, 8-state):
----HHHHHHHHHHHHHHHHHHHHHTS-TT--EEE-HHHHHHHHHHHHHT--THHHHHHHHHHT-SSHHHHHHIIIIIIHHHHS--GGGTS-EEEEEEEEEEETTS-B-HHHHHHHHHHS--EEEEE-HHHHHHHHHHHHHHHHHHHTTTS---SSPTT-S-TT--EEEEEEEEEE--BSS---GGG-EEEEEE-TTS-EEEEEEEE--S-EEEEEETTEEEEEEEBP-TT-S--EEEEEEEESSTT-HHHHHHHHHHSTTTGGG----SEEEEEEEEEE-EEEEEEEETHHHHHHTT--GGGSTTT--TTTBS-HHHHTT----EEEEEEEEEE-S-B-S-PPPP--HHHHHTTTS---EEEEE--S-EEEEEEETTT--EEEEEEES-TT-

B-factor: mean 41.44, std 14.61, range [17.06, 149.29]

Radius of gyration: 22.02 Å; Cα contacts (8 Å, |Δi|>4): 875; chains: 1; bounding box: 53×62×48 Å